Protein AF-0000000083605772 (afdb_homodimer)

Structure (mmCIF, N/CA/C/O backbone):
data_AF-0000000083605772-model_v1
#
loop_
_entity.id
_entity.type
_entity.pdbx_description
1 polymer Noggin
#
loop_
_atom_site.group_PDB
_atom_site.id
_atom_site.type_symbol
_atom_site.label_atom_id
_atom_site.label_alt_id
_atom_site.label_comp_id
_atom_site.label_asym_id
_atom_site.label_entity_id
_atom_site.label_seq_id
_atom_site.pdbx_PDB_ins_code
_atom_site.Cartn_x
_atom_site.Cartn_y
_atom_site.Cartn_z
_atom_site.occupancy
_atom_site.B_iso_or_equiv
_atom_site.auth_seq_id
_atom_site.auth_comp_id
_atom_site.auth_asym_id
_atom_site.auth_atom_id
_atom_site.pdbx_PDB_model_num
ATOM 1 N N . MET A 1 1 ? -33.969 -63.812 60.656 1 31.38 1 MET A N 1
ATOM 2 C CA . MET A 1 1 ? -33.594 -64.25 59.312 1 31.38 1 MET A CA 1
ATOM 3 C C . MET A 1 1 ? -34.031 -63.25 58.25 1 31.38 1 MET A C 1
ATOM 5 O O . MET A 1 1 ? -35.156 -63.344 57.75 1 31.38 1 MET A O 1
ATOM 9 N N . ARG A 1 2 ? -33.812 -61.844 58.562 1 35.53 2 ARG A N 1
ATOM 10 C CA . ARG A 1 2 ? -34.188 -60.594 57.906 1 35.53 2 ARG A CA 1
ATOM 11 C C . ARG A 1 2 ? -33.562 -60.5 56.5 1 35.53 2 ARG A C 1
ATOM 13 O O . ARG A 1 2 ? -32.344 -60.656 56.344 1 35.53 2 ARG A O 1
ATOM 20 N N . PHE A 1 3 ? -34.312 -60.906 55.438 1 36.38 3 PHE A N 1
ATOM 21 C CA . PHE A 1 3 ? -34.25 -60.938 54 1 36.38 3 PHE A CA 1
ATOM 22 C C . PHE A 1 3 ? -33.844 -59.562 53.438 1 36.38 3 PHE A C 1
ATOM 24 O O . PHE A 1 3 ? -34.625 -58.625 53.5 1 36.38 3 PHE A O 1
ATOM 31 N N . ILE A 1 4 ? -32.594 -59.094 53.719 1 39.38 4 ILE A N 1
ATOM 32 C CA . ILE A 1 4 ? -32.125 -57.812 53.25 1 39.38 4 ILE A CA 1
ATOM 33 C C . ILE A 1 4 ? -32.156 -57.781 51.719 1 39.38 4 ILE A C 1
ATOM 35 O O . ILE A 1 4 ? -31.547 -58.625 51.062 1 39.38 4 ILE A O 1
ATOM 39 N N . LEU A 1 5 ? -33.312 -57.344 51.094 1 32.72 5 LEU A N 1
ATOM 40 C CA . LEU A 1 5 ? -33.656 -57.094 49.719 1 32.72 5 LEU A CA 1
ATOM 41 C C . LEU A 1 5 ? -32.594 -56.219 49.062 1 32.72 5 LEU A C 1
ATOM 43 O O . LEU A 1 5 ? -32.438 -55.031 49.406 1 32.72 5 LEU A O 1
ATOM 47 N N . ILE A 1 6 ? -31.438 -56.812 48.656 1 34.72 6 ILE A N 1
ATOM 48 C CA . ILE A 1 6 ? -30.344 -56.125 48 1 34.72 6 ILE A CA 1
ATOM 49 C C . ILE A 1 6 ? -30.797 -55.625 46.625 1 34.72 6 ILE A C 1
ATOM 51 O O . ILE A 1 6 ? -31.172 -56.406 45.781 1 34.72 6 ILE A O 1
ATOM 55 N N . VAL A 1 7 ? -31.578 -54.469 46.594 1 32.66 7 VAL A N 1
ATOM 56 C CA . VAL A 1 7 ? -32 -53.812 45.375 1 32.66 7 VAL A CA 1
ATOM 57 C C . VAL A 1 7 ? -30.797 -53.531 44.5 1 32.66 7 VAL A C 1
ATOM 59 O O . VAL A 1 7 ? -29.906 -52.75 44.875 1 32.66 7 VAL A O 1
ATOM 62 N N . LEU A 1 8 ? -30.328 -54.531 43.719 1 29.84 8 LEU A N 1
ATOM 63 C CA . LEU A 1 8 ? -29.297 -54.438 42.688 1 29.84 8 LEU A CA 1
ATOM 64 C C . LEU A 1 8 ? -29.656 -53.438 41.625 1 29.84 8 LEU A C 1
ATOM 66 O O . LEU A 1 8 ? -30.641 -53.594 40.906 1 29.84 8 LEU A O 1
ATOM 70 N N . PHE A 1 9 ? -29.578 -52.094 41.969 1 32.69 9 PHE A N 1
ATOM 71 C CA . PHE A 1 9 ? -29.781 -51.031 40.969 1 32.69 9 PHE A CA 1
ATOM 72 C C . PHE A 1 9 ? -28.906 -51.25 39.75 1 32.69 9 PHE A C 1
ATOM 74 O O . PHE A 1 9 ? -27.672 -51.25 39.844 1 32.69 9 PHE A O 1
ATOM 81 N N . CYS A 1 10 ? -29.328 -52.094 38.812 1 30.64 10 CYS A N 1
ATOM 82 C CA . CYS A 1 10 ? -28.812 -52.281 37.469 1 30.64 10 CYS A CA 1
ATOM 83 C C . CYS A 1 10 ? -28.641 -50.969 36.75 1 30.64 10 CYS A C 1
ATOM 85 O O . CYS A 1 10 ? -29.625 -50.312 36.375 1 30.64 10 CYS A O 1
ATOM 87 N N . LEU A 1 11 ? -27.75 -50.094 37.25 1 31.06 11 LEU A N 1
ATOM 88 C CA . LEU A 1 11 ? -27.391 -48.906 36.5 1 31.06 11 LEU A CA 1
ATOM 89 C C . LEU A 1 11 ? -27.031 -49.25 35.062 1 31.06 11 LEU A C 1
ATOM 91 O O . LEU A 1 11 ? -26.047 -49.938 34.812 1 31.06 11 LEU A O 1
ATOM 95 N N . PHE A 1 12 ? -28.047 -49.594 34.188 1 33.22 12 PHE A N 1
ATOM 96 C CA . PHE A 1 12 ? -27.922 -49.688 32.719 1 33.22 12 PHE A CA 1
ATOM 97 C C . PHE A 1 12 ? -27.156 -48.5 32.156 1 33.22 12 PHE A C 1
ATOM 99 O O . PHE A 1 12 ? -27.562 -47.344 32.344 1 33.22 12 PHE A O 1
ATOM 106 N N . SER A 1 13 ? -25.766 -48.562 32.156 1 31.61 13 SER A N 1
ATOM 107 C CA . SER A 1 13 ? -24.859 -47.688 31.453 1 31.61 13 SER A CA 1
ATOM 108 C C . SER A 1 13 ? -25.328 -47.438 30.016 1 31.61 13 SER A C 1
ATOM 110 O O . SER A 1 13 ? -25.469 -48.406 29.25 1 31.61 13 SER A O 1
ATOM 112 N N . SER A 1 14 ? -26.312 -46.531 29.766 1 32.53 14 SER A N 1
ATOM 113 C CA . SER A 1 14 ? -26.578 -46.031 28.422 1 32.53 14 SER A CA 1
ATOM 114 C C . SER A 1 14 ? -25.281 -45.719 27.672 1 32.53 14 SER A C 1
ATOM 116 O O . SER A 1 14 ? -24.578 -44.75 27.984 1 32.53 14 SER A O 1
ATOM 118 N N . LEU A 1 15 ? -24.547 -46.75 27.219 1 32.22 15 LEU A N 1
ATOM 119 C CA . LEU A 1 15 ? -23.5 -46.594 26.234 1 32.22 15 LEU A CA 1
ATOM 120 C C . LEU A 1 15 ? -23.953 -45.75 25.062 1 32.22 15 LEU A C 1
ATOM 122 O O . LEU A 1 15 ? -24.891 -46.125 24.344 1 32.22 15 LEU A O 1
ATOM 126 N N . SER A 1 16 ? -24.016 -44.438 25.266 1 31.14 16 SER A N 1
ATOM 127 C CA . SER A 1 16 ? -24.234 -43.5 24.156 1 31.14 16 SER A CA 1
ATOM 128 C C . SER A 1 16 ? -23.469 -43.969 22.906 1 31.14 16 SER A C 1
ATOM 130 O O . SER A 1 16 ? -22.297 -44.344 23 1 31.14 16 SER A O 1
ATOM 132 N N . SER A 1 17 ? -24.203 -44.5 21.891 1 30.47 17 SER A N 1
ATOM 133 C CA . SER A 1 17 ? -23.781 -44.812 20.516 1 30.47 17 SER A CA 1
ATOM 134 C C . SER A 1 17 ? -22.875 -43.75 19.953 1 30.47 17 SER A C 1
ATOM 136 O O . SER A 1 17 ? -23.266 -42.562 19.875 1 30.47 17 SER A O 1
ATOM 138 N N . ILE A 1 18 ? -21.578 -43.844 20.203 1 32.31 18 ILE A N 1
ATOM 139 C CA . ILE A 1 18 ? -20.625 -43.031 19.453 1 32.31 18 ILE A CA 1
ATOM 140 C C . ILE A 1 18 ? -20.969 -43.031 17.969 1 32.31 18 ILE A C 1
ATOM 142 O O . ILE A 1 18 ? -21.141 -44.125 17.375 1 32.31 18 ILE A O 1
ATOM 146 N N . PRO A 1 19 ? -21.656 -42 17.453 1 28.52 19 PRO A N 1
ATOM 147 C CA . PRO A 1 19 ? -21.969 -42.062 16.031 1 28.52 19 PRO A CA 1
ATOM 148 C C . PRO A 1 19 ? -20.797 -42.562 15.188 1 28.52 19 PRO A C 1
ATOM 150 O O . PRO A 1 19 ? -19.656 -42.156 15.391 1 28.52 19 PRO A O 1
ATOM 153 N N . GLN A 1 20 ? -20.766 -43.812 14.789 1 25.12 20 GLN A N 1
ATOM 154 C CA . GLN A 1 20 ? -19.938 -44.406 13.75 1 25.12 20 GLN A CA 1
ATOM 155 C C . GLN A 1 20 ? -19.812 -43.5 12.539 1 25.12 20 GLN A C 1
ATOM 157 O O . GLN A 1 20 ? -20.797 -43.25 11.852 1 25.12 20 GLN A O 1
ATOM 162 N N . TYR A 1 21 ? -19 -42.5 12.688 1 27.34 21 TYR A N 1
ATOM 163 C CA . TYR A 1 21 ? -18.672 -41.812 11.453 1 27.34 21 TYR A CA 1
ATOM 164 C C . TYR A 1 21 ? -18.422 -42.781 10.32 1 27.34 21 TYR A C 1
ATOM 166 O O . TYR A 1 21 ? -17.453 -43.531 10.359 1 27.34 21 TYR A O 1
ATOM 174 N N . GLN A 1 22 ? -19.453 -43.438 9.742 1 25.16 22 GLN A N 1
ATOM 175 C CA . GLN A 1 22 ? -19.375 -44.125 8.461 1 25.16 22 GLN A CA 1
ATOM 176 C C . GLN A 1 22 ? -18.531 -43.344 7.453 1 25.16 22 GLN A C 1
ATOM 178 O O . GLN A 1 22 ? -18.891 -42.219 7.078 1 25.16 22 GLN A O 1
ATOM 183 N N . TYR A 1 23 ? -17.25 -43.438 7.602 1 28.2 23 TYR A N 1
ATOM 184 C CA . TYR A 1 23 ? -16.375 -43.125 6.473 1 28.2 23 TYR A CA 1
ATOM 185 C C . TYR A 1 23 ? -17.016 -43.562 5.156 1 28.2 23 TYR A C 1
ATOM 187 O O . TYR A 1 23 ? -17.078 -44.75 4.844 1 28.2 23 TYR A O 1
ATOM 195 N N . SER A 1 24 ? -18.188 -43.062 4.766 1 29.42 24 SER A N 1
ATOM 196 C CA . SER A 1 24 ? -18.688 -43.344 3.422 1 29.42 24 SER A CA 1
ATOM 197 C C . SER A 1 24 ? -17.562 -43.25 2.391 1 29.42 24 SER A C 1
ATOM 199 O O . SER A 1 24 ? -16.719 -42.344 2.463 1 29.42 24 SER A O 1
ATOM 201 N N . ARG A 1 25 ? -17.125 -44.344 1.725 1 32.53 25 ARG A N 1
ATOM 202 C CA . ARG A 1 25 ? -16.359 -44.625 0.512 1 32.53 25 ARG A CA 1
ATOM 203 C C . ARG A 1 25 ? -16.547 -43.531 -0.518 1 32.53 25 ARG A C 1
ATOM 205 O O . ARG A 1 25 ? -16.328 -43.75 -1.714 1 32.53 25 ARG A O 1
ATOM 212 N N . ASP A 1 26 ? -17.234 -42.438 -0.249 1 30.31 26 ASP A N 1
ATOM 213 C CA . ASP A 1 26 ? -17.484 -41.5 -1.339 1 30.31 26 ASP A CA 1
ATOM 214 C C . ASP A 1 26 ? -16.172 -40.938 -1.872 1 30.31 26 ASP A C 1
ATOM 216 O O . ASP A 1 26 ? -15.414 -40.281 -1.127 1 30.31 26 ASP A O 1
ATOM 220 N N . ILE A 1 27 ? -15.477 -41.469 -2.912 1 33.69 27 ILE A N 1
ATOM 221 C CA . ILE A 1 27 ? -14.422 -41.125 -3.863 1 33.69 27 ILE A CA 1
ATOM 222 C C . ILE A 1 27 ? -14.336 -39.625 -4.027 1 33.69 27 ILE A C 1
ATOM 224 O O . ILE A 1 27 ? -13.359 -39.094 -4.586 1 33.69 27 ILE A O 1
ATOM 228 N N . ASN A 1 28 ? -15.406 -38.875 -3.863 1 32.81 28 ASN A N 1
ATOM 229 C CA . ASN A 1 28 ? -15.43 -37.438 -4.137 1 32.81 28 ASN A CA 1
ATOM 230 C C . ASN A 1 28 ? -14.664 -36.656 -3.082 1 32.81 28 ASN A C 1
ATOM 232 O O . ASN A 1 28 ? -14.867 -35.469 -2.93 1 32.81 28 ASN A O 1
ATOM 236 N N . ARG A 1 29 ? -13.875 -37.219 -2.154 1 35.06 29 ARG A N 1
ATOM 237 C CA . ARG A 1 29 ? -13.328 -36.406 -1.072 1 35.06 29 ARG A CA 1
ATOM 238 C C . ARG A 1 29 ? -12.133 -35.594 -1.552 1 35.06 29 ARG A C 1
ATOM 240 O O . ARG A 1 29 ? -11.055 -36.156 -1.792 1 35.06 29 ARG A O 1
ATOM 247 N N . THR A 1 30 ? -12.305 -34.562 -2.275 1 42.03 30 THR A N 1
ATOM 248 C CA . THR A 1 30 ? -11.32 -33.531 -2.578 1 42.03 30 THR A CA 1
ATOM 249 C C . THR A 1 30 ? -10.664 -33 -1.298 1 42.03 30 THR A C 1
ATOM 251 O O . THR A 1 30 ? -11.359 -32.562 -0.373 1 42.03 30 THR A O 1
ATOM 254 N N . LEU A 1 31 ? -9.633 -33.594 -0.856 1 42.59 31 LEU A N 1
ATOM 255 C CA . LEU A 1 31 ? -8.906 -33.062 0.294 1 42.59 31 LEU A CA 1
ATOM 256 C C . LEU A 1 31 ? -8.453 -31.625 0.046 1 42.59 31 LEU A C 1
ATOM 258 O O . LEU A 1 31 ? -7.949 -31.312 -1.032 1 42.59 31 LEU A O 1
ATOM 262 N N . SER A 1 32 ? -8.945 -30.578 0.692 1 40.84 32 SER A N 1
ATOM 263 C CA . SER A 1 32 ? -8.57 -29.172 0.567 1 40.84 32 SER A CA 1
ATOM 264 C C . SER A 1 32 ? -7.082 -28.969 0.829 1 40.84 32 SER A C 1
ATOM 266 O O . SER A 1 32 ? -6.434 -29.828 1.444 1 40.84 32 SER A O 1
ATOM 268 N N . GLU A 1 33 ? -6.465 -27.891 0.254 1 43.31 33 GLU A N 1
ATOM 269 C CA . GLU A 1 33 ? -5.074 -27.469 0.406 1 43.31 33 GLU A CA 1
ATOM 270 C C . GLU A 1 33 ? -4.711 -27.297 1.878 1 43.31 33 GLU A C 1
ATOM 272 O O . GLU A 1 33 ? -3.594 -27.625 2.287 1 43.31 33 GLU A O 1
ATOM 277 N N . GLU A 1 34 ? -5.547 -26.703 2.672 1 40.81 34 GLU A N 1
ATOM 278 C CA . GLU A 1 34 ? -5.297 -26.5 4.098 1 40.81 34 GLU A CA 1
ATOM 279 C C . GLU A 1 34 ? -4.984 -27.828 4.797 1 40.81 34 GLU A C 1
ATOM 281 O O . GLU A 1 34 ? -4.082 -27.891 5.633 1 40.81 34 GLU A O 1
ATOM 286 N N . THR A 1 35 ? -5.539 -28.719 4.367 1 43.03 35 THR A N 1
ATOM 287 C CA . THR A 1 35 ? -5.285 -30.031 4.957 1 43.03 35 THR A CA 1
ATOM 288 C C . THR A 1 35 ? -3.898 -30.531 4.574 1 43.03 35 THR A C 1
ATOM 290 O O . THR A 1 35 ? -3.242 -31.219 5.367 1 43.03 35 THR A O 1
ATOM 293 N N . TRP A 1 36 ? -3.371 -29.953 3.412 1 43.59 36 TRP A N 1
ATOM 294 C CA . TRP A 1 36 ? -2.055 -30.359 2.932 1 43.59 36 TRP A CA 1
ATOM 295 C C . TRP A 1 36 ? -0.947 -29.672 3.73 1 43.59 36 TRP A C 1
ATOM 297 O O . TRP A 1 36 ? 0.022 -30.328 4.133 1 43.59 36 TRP A O 1
ATOM 307 N N . HIS A 1 37 ? -0.904 -28.312 3.781 1 42.06 37 HIS A N 1
ATOM 308 C CA . HIS A 1 37 ? 0.148 -27.672 4.555 1 42.06 37 HIS A CA 1
ATOM 309 C C . HIS A 1 37 ? 0.21 -28.219 5.977 1 42.06 37 HIS A C 1
ATOM 311 O O . HIS A 1 37 ? 1.295 -28.375 6.543 1 42.06 37 HIS A O 1
ATOM 317 N N . PHE A 1 38 ? -0.818 -28.562 6.484 1 40.66 38 PHE A N 1
ATOM 318 C CA . PHE A 1 38 ? -0.808 -29.219 7.789 1 40.66 38 PHE A CA 1
ATOM 319 C C . PHE A 1 38 ? -0.097 -30.562 7.719 1 40.66 38 PHE A C 1
ATOM 321 O O . PHE A 1 38 ? 0.629 -30.938 8.641 1 40.66 38 PHE A O 1
ATOM 328 N N . PHE A 1 39 ? -0.137 -31.062 6.531 1 39.19 39 PHE A N 1
ATOM 329 C CA . PHE A 1 39 ? 0.533 -32.344 6.348 1 39.19 39 PHE A CA 1
ATOM 330 C C . PHE A 1 39 ? 2.047 -32.156 6.309 1 39.19 39 PHE A C 1
ATOM 332 O O . PHE A 1 39 ? 2.781 -32.906 6.957 1 39.19 39 PHE A O 1
ATOM 339 N N . LEU A 1 40 ? 2.523 -31.266 5.625 1 39.62 40 LEU A N 1
ATOM 340 C CA . LEU A 1 40 ? 3.965 -31.078 5.52 1 39.62 40 LEU A CA 1
ATOM 341 C C . LEU A 1 40 ? 4.551 -30.625 6.855 1 39.62 40 LEU A C 1
ATOM 343 O O . LEU A 1 40 ? 5.645 -31.047 7.234 1 39.62 40 LEU A O 1
ATOM 347 N N . ASN A 1 41 ? 3.984 -29.609 7.465 1 35.62 41 ASN A N 1
ATOM 348 C CA . ASN A 1 41 ? 4.586 -29.188 8.727 1 35.62 41 ASN A CA 1
ATOM 349 C C . ASN A 1 41 ? 4.441 -30.266 9.797 1 35.62 41 ASN A C 1
ATOM 351 O O . ASN A 1 41 ? 5.074 -30.188 10.852 1 35.62 41 ASN A O 1
ATOM 355 N N . ARG A 1 42 ? 3.457 -31.156 9.672 1 34.72 42 ARG A N 1
ATOM 356 C CA . ARG A 1 42 ? 3.391 -32.188 10.711 1 34.72 42 ARG A CA 1
ATOM 357 C C . ARG A 1 42 ? 4.586 -33.125 10.625 1 34.72 42 ARG A C 1
ATOM 359 O O . ARG A 1 42 ? 5.035 -33.656 11.641 1 34.72 42 ARG A O 1
ATOM 366 N N . ASN A 1 43 ? 5.125 -33.562 9.422 1 32.91 43 ASN A N 1
ATOM 367 C CA . ASN A 1 43 ? 6.324 -34.375 9.586 1 32.91 43 ASN A CA 1
ATOM 368 C C . ASN A 1 43 ? 7.492 -33.562 10.125 1 32.91 43 ASN A C 1
ATOM 370 O O . ASN A 1 43 ? 8.539 -34.094 10.469 1 32.91 43 ASN A O 1
ATOM 374 N N . GLN A 1 44 ? 7.633 -32.312 9.859 1 30.05 44 GLN A N 1
ATOM 375 C CA . GLN A 1 44 ? 8.688 -31.797 10.734 1 30.05 44 GLN A CA 1
ATOM 376 C C . GLN A 1 44 ? 8.156 -31.547 12.141 1 30.05 44 GLN A C 1
ATOM 378 O O . GLN A 1 44 ? 8.789 -31.938 13.125 1 30.05 44 GLN A O 1
ATOM 383 N N . LYS A 1 45 ? 7.789 -30.453 12.773 1 29.67 45 LYS A N 1
ATOM 384 C CA . LYS A 1 45 ? 7.582 -30.578 14.211 1 29.67 45 LYS A CA 1
ATOM 385 C C . LYS A 1 45 ? 6.242 -31.234 14.523 1 29.67 45 LYS A C 1
ATOM 387 O O . LYS A 1 45 ? 5.34 -31.25 13.68 1 29.67 45 LYS A O 1
ATOM 392 N N . LYS A 1 46 ? 5.629 -31.516 15.75 1 30.42 46 LYS A N 1
ATOM 393 C CA . LYS A 1 46 ? 4.715 -31.375 16.875 1 30.42 46 LYS A CA 1
ATOM 394 C C . LYS A 1 46 ? 3.754 -30.219 16.672 1 30.42 46 LYS A C 1
ATOM 396 O O . LYS A 1 46 ? 2.965 -29.891 17.562 1 30.42 46 LYS A O 1
ATOM 401 N N . LEU A 1 47 ? 3.779 -28.938 16.188 1 29.09 47 LEU A N 1
ATOM 402 C CA . LEU A 1 47 ? 2.762 -28.094 16.797 1 29.09 47 LEU A CA 1
ATOM 403 C C . LEU A 1 47 ? 1.362 -28.562 16.406 1 29.09 47 LEU A C 1
ATOM 405 O O . LEU A 1 47 ? 1.096 -28.812 15.227 1 29.09 47 LEU A O 1
ATOM 409 N N . VAL A 1 48 ? 0.199 -28.703 17.438 1 29.92 48 VAL A N 1
ATOM 410 C CA . VAL A 1 48 ? -0.949 -28.734 18.344 1 29.92 48 VAL A CA 1
ATOM 411 C C . VAL A 1 48 ? -1.954 -27.672 17.938 1 29.92 48 VAL A C 1
ATOM 413 O O . VAL A 1 48 ? -3.057 -27.594 18.484 1 29.92 48 VAL A O 1
ATOM 416 N N . THR A 1 49 ? -2.033 -26.609 17.234 1 29.16 49 THR A N 1
ATOM 417 C CA . THR A 1 49 ? -3.295 -26.016 17.656 1 29.16 49 THR A CA 1
ATOM 418 C C . THR A 1 49 ? -4.48 -26.828 17.125 1 29.16 49 THR A C 1
ATOM 420 O O . THR A 1 49 ? -5.422 -27.109 17.875 1 29.16 49 THR A O 1
ATOM 423 N N . SER A 1 50 ? -5.156 -26.5 15.898 1 30.55 50 SER A N 1
ATOM 424 C CA . SER A 1 50 ? -6.574 -26.844 15.828 1 30.55 50 SER A CA 1
ATOM 425 C C . SER A 1 50 ? -6.766 -28.344 15.594 1 30.55 50 SER A C 1
ATOM 427 O O . SER A 1 50 ? -5.934 -28.984 14.945 1 30.55 50 SER A O 1
ATOM 429 N N . PRO A 1 51 ? -7.578 -29.188 16.375 1 30.64 51 PRO A N 1
ATOM 430 C CA . PRO A 1 51 ? -7.957 -30.594 16.562 1 30.64 51 PRO A CA 1
ATOM 431 C C . PRO A 1 51 ? -8.148 -31.344 15.25 1 30.64 51 PRO A C 1
ATOM 433 O O . PRO A 1 51 ? -7.914 -32.531 15.18 1 30.64 51 PRO A O 1
ATOM 436 N N . TYR A 1 52 ? -8.977 -30.719 14.43 1 32 52 TYR A N 1
ATOM 437 C CA . TYR A 1 52 ? -9.695 -31.734 13.656 1 32 52 TYR A CA 1
ATOM 438 C C . TYR A 1 52 ? -8.742 -32.5 12.758 1 32 52 TYR A C 1
ATOM 440 O O . TYR A 1 52 ? -8.742 -33.75 12.766 1 32 52 TYR A O 1
ATOM 448 N N . ASP A 1 53 ? -8.477 -32.031 11.484 1 34.06 53 ASP A N 1
ATOM 449 C CA . ASP A 1 53 ? -8.188 -32.938 10.398 1 34.06 53 ASP A CA 1
ATOM 450 C C . ASP A 1 53 ? -6.75 -33.469 10.492 1 34.06 53 ASP A C 1
ATOM 452 O O . ASP A 1 53 ? -6.051 -33.562 9.477 1 34.06 53 ASP A O 1
ATOM 456 N N . ASP A 1 54 ? -5.887 -33.281 11.414 1 35.62 54 ASP A N 1
ATOM 457 C CA . ASP A 1 54 ? -4.523 -33.656 11.781 1 35.62 54 ASP A CA 1
ATOM 458 C C . ASP A 1 54 ? -4.301 -35.156 11.617 1 35.62 54 ASP A C 1
ATOM 460 O O . ASP A 1 54 ? -3.172 -35.625 11.719 1 35.62 54 ASP A O 1
ATOM 464 N N . ALA A 1 55 ? -5.309 -36 12.07 1 34.47 55 ALA A N 1
ATOM 465 C CA . ALA A 1 55 ? -5.078 -37.344 12.539 1 34.47 55 ALA A CA 1
ATOM 466 C C . ALA A 1 55 ? -4.352 -38.188 11.477 1 34.47 55 ALA A C 1
ATOM 468 O O . ALA A 1 55 ? -3.4 -38.906 11.789 1 34.47 55 ALA A O 1
ATOM 469 N N . LEU A 1 56 ? -5.113 -38.875 10.406 1 36.44 56 LEU A N 1
ATOM 470 C CA . LEU A 1 56 ? -4.961 -40.25 9.93 1 36.44 56 LEU A CA 1
ATOM 471 C C . LEU A 1 56 ? -3.822 -40.344 8.922 1 36.44 56 LEU A C 1
ATOM 473 O O . LEU A 1 56 ? -3.447 -41.438 8.508 1 36.44 56 LEU A O 1
ATOM 477 N N . LEU A 1 57 ? -3.754 -39.469 7.824 1 41.38 57 LEU A N 1
ATOM 478 C CA . LEU A 1 57 ? -2.979 -39.969 6.699 1 41.38 57 LEU A CA 1
ATOM 479 C C . LEU A 1 57 ? -1.484 -39.938 7.004 1 41.38 57 LEU A C 1
ATOM 481 O O . LEU A 1 57 ? -0.956 -38.875 7.379 1 41.38 57 LEU A O 1
ATOM 485 N N . HIS A 1 58 ? -0.923 -40.844 7.613 1 40.22 58 HIS A N 1
ATOM 486 C CA . HIS A 1 58 ? 0.507 -41.125 7.68 1 40.22 58 HIS A CA 1
ATOM 487 C C . HIS A 1 58 ? 1.172 -40.938 6.32 1 40.22 58 HIS A C 1
ATOM 489 O O . HIS A 1 58 ? 0.697 -41.438 5.305 1 40.22 58 HIS A O 1
ATOM 495 N N . ASP A 1 59 ? 1.611 -39.844 5.938 1 46.47 59 ASP A N 1
ATOM 496 C CA . ASP A 1 59 ? 2.512 -39.75 4.793 1 46.47 59 ASP A CA 1
ATOM 497 C C . ASP A 1 59 ? 3.455 -40.938 4.742 1 46.47 59 ASP A C 1
ATOM 499 O O . ASP A 1 59 ? 4.328 -41.094 5.602 1 46.47 59 ASP A O 1
ATOM 503 N N . THR A 1 60 ? 3.055 -42.125 4.551 1 45.69 60 THR A N 1
ATOM 504 C CA . THR A 1 60 ? 3.98 -43.25 4.477 1 45.69 60 THR A CA 1
ATOM 505 C C . THR A 1 60 ? 5.09 -42.969 3.469 1 45.69 60 THR A C 1
ATOM 507 O O . THR A 1 60 ? 4.82 -42.656 2.309 1 45.69 60 THR A O 1
ATOM 510 N N . GLN A 1 61 ? 6.023 -42.062 3.797 1 50.69 61 GLN A N 1
ATOM 511 C CA . GLN A 1 61 ? 7.305 -42.094 3.104 1 50.69 61 GLN A CA 1
ATOM 512 C C . GLN A 1 61 ? 7.594 -43.469 2.523 1 50.69 61 GLN A C 1
ATOM 514 O O . GLN A 1 61 ? 8.75 -43.812 2.262 1 50.69 61 GLN A O 1
ATOM 519 N N . LYS A 1 62 ? 6.664 -44.281 2.498 1 56.53 62 LYS A N 1
ATOM 520 C CA . LYS A 1 62 ? 7.035 -45.562 1.915 1 56.53 62 LYS A CA 1
ATOM 521 C C . LYS A 1 62 ? 7.078 -45.5 0.392 1 56.53 62 LYS A C 1
ATOM 523 O O . LYS A 1 62 ? 6.301 -44.75 -0.22 1 56.53 62 LYS A O 1
ATOM 528 N N . PRO A 1 63 ? 8.195 -45.969 -0.126 1 67.44 63 PRO A N 1
ATOM 529 C CA . PRO A 1 63 ? 8.289 -46.031 -1.586 1 67.44 63 PRO A CA 1
ATOM 530 C C . PRO A 1 63 ? 7.02 -46.594 -2.236 1 67.44 63 PRO A C 1
ATOM 532 O O . PRO A 1 63 ? 6.312 -47.406 -1.639 1 67.44 63 PRO A O 1
ATOM 535 N N . LEU A 1 64 ? 6.648 -45.938 -3.312 1 77.81 64 LEU A N 1
ATOM 536 C CA . LEU A 1 64 ? 5.484 -46.344 -4.078 1 77.81 64 LEU A CA 1
ATOM 537 C C . LEU A 1 64 ? 5.613 -47.812 -4.492 1 77.81 64 LEU A C 1
ATOM 539 O O . LEU A 1 64 ? 6.629 -48.219 -5.07 1 77.81 64 LEU A O 1
ATOM 543 N N . PRO A 1 65 ? 4.719 -48.594 -4.055 1 78.62 65 PRO A N 1
ATOM 544 C CA . PRO A 1 65 ? 4.773 -49.969 -4.543 1 78.62 65 PRO A CA 1
ATOM 545 C C . PRO A 1 65 ? 4.773 -50.062 -6.066 1 78.62 65 PRO A C 1
ATOM 547 O O . PRO A 1 65 ? 4.219 -49.188 -6.738 1 78.62 65 PRO A O 1
ATOM 550 N N . PRO A 1 66 ? 5.555 -50.969 -6.582 1 74.81 66 PRO A N 1
ATOM 551 C CA . PRO A 1 66 ? 5.668 -51.094 -8.039 1 74.81 66 PRO A CA 1
ATOM 552 C C . PRO A 1 66 ? 4.309 -51.188 -8.727 1 74.81 66 PRO A C 1
ATOM 554 O O . PRO A 1 66 ? 4.152 -50.719 -9.859 1 74.81 66 PRO A O 1
ATOM 557 N N . ASP A 1 67 ? 3.277 -51.75 -8.023 1 76.88 67 ASP A N 1
ATOM 558 C CA . ASP A 1 67 ? 1.984 -51.938 -8.672 1 76.88 67 ASP A CA 1
ATOM 559 C C . ASP A 1 67 ? 1.032 -50.781 -8.359 1 76.88 67 ASP A C 1
ATOM 561 O O . ASP A 1 67 ? -0.162 -50.875 -8.656 1 76.88 67 ASP A O 1
ATOM 565 N N . ALA A 1 68 ? 1.634 -49.875 -7.812 1 80.56 68 ALA A N 1
ATOM 566 C CA . ALA A 1 68 ? 0.753 -48.781 -7.426 1 80.56 68 ALA A CA 1
ATOM 567 C C . ALA A 1 68 ? 0.258 -48.031 -8.648 1 80.56 68 ALA A C 1
ATOM 569 O O . ALA A 1 68 ? -0.895 -47.594 -8.695 1 80.56 68 ALA A O 1
ATOM 570 N N . PHE A 1 69 ? 1.144 -47.875 -9.664 1 81.38 69 PHE A N 1
ATOM 571 C CA . PHE A 1 69 ? 0.732 -47.188 -10.859 1 81.38 69 PHE A CA 1
ATOM 572 C C . PHE A 1 69 ? -0.208 -48.031 -11.703 1 81.38 69 PHE A C 1
ATOM 574 O O . PHE A 1 69 ? 0.143 -49.156 -12.102 1 81.38 69 PHE A O 1
ATOM 581 N N . LEU A 1 70 ? -1.336 -47.438 -11.844 1 84.12 70 LEU A N 1
ATOM 582 C CA . LEU A 1 70 ? -2.314 -48.094 -12.703 1 84.12 70 LEU A CA 1
ATOM 583 C C . LEU A 1 70 ? -2.109 -47.719 -14.164 1 84.12 70 LEU A C 1
ATOM 585 O O . LEU A 1 70 ? -1.179 -46.969 -14.484 1 84.12 70 LEU A O 1
ATOM 589 N N . SER A 1 71 ? -2.885 -48.375 -15 1 86.81 71 SER A N 1
ATOM 590 C CA . SER A 1 71 ? -2.828 -47.938 -16.391 1 86.81 71 SER A CA 1
ATOM 591 C C . SER A 1 71 ? -3.176 -46.469 -16.547 1 86.81 71 SER A C 1
ATOM 593 O O . SER A 1 71 ? -3.893 -45.906 -15.711 1 86.81 71 SER A O 1
ATOM 595 N N . PRO A 1 72 ? -2.629 -45.844 -17.578 1 86.25 72 PRO A N 1
ATOM 596 C CA . PRO A 1 72 ? -2.943 -44.438 -17.781 1 86.25 72 PRO A CA 1
ATOM 597 C C . PRO A 1 72 ? -4.445 -44.156 -17.812 1 86.25 72 PRO A C 1
ATOM 599 O O . PRO A 1 72 ? -4.906 -43.156 -17.266 1 86.25 72 PRO A O 1
ATOM 602 N N . ARG A 1 73 ? -5.113 -44.969 -18.406 1 89 73 ARG A N 1
ATOM 603 C CA . ARG A 1 73 ? -6.562 -44.812 -18.484 1 89 73 ARG A CA 1
ATOM 604 C C . ARG A 1 73 ? -7.195 -44.844 -17.109 1 89 73 ARG A C 1
ATOM 606 O O . ARG A 1 73 ? -8.039 -44 -16.781 1 89 73 ARG A O 1
ATOM 613 N N . LYS A 1 74 ? -6.809 -45.812 -16.328 1 89.56 74 LYS A N 1
ATOM 614 C CA . LYS A 1 74 ? -7.359 -45.969 -14.977 1 89.56 74 LYS A CA 1
ATOM 615 C C . LYS A 1 74 ? -6.965 -44.781 -14.094 1 89.56 74 LYS A C 1
ATOM 617 O O . LYS A 1 74 ? -7.766 -44.312 -13.281 1 89.56 74 LYS A O 1
ATOM 622 N N . MET A 1 75 ? -5.727 -44.406 -14.289 1 91.94 75 MET A N 1
ATOM 623 C CA . MET A 1 75 ? -5.281 -43.219 -13.531 1 91.94 75 MET A CA 1
ATOM 624 C C . MET A 1 75 ? -6.137 -42 -13.859 1 91.94 75 MET A C 1
ATOM 626 O O . MET A 1 75 ? -6.523 -41.25 -12.961 1 91.94 75 MET A O 1
ATOM 630 N N . PHE A 1 76 ? -6.457 -41.781 -15.133 1 92.44 76 PHE A N 1
ATOM 631 C CA . PHE A 1 76 ? -7.277 -40.688 -15.586 1 92.44 76 PHE A CA 1
ATOM 632 C C . PHE A 1 76 ? -8.688 -40.781 -15.023 1 92.44 76 PHE A C 1
ATOM 634 O O . PHE A 1 76 ? -9.297 -39.781 -14.656 1 92.44 76 PHE A O 1
ATOM 641 N N . ILE A 1 77 ? -9.141 -41.969 -14.992 1 90.56 77 ILE A N 1
ATOM 642 C CA . ILE A 1 77 ? -10.477 -42.188 -14.438 1 90.56 77 ILE A CA 1
ATOM 643 C C . ILE A 1 77 ? -10.484 -41.812 -12.953 1 90.56 77 ILE A C 1
ATOM 645 O O . ILE A 1 77 ? -11.406 -41.156 -12.477 1 90.56 77 ILE A O 1
ATOM 649 N N . LEU A 1 78 ? -9.422 -42.281 -12.266 1 88.75 78 LEU A N 1
ATOM 650 C CA . LEU A 1 78 ? -9.32 -41.969 -10.844 1 88.75 78 LEU A CA 1
ATOM 651 C C . LEU A 1 78 ? -9.211 -40.469 -10.617 1 88.75 78 LEU A C 1
ATOM 653 O O . LEU A 1 78 ? -9.805 -39.938 -9.672 1 88.75 78 LEU A O 1
ATOM 657 N N . LEU A 1 79 ? -8.492 -39.781 -11.422 1 91.81 79 LEU A N 1
ATOM 658 C CA . LEU A 1 79 ? -8.336 -38.344 -11.336 1 91.81 79 LEU A CA 1
ATOM 659 C C . LEU A 1 79 ? -9.633 -37.625 -11.703 1 91.81 79 LEU A C 1
ATOM 661 O O . LEU A 1 79 ? -10.039 -36.688 -11.031 1 91.81 79 LEU A O 1
ATOM 665 N N . GLY A 1 80 ? -10.281 -38.031 -12.555 1 91.5 80 GLY A N 1
ATOM 666 C CA . GLY A 1 80 ? -11.359 -37.344 -13.25 1 91.5 80 GLY A CA 1
ATOM 667 C C . GLY A 1 80 ? -10.891 -36.562 -14.453 1 91.5 80 GLY A C 1
ATOM 668 O O . GLY A 1 80 ? -10.219 -35.531 -14.312 1 91.5 80 GLY A O 1
ATOM 669 N N . PRO A 1 81 ? -11.195 -37.156 -15.594 1 88 81 PRO A N 1
ATOM 670 C CA . PRO A 1 81 ? -10.664 -36.562 -16.828 1 88 81 PRO A CA 1
ATOM 671 C C . PRO A 1 81 ? -10.914 -35.062 -16.906 1 88 81 PRO A C 1
ATOM 673 O O . PRO A 1 81 ? -10.109 -34.312 -17.484 1 88 81 PRO A O 1
ATOM 676 N N . ARG A 1 82 ? -11.914 -34.531 -16.297 1 91.06 82 ARG A N 1
ATOM 677 C CA . ARG A 1 82 ? -12.25 -33.125 -16.344 1 91.06 82 ARG A CA 1
ATOM 678 C C . ARG A 1 82 ? -11.258 -32.281 -15.547 1 91.06 82 ARG A C 1
ATOM 680 O O . ARG A 1 82 ? -11.133 -31.078 -15.758 1 91.06 82 ARG A O 1
ATOM 687 N N . PHE A 1 83 ? -10.555 -32.969 -14.727 1 93.38 83 PHE A N 1
ATOM 688 C CA . PHE A 1 83 ? -9.672 -32.219 -13.82 1 93.38 83 PHE A CA 1
ATOM 689 C C . PHE A 1 83 ? -8.273 -32.094 -14.414 1 93.38 83 PHE A C 1
ATOM 691 O O . PHE A 1 83 ? -7.465 -31.281 -13.938 1 93.38 83 PHE A O 1
ATOM 698 N N . PHE A 1 84 ? -8 -32.812 -15.438 1 94.44 84 PHE A N 1
ATOM 699 C CA . PHE A 1 84 ? -6.672 -32.75 -16.031 1 94.44 84 PHE A CA 1
ATOM 700 C C . PHE A 1 84 ? -6.547 -31.5 -16.906 1 94.44 84 PHE A C 1
ATOM 702 O O . PHE A 1 84 ? -7.309 -31.328 -17.859 1 94.44 84 PHE A O 1
ATOM 709 N N . ASN A 1 85 ? -5.602 -30.625 -16.609 1 94.56 85 ASN A N 1
ATOM 710 C CA . ASN A 1 85 ? -5.277 -29.422 -17.375 1 94.56 85 ASN A CA 1
ATOM 711 C C . ASN A 1 85 ? -3.869 -29.5 -17.953 1 94.56 85 ASN A C 1
ATOM 713 O O . ASN A 1 85 ? -2.885 -29.312 -17.234 1 94.56 85 ASN A O 1
ATOM 717 N N . PRO A 1 86 ? -3.748 -29.688 -19.203 1 94.69 86 PRO A N 1
ATOM 718 C CA . PRO A 1 86 ? -2.43 -29.891 -19.797 1 94.69 86 PRO A CA 1
ATOM 719 C C . PRO A 1 86 ? -1.549 -28.641 -19.734 1 94.69 86 PRO A C 1
ATOM 721 O O . PRO A 1 86 ? -0.333 -28.734 -19.922 1 94.69 86 PRO A O 1
ATOM 724 N N . ASP A 1 87 ? -2.121 -27.469 -19.484 1 94.5 87 ASP A N 1
ATOM 725 C CA . ASP A 1 87 ? -1.334 -26.234 -19.375 1 94.5 87 ASP A CA 1
ATOM 726 C C . ASP A 1 87 ? -0.673 -26.141 -18 1 94.5 87 ASP A C 1
ATOM 728 O O . ASP A 1 87 ? 0.289 -25.391 -17.828 1 94.5 87 ASP A O 1
ATOM 732 N N . LEU A 1 88 ? -1.251 -26.906 -17.109 1 96.62 88 LEU A N 1
ATOM 733 C CA . LEU A 1 88 ? -0.8 -26.734 -15.727 1 96.62 88 LEU A CA 1
ATOM 734 C C . LEU A 1 88 ? -0.274 -28.062 -15.164 1 96.62 88 LEU A C 1
ATOM 736 O O . LEU A 1 88 ? 0.374 -28.078 -14.109 1 96.62 88 LEU A O 1
ATOM 740 N N . GLN A 1 89 ? -0.553 -29.141 -15.828 1 96.75 89 GLN A N 1
ATOM 741 C CA . GLN A 1 89 ? -0.162 -30.469 -15.328 1 96.75 89 GLN A CA 1
ATOM 742 C C . GLN A 1 89 ? 0.471 -31.297 -16.438 1 96.75 89 GLN A C 1
ATOM 744 O O . GLN A 1 89 ? 0.132 -31.141 -17.609 1 96.75 89 GLN A O 1
ATOM 749 N N . SER A 1 90 ? 1.393 -32.125 -16.047 1 96.19 90 SER A N 1
ATOM 750 C CA . SER A 1 90 ? 2.023 -33.031 -17 1 96.19 90 SER A CA 1
ATOM 751 C C . SER A 1 90 ? 2.436 -34.344 -16.312 1 96.19 90 SER A C 1
ATOM 753 O O . SER A 1 90 ? 2.938 -34.312 -15.195 1 96.19 90 SER A O 1
ATOM 755 N N . VAL A 1 91 ? 2.164 -35.406 -17 1 94 91 VAL A N 1
ATOM 756 C CA . VAL A 1 91 ? 2.504 -36.719 -16.469 1 94 91 VAL A CA 1
ATOM 757 C C . VAL A 1 91 ? 4.012 -36.938 -16.562 1 94 91 VAL A C 1
ATOM 759 O O . VAL A 1 91 ? 4.633 -37.469 -15.633 1 94 91 VAL A O 1
ATOM 762 N N . SER A 1 92 ? 4.559 -36.531 -17.688 1 93.38 92 SER A N 1
ATOM 763 C CA . SER A 1 92 ? 5.996 -36.625 -17.906 1 93.38 92 SER A CA 1
ATOM 764 C C . SER A 1 92 ? 6.656 -35.25 -17.844 1 93.38 92 SER A C 1
ATOM 766 O O . SER A 1 92 ? 5.969 -34.219 -17.766 1 93.38 92 SER A O 1
ATOM 768 N N . ILE A 1 93 ? 7.957 -35.219 -17.828 1 95 93 ILE A N 1
ATOM 769 C CA . ILE A 1 93 ? 8.695 -33.969 -17.734 1 95 93 ILE A CA 1
ATOM 770 C C . ILE A 1 93 ? 8.383 -33.094 -18.953 1 95 93 ILE A C 1
ATOM 772 O O . ILE A 1 93 ? 8.625 -33.5 -20.094 1 95 93 ILE A O 1
ATOM 776 N N . PRO A 1 94 ? 7.812 -31.984 -18.703 1 95.06 94 PRO A N 1
ATOM 777 C CA . PRO A 1 94 ? 7.527 -31.078 -19.828 1 95.06 94 PRO A CA 1
ATOM 778 C C . PRO A 1 94 ? 8.789 -30.453 -20.406 1 95.06 94 PRO A C 1
ATOM 780 O O . PRO A 1 94 ? 9.773 -30.266 -19.688 1 95.06 94 PRO A O 1
ATOM 783 N N . ARG A 1 95 ? 8.75 -30.156 -21.641 1 93.75 95 ARG A N 1
ATOM 784 C CA . ARG A 1 95 ? 9.875 -29.531 -22.344 1 93.75 95 ARG A CA 1
ATOM 785 C C . ARG A 1 95 ? 10.312 -28.25 -21.656 1 93.75 95 ARG A C 1
ATOM 787 O O . ARG A 1 95 ? 11.516 -28 -21.531 1 93.75 95 ARG A O 1
ATOM 794 N N . GLU A 1 96 ? 9.391 -27.5 -21.234 1 94 96 GLU A N 1
ATOM 795 C CA . GLU A 1 96 ? 9.672 -26.234 -20.578 1 94 96 GLU A CA 1
ATOM 796 C C . GLU A 1 96 ? 10.477 -26.422 -19.297 1 94 96 GLU A C 1
ATOM 798 O O . GLU A 1 96 ? 11.281 -25.562 -18.938 1 94 96 GLU A O 1
ATOM 803 N N . ALA A 1 97 ? 10.188 -27.516 -18.625 1 94.19 97 ALA A N 1
ATOM 804 C CA . ALA A 1 97 ? 10.906 -27.797 -17.391 1 94.19 97 ALA A CA 1
ATOM 805 C C . ALA A 1 97 ? 12.398 -28 -17.656 1 94.19 97 ALA A C 1
ATOM 807 O O . ALA A 1 97 ? 13.242 -27.641 -16.828 1 94.19 97 ALA A O 1
ATOM 808 N N . TYR A 1 98 ? 12.664 -28.609 -18.766 1 91.94 98 TYR A N 1
ATOM 809 C CA . TYR A 1 98 ? 14.047 -28.828 -19.188 1 91.94 98 TYR A CA 1
ATOM 810 C C . TYR A 1 98 ? 14.688 -27.531 -19.672 1 91.94 98 TYR A C 1
ATOM 812 O O . TYR A 1 98 ? 15.828 -27.234 -19.312 1 91.94 98 TYR A O 1
ATOM 820 N N . LEU A 1 99 ? 14.008 -26.75 -20.438 1 94.12 99 LEU A N 1
ATOM 821 C CA . LEU A 1 99 ? 14.523 -25.547 -21.078 1 94.12 99 LEU A CA 1
ATOM 822 C C . LEU A 1 99 ? 14.695 -24.422 -20.062 1 94.12 99 LEU A C 1
ATOM 824 O O . LEU A 1 99 ? 15.641 -23.641 -20.156 1 94.12 99 LEU A O 1
ATOM 828 N N . TYR A 1 100 ? 13.773 -24.359 -19.141 1 93.88 100 TYR A N 1
ATOM 829 C CA . TYR A 1 100 ? 13.773 -23.297 -18.141 1 93.88 100 TYR A CA 1
ATOM 830 C C . TYR A 1 100 ? 13.664 -23.875 -16.734 1 93.88 100 TYR A C 1
ATOM 832 O O . TYR A 1 100 ? 12.648 -23.688 -16.062 1 93.88 100 TYR A O 1
ATOM 840 N N . PRO A 1 101 ? 14.688 -24.5 -16.234 1 91.44 101 PRO A N 1
ATOM 841 C CA . PRO A 1 101 ? 14.617 -25.156 -14.922 1 91.44 101 PRO A CA 1
ATOM 842 C C . PRO A 1 101 ? 14.344 -24.156 -13.789 1 91.44 101 PRO A C 1
ATOM 844 O O . PRO A 1 101 ? 13.75 -24.531 -12.773 1 91.44 101 PRO A O 1
ATOM 847 N N . ASP A 1 102 ? 14.773 -22.859 -13.977 1 90.44 102 ASP A N 1
ATOM 848 C CA . ASP A 1 102 ? 14.562 -21.859 -12.938 1 90.44 102 ASP A CA 1
ATOM 849 C C . ASP A 1 102 ? 13.289 -21.062 -13.18 1 90.44 102 ASP A C 1
ATOM 851 O O . ASP A 1 102 ? 12.984 -20.109 -12.445 1 90.44 102 ASP A O 1
ATOM 855 N N . GLY A 1 103 ? 12.625 -21.375 -14.164 1 94.69 103 GLY A N 1
ATOM 856 C CA . GLY A 1 103 ? 11.375 -20.703 -14.461 1 94.69 103 GLY A CA 1
ATOM 857 C C . GLY A 1 103 ? 11.461 -19.797 -15.672 1 94.69 103 GLY A C 1
ATOM 858 O O . GLY A 1 103 ? 12.562 -19.453 -16.125 1 94.69 103 GLY A O 1
ATOM 859 N N . ARG A 1 104 ? 10.312 -19.547 -16.156 1 94.5 104 ARG A N 1
ATOM 860 C CA . ARG A 1 104 ? 10.172 -18.625 -17.281 1 94.5 104 ARG A CA 1
ATOM 861 C C . ARG A 1 104 ? 9.297 -17.438 -16.922 1 94.5 104 ARG A C 1
ATOM 863 O O . ARG A 1 104 ? 8.18 -17.609 -16.438 1 94.5 104 ARG A O 1
ATOM 870 N N . LEU A 1 105 ? 9.906 -16.297 -17.141 1 94.56 105 LEU A N 1
ATOM 871 C CA . LEU A 1 105 ? 9.172 -15.062 -16.875 1 94.56 105 LEU A CA 1
ATOM 872 C C . LEU A 1 105 ? 8.148 -14.797 -17.984 1 94.56 105 LEU A C 1
ATOM 874 O O . LEU A 1 105 ? 8.5 -14.773 -19.172 1 94.56 105 LEU A O 1
ATOM 878 N N . THR A 1 106 ? 6.93 -14.695 -17.547 1 93.75 106 THR A N 1
ATOM 879 C CA . THR A 1 106 ? 5.859 -14.445 -18.516 1 93.75 106 THR A CA 1
ATOM 880 C C . THR A 1 106 ? 5.125 -13.148 -18.188 1 93.75 106 THR A C 1
ATOM 882 O O . THR A 1 106 ? 4.633 -12.969 -17.062 1 93.75 106 THR A O 1
ATOM 885 N N . PHE A 1 107 ? 5.066 -12.281 -19.188 1 92.06 107 PHE A N 1
ATOM 886 C CA . PHE A 1 107 ? 4.379 -11.008 -19.031 1 92.06 107 PHE A CA 1
ATOM 887 C C . PHE A 1 107 ? 2.928 -11.109 -19.484 1 92.06 107 PHE A C 1
ATOM 889 O O . PHE A 1 107 ? 2.629 -11.773 -20.484 1 92.06 107 PHE A O 1
ATOM 896 N N . PRO A 1 108 ? 2.143 -10.5 -18.672 1 90 108 PRO A N 1
ATOM 897 C CA . PRO A 1 108 ? 0.76 -10.469 -19.156 1 90 108 PRO A CA 1
ATOM 898 C C . PRO A 1 108 ? 0.594 -9.633 -20.422 1 90 108 PRO A C 1
ATOM 900 O O . PRO A 1 108 ? 1.357 -8.695 -20.656 1 90 108 PRO A O 1
ATOM 903 N N . ASN A 1 109 ? -0.347 -10.039 -21.219 1 81.25 109 ASN A N 1
ATOM 904 C CA . ASN A 1 109 ? -0.612 -9.305 -22.453 1 81.25 109 ASN A CA 1
ATOM 905 C C . ASN A 1 109 ? -1.065 -7.875 -22.172 1 81.25 109 ASN A C 1
ATOM 907 O O . ASN A 1 109 ? -0.635 -6.938 -22.844 1 81.25 109 ASN A O 1
ATOM 911 N N . LYS A 1 110 ? -1.966 -7.793 -21.25 1 78 110 LYS A N 1
ATOM 912 C CA . LYS A 1 110 ? -2.453 -6.469 -20.859 1 78 110 LYS A CA 1
ATOM 913 C C . LYS A 1 110 ? -2.564 -6.34 -19.344 1 78 110 LYS A C 1
ATOM 915 O O . LYS A 1 110 ? -3.018 -7.266 -18.672 1 78 110 LYS A O 1
ATOM 920 N N . THR A 1 111 ? -1.89 -5.254 -18.875 1 79.5 111 THR A N 1
ATOM 921 C CA . THR A 1 111 ? -2.07 -4.965 -17.453 1 79.5 111 THR A CA 1
ATOM 922 C C . THR A 1 111 ? -3.33 -4.137 -17.234 1 79.5 111 THR A C 1
ATOM 924 O O . THR A 1 111 ? -3.521 -3.1 -17.875 1 79.5 111 THR A O 1
ATOM 927 N N . ARG A 1 112 ? -4.238 -4.703 -16.469 1 75.81 112 ARG A N 1
ATOM 928 C CA . ARG A 1 112 ? -5.52 -4.031 -16.281 1 75.81 112 ARG A CA 1
ATOM 929 C C . ARG A 1 112 ? -5.477 -3.084 -15.086 1 75.81 112 ARG A C 1
ATOM 931 O O . ARG A 1 112 ? -5.223 -3.512 -13.953 1 75.81 112 ARG A O 1
ATOM 938 N N . ILE A 1 113 ? -5.41 -1.823 -15.375 1 83.56 113 ILE A N 1
ATOM 939 C CA . ILE A 1 113 ? -5.605 -0.793 -14.367 1 83.56 113 ILE A CA 1
ATOM 940 C C . ILE A 1 113 ? -7.051 -0.304 -14.391 1 83.56 113 ILE A C 1
ATOM 942 O O . ILE A 1 113 ? -7.637 -0.147 -15.469 1 83.56 113 ILE A O 1
ATOM 946 N N . SER A 1 114 ? -7.621 -0.217 -13.227 1 85.44 114 SER A N 1
ATOM 947 C CA . SER A 1 114 ? -9.008 0.245 -13.18 1 85.44 114 SER A CA 1
ATOM 948 C C . SER A 1 114 ? -9.164 1.595 -13.875 1 85.44 114 SER A C 1
ATOM 950 O O . SER A 1 114 ? -8.68 2.613 -13.375 1 85.44 114 SER A O 1
ATOM 952 N N . THR A 1 115 ? -9.805 1.593 -14.914 1 84.5 115 THR A N 1
ATOM 953 C CA . THR A 1 115 ? -10.055 2.812 -15.672 1 84.5 115 THR A CA 1
ATOM 954 C C . THR A 1 115 ? -11.023 3.725 -14.93 1 84.5 115 THR A C 1
ATOM 956 O O . THR A 1 115 ? -10.883 4.949 -14.961 1 84.5 115 THR A O 1
ATOM 959 N N . LYS A 1 116 ? -11.953 3.055 -14.289 1 89.25 116 LYS A N 1
ATOM 960 C CA . LYS A 1 116 ? -12.961 3.82 -13.562 1 89.25 116 LYS A CA 1
ATOM 961 C C . LYS A 1 116 ? -12.328 4.645 -12.445 1 89.25 116 LYS A C 1
ATOM 963 O O . LYS A 1 116 ? -12.586 5.84 -12.328 1 89.25 116 LYS A O 1
ATOM 968 N N . LEU A 1 117 ? -11.453 4.039 -11.742 1 91.69 117 LEU A N 1
ATOM 969 C CA . LEU A 1 117 ? -10.82 4.711 -10.609 1 91.69 117 LEU A CA 1
ATOM 970 C C . LEU A 1 117 ? -9.836 5.777 -11.094 1 91.69 117 LEU A C 1
ATOM 972 O O . LEU A 1 117 ? -9.766 6.863 -10.516 1 91.69 117 LEU A O 1
ATOM 976 N N . THR A 1 118 ? -9.164 5.48 -12.109 1 89 118 THR A N 1
ATOM 977 C CA . THR A 1 118 ? -8.203 6.43 -12.664 1 89 118 THR A CA 1
ATOM 978 C C . THR A 1 118 ? -8.922 7.648 -13.242 1 89 118 THR A C 1
ATOM 980 O O . THR A 1 118 ? -8.484 8.781 -13.047 1 89 118 THR A O 1
ATOM 983 N N . ARG A 1 119 ? -10.016 7.41 -13.945 1 87.94 119 ARG A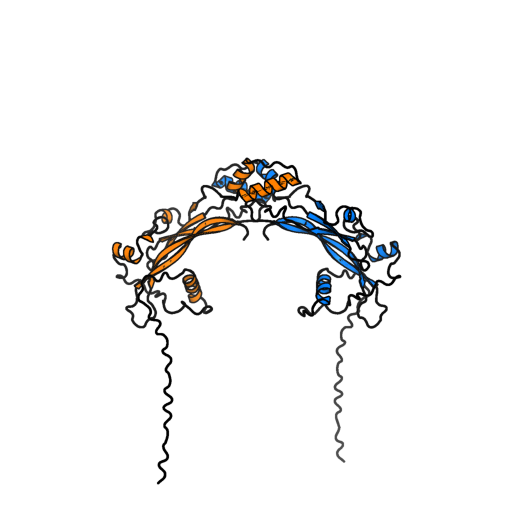 N 1
ATOM 984 C CA . ARG A 1 119 ? -10.797 8.508 -14.516 1 87.94 119 ARG A CA 1
ATOM 985 C C . ARG A 1 119 ? -11.367 9.398 -13.414 1 87.94 119 ARG A C 1
ATOM 987 O O . ARG A 1 119 ? -11.367 10.625 -13.547 1 87.94 119 ARG A O 1
ATOM 994 N N . LYS A 1 120 ? -11.844 8.758 -12.383 1 91.5 120 LYS A N 1
ATOM 995 C CA . LYS A 1 120 ? -12.375 9.531 -11.266 1 91.5 120 LYS A CA 1
ATOM 996 C C . LYS A 1 120 ? -11.312 10.453 -10.672 1 91.5 120 LYS A C 1
ATOM 998 O O . LYS A 1 120 ? -11.586 11.617 -10.383 1 91.5 120 LYS A O 1
ATOM 1003 N N . ARG A 1 121 ? -10.117 9.977 -10.5 1 91 121 ARG A N 1
ATOM 1004 C CA . ARG A 1 121 ? -9.023 10.781 -9.961 1 91 121 ARG A CA 1
ATOM 1005 C C . ARG A 1 121 ? -8.68 11.938 -10.898 1 91 121 ARG A C 1
ATOM 1007 O O . ARG A 1 121 ? -8.492 13.07 -10.453 1 91 121 ARG A O 1
ATOM 1014 N N . ILE A 1 122 ? -8.648 11.641 -12.148 1 88.38 122 ILE A N 1
ATOM 1015 C CA . ILE A 1 122 ? -8.32 12.656 -13.141 1 88.38 122 ILE A CA 1
ATOM 1016 C C . ILE A 1 122 ? -9.383 13.758 -13.125 1 88.38 122 ILE A C 1
ATOM 1018 O O . ILE A 1 122 ? -9.055 14.945 -13.141 1 88.38 122 ILE A O 1
ATOM 1022 N N . PHE A 1 123 ? -10.633 13.344 -13.07 1 90.06 123 PHE A N 1
ATOM 1023 C CA . PHE A 1 123 ? -11.734 14.297 -13.023 1 90.06 123 PHE A CA 1
ATOM 1024 C C . PHE A 1 123 ? -11.641 15.172 -11.773 1 90.06 123 PHE A C 1
ATOM 1026 O O . PHE A 1 123 ? -11.828 16.391 -11.844 1 90.06 123 PHE A O 1
ATOM 1033 N N . THR A 1 124 ? -11.32 14.508 -10.695 1 91.44 124 THR A N 1
ATOM 1034 C CA . THR A 1 124 ? -11.188 15.219 -9.43 1 91.44 124 THR A CA 1
ATOM 1035 C C . THR A 1 124 ? -10.047 16.234 -9.492 1 91.44 124 THR A C 1
ATOM 1037 O O . THR A 1 124 ? -10.195 17.375 -9.062 1 91.44 124 THR A O 1
ATOM 1040 N N . LEU A 1 125 ? -8.914 15.844 -10.023 1 89.31 125 LEU A N 1
ATOM 1041 C CA . LEU A 1 125 ? -7.75 16.719 -10.133 1 89.31 125 LEU A CA 1
ATOM 1042 C C . LEU A 1 125 ? -8.039 17.891 -11.07 1 89.31 125 LEU A C 1
ATOM 1044 O O . LEU A 1 125 ? -7.566 19 -10.836 1 89.31 125 LEU A O 1
ATOM 1048 N N . ARG A 1 126 ? -8.781 17.656 -12.078 1 87.56 126 ARG A N 1
ATOM 1049 C CA . ARG A 1 126 ? -9.164 18.719 -12.992 1 87.56 126 ARG A CA 1
ATOM 1050 C C . ARG A 1 126 ? -10.031 19.766 -12.297 1 87.56 126 ARG A C 1
ATOM 1052 O O . ARG A 1 126 ? -9.875 20.969 -12.531 1 87.56 126 ARG A O 1
ATOM 1059 N N . LYS A 1 127 ? -10.914 19.25 -11.484 1 88.62 127 LYS A N 1
ATOM 1060 C CA . LYS A 1 127 ? -11.805 20.141 -10.734 1 88.62 127 LYS A CA 1
ATOM 1061 C C . LYS A 1 127 ? -11.016 21.078 -9.82 1 88.62 127 LYS A C 1
ATOM 1063 O O . LYS A 1 127 ? -11.352 22.25 -9.695 1 88.62 127 LYS A O 1
ATOM 1068 N N . TYR A 1 128 ? -9.836 20.562 -9.297 1 88.25 128 TYR A N 1
ATOM 1069 C CA . TYR A 1 128 ? -9.141 21.312 -8.266 1 88.25 128 TYR A CA 1
ATOM 1070 C C . TYR A 1 128 ? -7.934 22.047 -8.852 1 88.25 128 TYR A C 1
ATOM 1072 O O . TYR A 1 128 ? -7.551 23.109 -8.359 1 88.25 128 TYR A O 1
ATOM 1080 N N . LEU A 1 129 ? -7.219 21.484 -9.75 1 83.44 129 LEU A N 1
ATOM 1081 C CA . LEU A 1 129 ? -5.945 22.016 -10.227 1 83.44 129 LEU A CA 1
ATOM 1082 C C . LEU A 1 129 ? -6.062 22.516 -11.664 1 83.44 129 LEU A C 1
ATOM 1084 O O . LEU A 1 129 ? -5.137 23.141 -12.188 1 83.44 129 LEU A O 1
ATOM 1088 N N . ASN A 1 130 ? -7.09 22.375 -12.273 1 76.5 130 ASN A N 1
ATOM 1089 C CA . ASN A 1 130 ? -7.262 22.719 -13.68 1 76.5 130 ASN A CA 1
ATOM 1090 C C . ASN A 1 130 ? -6.203 22.062 -14.555 1 76.5 130 ASN A C 1
ATOM 1092 O O . ASN A 1 130 ? -5.574 22.719 -15.383 1 76.5 130 ASN A O 1
ATOM 1096 N N . ARG A 1 131 ? -5.645 20.891 -14.125 1 67.88 131 ARG A N 1
ATOM 1097 C CA . ARG A 1 131 ? -4.645 20.172 -14.922 1 67.88 131 ARG A CA 1
ATOM 1098 C C . ARG A 1 131 ? -5.289 19.062 -15.734 1 67.88 131 ARG A C 1
ATOM 1100 O O . ARG A 1 131 ? -6.18 18.359 -15.242 1 67.88 131 ARG A O 1
ATOM 1107 N N . LEU A 1 132 ? -4.785 19.031 -17.047 1 64.25 132 LEU A N 1
ATOM 1108 C CA . LEU A 1 132 ? -5.324 18.078 -18 1 64.25 132 LEU A CA 1
ATOM 1109 C C . LEU A 1 132 ? -4.41 16.859 -18.125 1 64.25 132 LEU A C 1
ATOM 1111 O O . LEU A 1 132 ? -3.184 17 -18.125 1 64.25 132 LEU A O 1
ATOM 1115 N N . PHE A 1 133 ? -4.992 15.672 -17.734 1 70.94 133 PHE A N 1
ATOM 1116 C CA . PHE A 1 133 ? -4.285 14.422 -17.969 1 70.94 133 PHE A CA 1
ATOM 1117 C C . PHE A 1 133 ? -4.691 13.828 -19.312 1 70.94 133 PHE A C 1
ATOM 1119 O O . PHE A 1 133 ? -5.863 13.875 -19.688 1 70.94 133 PHE A O 1
ATOM 1126 N N . LYS A 1 134 ? -3.688 13.484 -20.078 1 66.38 134 LYS A N 1
ATOM 1127 C CA . LYS A 1 134 ? -3.969 12.891 -21.391 1 66.38 134 LYS A CA 1
ATOM 1128 C C . LYS A 1 134 ? -4.141 11.375 -21.266 1 66.38 134 LYS A C 1
ATOM 1130 O O . LYS A 1 134 ? -3.654 10.758 -20.328 1 66.38 134 LYS A O 1
ATOM 1135 N N . ARG A 1 135 ? -4.984 10.836 -22.188 1 64.31 135 ARG A N 1
ATOM 1136 C CA . ARG A 1 135 ? -5.25 9.398 -22.281 1 64.31 135 ARG A CA 1
ATOM 1137 C C . ARG A 1 135 ? -3.951 8.602 -22.328 1 64.31 135 ARG A C 1
ATOM 1139 O O . ARG A 1 135 ? -3.852 7.523 -21.75 1 64.31 135 ARG A O 1
ATOM 1146 N N . GLU A 1 136 ? -2.977 9.047 -23.109 1 66.75 136 GLU A N 1
ATOM 1147 C CA . GLU A 1 136 ? -1.704 8.359 -23.297 1 66.75 136 GLU A CA 1
ATOM 1148 C C . GLU A 1 136 ? -0.962 8.18 -21.984 1 66.75 136 GLU A C 1
ATOM 1150 O O . GLU A 1 136 ? -0.239 7.199 -21.797 1 66.75 136 GLU A O 1
ATOM 1155 N N . ASP A 1 137 ? -1.273 9.031 -21.125 1 68.69 137 ASP A N 1
ATOM 1156 C CA . ASP A 1 137 ? -0.63 8.93 -19.812 1 68.69 137 ASP A CA 1
ATOM 1157 C C . ASP A 1 137 ? -1.113 7.695 -19.062 1 68.69 137 ASP A C 1
ATOM 1159 O O . ASP A 1 137 ? -0.332 7.039 -18.375 1 68.69 137 ASP A O 1
ATOM 1163 N N . VAL A 1 138 ? -2.297 7.375 -19.469 1 66.88 138 VAL A N 1
ATOM 1164 C CA . VAL A 1 138 ? -2.91 6.242 -18.781 1 66.88 138 VAL A CA 1
ATOM 1165 C C . VAL A 1 138 ? -2.348 4.934 -19.328 1 66.88 138 VAL A C 1
ATOM 1167 O O . VAL A 1 138 ? -2.082 3.998 -18.578 1 66.88 138 VAL A O 1
ATOM 1170 N N . GLN A 1 139 ? -2.143 4.758 -20.641 1 69.69 139 GLN A N 1
ATOM 1171 C CA . GLN A 1 139 ? -1.605 3.543 -21.25 1 69.69 139 GLN A CA 1
ATOM 1172 C C . GLN A 1 139 ? -0.192 3.258 -20.75 1 69.69 139 GLN A C 1
ATOM 1174 O O . GLN A 1 139 ? 0.162 2.104 -20.5 1 69.69 139 GLN A O 1
ATOM 1179 N N . ALA A 1 140 ? 0.622 4.289 -20.766 1 72.31 140 ALA A N 1
ATOM 1180 C CA . ALA A 1 140 ? 1.974 4.133 -20.234 1 72.31 140 ALA A CA 1
ATOM 1181 C C . ALA A 1 140 ? 1.94 3.633 -18.781 1 72.31 140 ALA A C 1
ATOM 1183 O O . ALA A 1 140 ? 2.826 2.887 -18.359 1 72.31 140 ALA A O 1
ATOM 1184 N N . LEU A 1 141 ? 0.91 3.9 -18.234 1 77 141 LEU A N 1
ATOM 1185 C CA . LEU A 1 141 ? 0.798 3.533 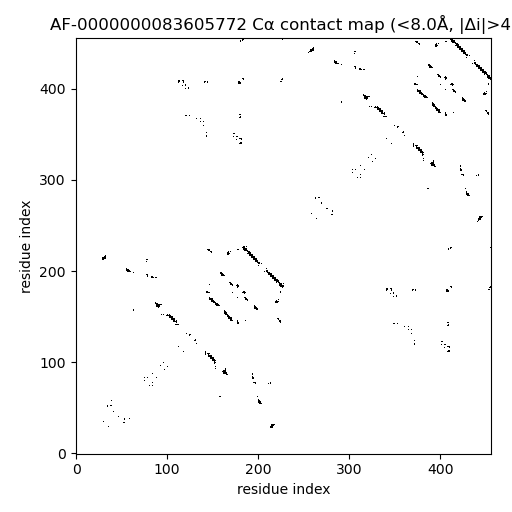-16.828 1 77 141 LEU A CA 1
ATOM 1186 C C . LEU A 1 141 ? 0.454 2.055 -16.672 1 77 141 LEU A C 1
ATOM 1188 O O . LEU A 1 141 ? 0.901 1.403 -15.727 1 77 141 LEU A O 1
ATOM 1192 N N . SER A 1 142 ? -0.275 1.569 -17.688 1 81.44 142 SER A N 1
ATOM 1193 C CA . SER A 1 142 ? -0.62 0.153 -17.625 1 81.44 142 SER A CA 1
ATOM 1194 C C . SER A 1 142 ? 0.618 -0.724 -17.781 1 81.44 142 SER A C 1
ATOM 1196 O O . SER A 1 142 ? 0.766 -1.73 -17.078 1 81.44 142 SER A O 1
ATOM 1198 N N . THR A 1 143 ? 1.439 -0.351 -18.656 1 83.88 143 THR A N 1
ATOM 1199 C CA . THR A 1 143 ? 2.664 -1.112 -18.859 1 83.88 143 THR A CA 1
ATOM 1200 C C . THR A 1 143 ? 3.617 -0.947 -17.688 1 83.88 143 THR A C 1
ATOM 1202 O O . THR A 1 143 ? 4.328 -1.886 -17.312 1 83.88 143 THR A O 1
ATOM 1205 N N . TYR A 1 144 ? 3.633 0.26 -17.172 1 86.81 144 TYR A N 1
ATOM 1206 C CA . TYR A 1 144 ? 4.473 0.539 -16.016 1 86.81 144 TYR A CA 1
ATOM 1207 C C . TYR A 1 144 ? 4.125 -0.382 -14.844 1 86.81 144 TYR A C 1
ATOM 1209 O O . TYR A 1 144 ? 5.012 -0.83 -14.117 1 86.81 144 TYR A O 1
ATOM 1217 N N . ALA A 1 145 ? 2.861 -0.694 -14.719 1 91.62 145 ALA A N 1
ATOM 1218 C CA . ALA A 1 145 ? 2.359 -1.423 -13.555 1 91.62 145 ALA A CA 1
ATOM 1219 C C . ALA A 1 145 ? 2.375 -2.93 -13.805 1 91.62 145 ALA A C 1
ATOM 1221 O O . ALA A 1 145 ? 1.796 -3.697 -13.031 1 91.62 145 ALA A O 1
ATOM 1222 N N . THR A 1 146 ? 3.01 -3.361 -14.836 1 92.12 146 THR A N 1
ATOM 1223 C CA . THR A 1 146 ? 2.957 -4.766 -15.227 1 92.12 146 THR A CA 1
ATOM 1224 C C . THR A 1 146 ? 3.637 -5.645 -14.18 1 92.12 146 THR A C 1
ATOM 1226 O O . THR A 1 146 ? 4.672 -5.266 -13.625 1 92.12 146 THR A O 1
ATOM 1229 N N . CYS A 1 147 ? 3.029 -6.715 -13.938 1 94.81 147 CYS A N 1
ATOM 1230 C CA . CYS A 1 147 ? 3.574 -7.719 -13.031 1 94.81 147 CYS A CA 1
ATOM 1231 C C . CYS A 1 147 ? 3.664 -9.078 -13.711 1 94.81 147 CYS A C 1
ATOM 1233 O O . CYS A 1 147 ? 2.658 -9.781 -13.844 1 94.81 147 CYS A O 1
ATOM 1235 N N . PRO A 1 148 ? 4.805 -9.461 -14.07 1 95.31 148 PRO A N 1
ATOM 1236 C CA . PRO A 1 148 ? 4.969 -10.766 -14.711 1 95.31 148 PRO A CA 1
ATOM 1237 C C . PRO A 1 148 ? 4.91 -11.922 -13.711 1 95.31 148 PRO A C 1
ATOM 1239 O O . PRO A 1 148 ? 5.066 -11.711 -12.508 1 95.31 148 PRO A O 1
ATOM 1242 N N . VAL A 1 149 ? 4.645 -13.055 -14.273 1 96.44 149 VAL A N 1
ATOM 1243 C CA . VAL A 1 149 ? 4.613 -14.273 -13.477 1 96.44 149 VAL A CA 1
ATOM 1244 C C . VAL A 1 149 ? 5.805 -15.156 -13.844 1 96.44 149 VAL A C 1
ATOM 1246 O O . VAL A 1 149 ? 6.074 -15.391 -15.023 1 96.44 149 VAL A O 1
ATOM 1249 N N . LEU A 1 150 ? 6.574 -15.555 -12.875 1 96.56 150 LEU A N 1
ATOM 1250 C CA . LEU A 1 150 ? 7.613 -16.562 -13.062 1 96.56 150 LEU A CA 1
ATOM 1251 C C . LEU A 1 150 ? 7.039 -17.969 -12.938 1 96.56 150 LEU A C 1
ATOM 1253 O O . LEU A 1 150 ? 6.77 -18.438 -11.828 1 96.56 150 LEU A O 1
ATOM 1257 N N . TYR A 1 151 ? 6.906 -18.641 -14.117 1 96.94 151 TYR A N 1
ATOM 1258 C CA . TYR A 1 151 ? 6.367 -20 -14.125 1 96.94 151 TYR A CA 1
ATOM 1259 C C . TYR A 1 151 ? 7.484 -21.031 -14.07 1 96.94 151 TYR A C 1
ATOM 1261 O O . TYR A 1 151 ? 8.508 -20.875 -14.734 1 96.94 151 TYR A O 1
ATOM 1269 N N . ALA A 1 152 ? 7.246 -21.984 -13.25 1 96.19 152 ALA A N 1
ATOM 1270 C CA . ALA A 1 152 ? 8.164 -23.125 -13.156 1 96.19 152 ALA A CA 1
ATOM 1271 C C . ALA A 1 152 ? 7.406 -24.422 -12.969 1 96.19 152 ALA A C 1
ATOM 1273 O O . ALA A 1 152 ? 6.383 -24.469 -12.281 1 96.19 152 ALA A O 1
ATOM 1274 N N . TRP A 1 153 ? 7.883 -25.438 -13.648 1 96.44 153 TRP A N 1
ATOM 1275 C CA . TRP A 1 153 ? 7.316 -26.766 -13.445 1 96.44 153 TRP A CA 1
ATOM 1276 C C . TRP A 1 153 ? 7.965 -27.469 -12.258 1 96.44 153 TRP A C 1
ATOM 1278 O O . TRP A 1 153 ? 9.195 -27.578 -12.188 1 96.44 153 TRP A O 1
ATOM 1288 N N . LYS A 1 154 ? 7.18 -27.844 -11.375 1 95.19 154 LYS A N 1
ATOM 1289 C CA . LYS A 1 154 ? 7.66 -28.531 -10.18 1 95.19 154 LYS A CA 1
ATOM 1290 C C . LYS A 1 154 ? 7.34 -30.016 -10.227 1 95.19 154 LYS A C 1
ATOM 1292 O O . LYS A 1 154 ? 6.215 -30.406 -10.555 1 95.19 154 LYS A O 1
ATOM 1297 N N . ASP A 1 155 ? 8.344 -30.797 -9.891 1 94.62 155 ASP A N 1
ATOM 1298 C CA . ASP A 1 155 ? 8.164 -32.25 -9.758 1 94.62 155 ASP A CA 1
ATOM 1299 C C . ASP A 1 155 ? 7.73 -32.594 -8.336 1 94.62 155 ASP A C 1
ATOM 1301 O O . ASP A 1 155 ? 8.508 -32.469 -7.391 1 94.62 155 ASP A O 1
ATOM 1305 N N . TYR A 1 156 ? 6.578 -33.094 -8.227 1 92.12 156 TYR A N 1
ATOM 1306 C CA . TYR A 1 156 ? 6.066 -33.406 -6.898 1 92.12 156 TYR A CA 1
ATOM 1307 C C . TYR A 1 156 ? 6.492 -34.812 -6.473 1 92.12 156 TYR A C 1
ATOM 1309 O O . TYR A 1 156 ? 6.383 -35.156 -5.297 1 92.12 156 TYR A O 1
ATOM 1317 N N . GLY A 1 157 ? 6.996 -35.531 -7.438 1 90.31 157 GLY A N 1
ATOM 1318 C CA . GLY A 1 157 ? 7.504 -36.844 -7.102 1 90.31 157 GLY A CA 1
ATOM 1319 C C . GLY A 1 157 ? 6.59 -37.969 -7.551 1 90.31 157 GLY A C 1
ATOM 1320 O O . GLY A 1 157 ? 5.512 -37.719 -8.094 1 90.31 157 GLY A O 1
ATOM 1321 N N . GLU A 1 158 ? 6.984 -39.219 -7.332 1 87.88 158 GLU A N 1
ATOM 1322 C CA . GLU A 1 158 ? 6.301 -40.406 -7.832 1 87.88 158 GLU A CA 1
ATOM 1323 C C . GLU A 1 158 ? 5.023 -40.656 -7.047 1 87.88 158 GLU A C 1
ATOM 1325 O O . GLU A 1 158 ? 4.156 -41.406 -7.504 1 87.88 158 GLU A O 1
ATOM 1330 N N . GLN A 1 159 ? 4.969 -40.031 -5.906 1 87.19 159 GLN A N 1
ATOM 1331 C CA . GLN A 1 159 ? 3.777 -40.281 -5.094 1 87.19 159 GLN A CA 1
ATOM 1332 C C . GLN A 1 159 ? 2.596 -39.438 -5.594 1 87.19 159 GLN A C 1
ATOM 1334 O O . GLN A 1 159 ? 1.479 -39.594 -5.094 1 87.19 159 GLN A O 1
ATOM 1339 N N . TYR A 1 160 ? 2.891 -38.656 -6.566 1 91.19 160 TYR A N 1
ATOM 1340 C CA . TYR A 1 160 ? 1.849 -37.812 -7.133 1 91.19 160 TYR A CA 1
ATOM 1341 C C . TYR A 1 160 ? 1.629 -38.125 -8.609 1 91.19 160 TYR A C 1
ATOM 1343 O O . TYR A 1 160 ? 2.555 -38.531 -9.305 1 91.19 160 TYR A O 1
ATOM 1351 N N . TRP A 1 161 ? 0.352 -37.969 -9 1 92.12 161 TRP A N 1
ATOM 1352 C CA . TRP A 1 161 ? 0.013 -38.125 -10.406 1 92.12 161 TRP A CA 1
ATOM 1353 C C . TRP A 1 161 ? -1.122 -37.188 -10.812 1 92.12 161 TRP A C 1
ATOM 1355 O O . TRP A 1 161 ? -2.18 -37.188 -10.18 1 92.12 161 TRP A O 1
ATOM 1365 N N . PRO A 1 162 ? -1.066 -36.312 -11.891 1 94.94 162 PRO A N 1
ATOM 1366 C CA . PRO A 1 162 ? 0.198 -36.094 -12.602 1 94.94 162 PRO A CA 1
ATOM 1367 C C . PRO A 1 162 ? 1.28 -35.469 -11.719 1 94.94 162 PRO A C 1
ATOM 1369 O O . PRO A 1 162 ? 0.973 -34.688 -10.82 1 94.94 162 PRO A O 1
ATOM 1372 N N . ARG A 1 163 ? 2.529 -35.781 -12.047 1 93.06 163 ARG A N 1
ATOM 1373 C CA . ARG A 1 163 ? 3.633 -35.5 -11.141 1 93.06 163 ARG A CA 1
ATOM 1374 C C . ARG A 1 163 ? 4.141 -34.062 -11.336 1 93.06 163 ARG A C 1
ATOM 1376 O O . ARG A 1 163 ? 4.703 -33.469 -10.414 1 93.06 163 ARG A O 1
ATOM 1383 N N . TRP A 1 164 ? 4 -33.562 -12.555 1 96 164 TRP A N 1
ATOM 1384 C CA . TRP A 1 164 ? 4.52 -32.219 -12.859 1 96 164 TRP A CA 1
ATOM 1385 C C . TRP A 1 164 ? 3.402 -31.188 -12.844 1 96 164 TRP A C 1
ATOM 1387 O O . TRP A 1 164 ? 2.373 -31.359 -13.5 1 96 164 TRP A O 1
ATOM 1397 N N . VAL A 1 165 ? 3.635 -30.141 -12.031 1 96.62 165 VAL A N 1
ATOM 1398 C CA . VAL A 1 165 ? 2.66 -29.062 -11.93 1 96.62 165 VAL A CA 1
ATOM 1399 C C . VAL A 1 165 ? 3.334 -27.734 -12.242 1 96.62 165 VAL A C 1
ATOM 1401 O O . VAL A 1 165 ? 4.422 -27.453 -11.734 1 96.62 165 VAL A O 1
ATOM 1404 N N . ARG A 1 166 ? 2.711 -26.969 -13.094 1 97 166 ARG A N 1
ATOM 1405 C CA . ARG A 1 166 ? 3.189 -25.641 -13.445 1 97 166 ARG A CA 1
ATOM 1406 C C . ARG A 1 166 ? 2.748 -24.609 -12.406 1 97 166 ARG A C 1
ATOM 1408 O O . ARG A 1 166 ? 1.552 -24.375 -12.234 1 97 166 ARG A O 1
ATOM 1415 N N . GLU A 1 167 ? 3.682 -24.031 -11.734 1 95.62 167 GLU A N 1
ATOM 1416 C CA . GLU A 1 167 ? 3.375 -23.078 -10.664 1 95.62 167 GLU A CA 1
ATOM 1417 C C . GLU A 1 167 ? 3.92 -21.688 -10.984 1 95.62 167 GLU A C 1
ATOM 1419 O O . GLU A 1 167 ? 5.02 -21.562 -11.523 1 95.62 167 GLU A O 1
ATOM 1424 N N . GLY A 1 168 ? 3.08 -20.703 -10.609 1 96.38 168 GLY A N 1
ATOM 1425 C CA . GLY A 1 168 ? 3.504 -19.328 -10.805 1 96.38 168 GLY A CA 1
ATOM 1426 C C . GLY A 1 168 ? 3.961 -18.656 -9.523 1 96.38 168 GLY A C 1
ATOM 1427 O O . GLY A 1 168 ? 3.471 -18.969 -8.438 1 96.38 168 GLY A O 1
ATOM 1428 N N . ASN A 1 169 ? 4.914 -17.766 -9.68 1 96.31 169 ASN A N 1
ATOM 1429 C CA . ASN A 1 169 ? 5.375 -16.906 -8.602 1 96.31 169 ASN A CA 1
ATOM 1430 C C . ASN A 1 169 ? 5.516 -15.453 -9.07 1 96.31 169 ASN A C 1
ATOM 1432 O O . ASN A 1 169 ? 5.965 -15.203 -10.195 1 96.31 169 ASN A O 1
ATOM 1436 N N . CYS A 1 170 ? 5.094 -14.594 -8.172 1 96.94 170 CYS A N 1
ATOM 1437 C CA . CYS A 1 170 ? 5.238 -13.188 -8.516 1 96.94 170 CYS A CA 1
ATOM 1438 C C . CYS A 1 170 ? 6.59 -12.648 -8.047 1 96.94 170 CYS A C 1
ATOM 1440 O O . CYS A 1 170 ? 7.031 -12.945 -6.941 1 96.94 170 CYS A O 1
ATOM 1442 N N . ILE A 1 171 ? 7.195 -11.922 -8.953 1 94.94 171 ILE A N 1
ATOM 1443 C CA . ILE A 1 171 ? 8.477 -11.312 -8.617 1 94.94 171 ILE A CA 1
ATOM 1444 C C . ILE A 1 171 ? 8.445 -9.82 -8.938 1 94.94 171 ILE A C 1
ATOM 1446 O O . ILE A 1 171 ? 7.656 -9.375 -9.773 1 94.94 171 ILE A O 1
ATOM 1450 N N . ASP A 1 172 ? 9.195 -9.047 -8.141 1 95.81 172 ASP A N 1
ATOM 1451 C CA . ASP A 1 172 ? 9.43 -7.652 -8.508 1 95.81 172 ASP A CA 1
ATOM 1452 C C . ASP A 1 172 ? 10.633 -7.523 -9.438 1 95.81 172 ASP A C 1
ATOM 1454 O O . ASP A 1 172 ? 11.758 -7.867 -9.07 1 95.81 172 ASP A O 1
ATOM 1458 N N . LEU A 1 173 ? 10.359 -7.055 -10.648 1 93.81 173 LEU A N 1
ATOM 1459 C CA . LEU A 1 173 ? 11.43 -6.926 -11.641 1 93.81 173 LEU A CA 1
ATOM 1460 C C . LEU A 1 173 ? 12.594 -6.117 -11.078 1 93.81 173 LEU A C 1
ATOM 1462 O O . LEU A 1 173 ? 12.461 -4.922 -10.82 1 93.81 173 LEU A O 1
ATOM 1466 N N . GLU A 1 174 ? 13.734 -6.824 -10.781 1 94.25 174 GLU A N 1
ATOM 1467 C CA . GLU A 1 174 ? 14.961 -6.227 -10.258 1 94.25 174 GLU A CA 1
ATOM 1468 C C . GLU A 1 174 ? 14.688 -5.426 -8.992 1 94.25 174 GLU A C 1
ATOM 1470 O O . GLU A 1 174 ? 15.305 -4.383 -8.766 1 94.25 174 GLU A O 1
ATOM 1475 N N . GLY A 1 175 ? 13.68 -5.793 -8.32 1 94.56 175 GLY A N 1
ATOM 1476 C CA . GLY A 1 175 ? 13.383 -5.191 -7.031 1 94.56 175 GLY A CA 1
ATOM 1477 C C . GLY A 1 175 ? 12.68 -3.854 -7.145 1 94.56 175 GLY A C 1
ATOM 1478 O O . GLY A 1 175 ? 12.633 -3.086 -6.184 1 94.56 175 GLY A O 1
ATOM 1479 N N . THR A 1 176 ? 12.133 -3.49 -8.273 1 95.25 176 THR A N 1
ATOM 1480 C CA . THR A 1 176 ? 11.516 -2.182 -8.484 1 95.25 176 THR A CA 1
ATOM 1481 C C . THR A 1 176 ? 10.039 -2.213 -8.117 1 95.25 176 THR A C 1
ATOM 1483 O O . THR A 1 176 ? 9.391 -3.26 -8.211 1 95.25 176 THR A O 1
ATOM 1486 N N . SER A 1 177 ? 9.539 -1.016 -7.66 1 95.88 177 SER A N 1
ATOM 1487 C CA . SER A 1 177 ? 8.109 -0.854 -7.41 1 95.88 177 SER A CA 1
ATOM 1488 C C . SER A 1 177 ? 7.32 -0.849 -8.719 1 95.88 177 SER A C 1
ATOM 1490 O O . SER A 1 177 ? 7.82 -0.396 -9.75 1 95.88 177 SER A O 1
ATOM 1492 N N . CYS A 1 178 ? 6.109 -1.314 -8.633 1 94.81 178 CYS A N 1
ATOM 1493 C CA . CYS A 1 178 ? 5.293 -1.433 -9.836 1 94.81 178 CYS A CA 1
ATOM 1494 C C . CYS A 1 178 ? 4.289 -0.29 -9.93 1 94.81 178 CYS A C 1
ATOM 1496 O O . CYS A 1 178 ? 3.402 -0.305 -10.789 1 94.81 178 CYS A O 1
ATOM 1498 N N . SER A 1 179 ? 4.395 0.644 -8.992 1 93.25 179 SER A N 1
ATOM 1499 C CA . SER A 1 179 ? 3.402 1.711 -8.953 1 93.25 179 SER A CA 1
ATOM 1500 C C . SER A 1 179 ? 4.055 3.08 -9.117 1 93.25 179 SER A C 1
ATOM 1502 O O . SER A 1 179 ? 5.273 3.211 -8.992 1 93.25 179 SER A O 1
ATOM 1504 N N . LEU A 1 180 ? 3.143 4.047 -9.43 1 89.62 180 LEU A N 1
ATOM 1505 C CA . LEU A 1 180 ? 3.51 5.457 -9.438 1 89.62 180 LEU A CA 1
ATOM 1506 C C . LEU A 1 180 ? 2.617 6.258 -8.5 1 89.62 180 LEU A C 1
ATOM 1508 O O . LEU A 1 180 ? 1.406 6.355 -8.711 1 89.62 180 LEU A O 1
ATOM 1512 N N . PRO A 1 181 ? 3.186 6.902 -7.426 1 91.88 181 PRO A N 1
ATOM 1513 C CA . PRO A 1 181 ? 4.582 6.844 -6.984 1 91.88 181 PRO A CA 1
ATOM 1514 C C . PRO A 1 181 ? 4.992 5.449 -6.516 1 91.88 181 PRO A C 1
ATOM 1516 O O . PRO A 1 181 ? 4.141 4.574 -6.344 1 91.88 181 PRO A O 1
ATOM 1519 N N . PRO A 1 182 ? 6.336 5.27 -6.438 1 94.06 182 PRO A N 1
ATOM 1520 C CA . PRO A 1 182 ? 6.789 3.955 -5.977 1 94.06 182 PRO A CA 1
ATOM 1521 C C . PRO A 1 182 ? 6.293 3.615 -4.574 1 94.06 182 PRO A C 1
ATOM 1523 O O . PRO A 1 182 ? 6.289 4.477 -3.691 1 94.06 182 PRO A O 1
ATOM 1526 N N . GLY A 1 183 ? 5.781 2.385 -4.418 1 95.75 183 GLY A N 1
ATOM 1527 C CA . GLY A 1 183 ? 5.332 1.953 -3.104 1 95.75 183 GLY A CA 1
ATOM 1528 C C . GLY A 1 183 ? 4.613 0.616 -3.127 1 95.75 183 GLY A C 1
ATOM 1529 O O . GLY A 1 183 ? 4.492 -0.048 -2.096 1 95.75 183 GLY A O 1
ATOM 1530 N N . MET A 1 184 ? 4.152 0.303 -4.258 1 96.94 184 MET A N 1
ATOM 1531 C CA . MET A 1 184 ? 3.469 -0.98 -4.398 1 96.94 184 MET A CA 1
ATOM 1532 C C . MET A 1 184 ? 4.359 -1.998 -5.102 1 96.94 184 MET A C 1
ATOM 1534 O O . MET A 1 184 ? 5.336 -1.627 -5.758 1 96.94 184 MET A O 1
ATOM 1538 N N . PHE A 1 185 ? 4 -3.312 -4.961 1 97.62 185 PHE A N 1
ATOM 1539 C CA . PHE A 1 185 ? 4.797 -4.398 -5.52 1 97.62 185 PHE A CA 1
ATOM 1540 C C . PHE A 1 185 ? 3.9 -5.504 -6.062 1 97.62 185 PHE A C 1
ATOM 1542 O O . PHE A 1 185 ? 2.686 -5.484 -5.855 1 97.62 185 PHE A O 1
ATOM 1549 N N . CYS A 1 186 ? 4.555 -6.371 -6.793 1 97.31 186 CYS A N 1
ATOM 1550 C CA . CYS A 1 186 ? 3.773 -7.418 -7.441 1 97.31 186 CYS A CA 1
ATOM 1551 C C . CYS A 1 186 ? 3.412 -8.523 -6.453 1 97.31 186 CYS A C 1
ATOM 1553 O O . CYS A 1 186 ? 4.289 -9.094 -5.805 1 97.31 186 CYS A O 1
ATOM 1555 N N . VAL A 1 187 ? 2.072 -8.75 -6.402 1 96.62 187 VAL A N 1
ATOM 1556 C CA . VAL A 1 187 ? 1.556 -9.758 -5.48 1 96.62 187 VAL A CA 1
ATOM 1557 C C . VAL A 1 187 ? 0.611 -10.703 -6.219 1 96.62 187 VAL A C 1
ATOM 1559 O O . VAL A 1 187 ? 0.181 -10.406 -7.34 1 96.62 187 VAL A O 1
ATOM 1562 N N . GLY A 1 188 ? 0.348 -11.852 -5.613 1 96.19 188 GLY A N 1
ATOM 1563 C CA . GLY A 1 188 ? -0.562 -12.805 -6.227 1 96.19 188 GLY A CA 1
ATOM 1564 C C . GLY A 1 188 ? -1.967 -12.258 -6.406 1 96.19 188 GLY A C 1
ATOM 1565 O O . GLY A 1 188 ? -2.477 -11.547 -5.543 1 96.19 188 GLY A O 1
ATOM 1566 N N . HIS A 1 189 ? -2.578 -12.602 -7.547 1 93.38 189 HIS A N 1
ATOM 1567 C CA . HIS A 1 189 ? -3.9 -12.078 -7.875 1 93.38 189 HIS A CA 1
ATOM 1568 C C . HIS A 1 189 ? -4.906 -13.211 -8.07 1 93.38 189 HIS A C 1
ATOM 1570 O O . HIS A 1 189 ? -5.938 -13.25 -7.395 1 93.38 189 HIS A O 1
ATOM 1576 N N . GLU A 1 190 ? -4.629 -14.07 -9.023 1 94.12 190 GLU A N 1
ATOM 1577 C CA . GLU A 1 190 ? -5.535 -15.172 -9.328 1 94.12 190 GLU A CA 1
ATOM 1578 C C . GLU A 1 190 ? -4.852 -16.516 -9.133 1 94.12 190 GLU A C 1
ATOM 1580 O O . GLU A 1 190 ? -3.65 -16.656 -9.383 1 94.12 190 GLU A O 1
ATOM 1585 N N . GLU A 1 191 ? -5.676 -17.484 -8.625 1 94.94 191 GLU A N 1
ATOM 1586 C CA . GLU A 1 191 ? -5.203 -18.859 -8.461 1 94.94 191 GLU A CA 1
ATOM 1587 C C . GLU A 1 191 ? -6.148 -19.844 -9.141 1 94.94 191 GLU A C 1
ATOM 1589 O O . GLU A 1 191 ? -7.336 -19.562 -9.312 1 94.94 191 GLU A O 1
ATOM 1594 N N . ARG A 1 192 ? -5.57 -20.859 -9.672 1 94.31 192 ARG A N 1
ATOM 1595 C CA . ARG A 1 192 ? -6.332 -21.969 -10.211 1 94.31 192 ARG A CA 1
ATOM 1596 C C . ARG A 1 192 ? -6.043 -23.25 -9.438 1 94.31 192 ARG A C 1
ATOM 1598 O O . ARG A 1 192 ? -4.887 -23.547 -9.125 1 94.31 192 ARG A O 1
ATOM 1605 N N . THR A 1 193 ? -7.117 -23.953 -9.156 1 91.94 193 THR A N 1
ATOM 1606 C CA . THR A 1 193 ? -6.941 -25.188 -8.398 1 91.94 193 THR A CA 1
ATOM 1607 C C . THR A 1 193 ? -6.598 -26.344 -9.328 1 91.94 193 THR A C 1
ATOM 1609 O O . THR A 1 193 ? -7.328 -26.609 -10.281 1 91.94 193 THR A O 1
ATOM 1612 N N . VAL A 1 194 ? -5.551 -27 -9.023 1 93.5 194 VAL A N 1
ATOM 1613 C CA . VAL A 1 194 ? -5.168 -28.203 -9.742 1 93.5 194 VAL A CA 1
ATOM 1614 C C . VAL A 1 194 ? -5.449 -29.422 -8.875 1 93.5 194 VAL A C 1
ATOM 1616 O O . VAL A 1 194 ? -5.23 -29.406 -7.66 1 93.5 194 VAL A O 1
ATOM 1619 N N . VAL A 1 195 ? -6.02 -30.406 -9.539 1 92.5 195 VAL A N 1
ATOM 1620 C CA . VAL A 1 195 ? -6.305 -31.656 -8.836 1 92.5 195 VAL A CA 1
ATOM 1621 C C . VAL A 1 195 ? -5.262 -32.719 -9.203 1 92.5 195 VAL A C 1
ATOM 1623 O O . VAL A 1 195 ? -4.969 -32.906 -10.383 1 92.5 195 VAL A O 1
ATOM 1626 N N . MET A 1 196 ? -4.715 -33.312 -8.188 1 92.88 196 MET A N 1
ATOM 1627 C CA . MET A 1 196 ? -3.738 -34.406 -8.375 1 92.88 196 MET A CA 1
ATOM 1628 C C . MET A 1 196 ? -4.098 -35.625 -7.539 1 92.88 196 MET A C 1
ATOM 1630 O O . MET A 1 196 ? -4.926 -35.531 -6.629 1 92.88 196 MET A O 1
ATOM 1634 N N . LEU A 1 197 ? -3.555 -36.719 -8.008 1 90.19 197 LEU A N 1
ATOM 1635 C CA . LEU A 1 197 ? -3.637 -37.906 -7.191 1 90.19 197 LEU A CA 1
ATOM 1636 C C . LEU A 1 197 ? -2.41 -38.062 -6.301 1 90.19 197 LEU A C 1
ATOM 1638 O O . LEU A 1 197 ? -1.288 -37.781 -6.73 1 90.19 197 LEU A O 1
ATOM 1642 N N . ARG A 1 198 ? -2.658 -38.438 -5.121 1 87.31 198 ARG A N 1
ATOM 1643 C CA . ARG A 1 198 ? -1.583 -38.75 -4.191 1 87.31 198 ARG A CA 1
ATOM 1644 C C . ARG A 1 198 ? -1.769 -40.156 -3.602 1 87.31 198 ARG A C 1
ATOM 1646 O O . ARG A 1 198 ? -2.867 -40.5 -3.17 1 87.31 198 ARG A O 1
ATOM 1653 N N . TYR A 1 199 ? -0.646 -40.844 -3.582 1 85.19 199 TYR A N 1
ATOM 1654 C CA . TYR A 1 199 ? -0.688 -42.188 -2.998 1 85.19 199 TYR A CA 1
ATOM 1655 C C . TYR A 1 199 ? -0.494 -42.125 -1.488 1 85.19 199 TYR A C 1
ATOM 1657 O O . TYR A 1 199 ? 0.541 -41.656 -1.007 1 85.19 199 TYR A O 1
ATOM 1665 N N . LEU A 1 200 ? -1.555 -42.531 -0.773 1 78 200 LEU A N 1
ATOM 1666 C CA . LEU A 1 200 ? -1.51 -42.438 0.683 1 78 200 LEU A CA 1
ATOM 1667 C C . LEU A 1 200 ? -1.914 -43.781 1.308 1 78 200 LEU A C 1
ATOM 1669 O O . LEU A 1 200 ? -2.674 -44.531 0.71 1 78 200 LEU A O 1
ATOM 1673 N N . CYS A 1 201 ? -1.203 -44 2.52 1 74.75 201 CYS A N 1
ATOM 1674 C CA . CYS A 1 201 ? -1.574 -45.156 3.332 1 74.75 201 CYS A CA 1
ATOM 1675 C C . CYS A 1 201 ? -2.158 -44.719 4.668 1 74.75 201 CYS A C 1
ATOM 1677 O O . CYS A 1 201 ? -1.418 -44.406 5.602 1 74.75 201 CYS A O 1
ATOM 1679 N N . PRO A 1 202 ? -3.445 -44.531 4.754 1 62.41 202 PRO A N 1
ATOM 1680 C CA . PRO A 1 202 ? -4.055 -44.094 6.016 1 62.41 202 PRO A CA 1
ATOM 1681 C C . PRO A 1 202 ? -3.789 -45.062 7.16 1 62.41 202 PRO A C 1
ATOM 1683 O O . PRO A 1 202 ? -3.562 -46.25 6.926 1 62.41 202 PRO A O 1
ATOM 1686 N N . LEU A 1 203 ? -3.24 -44.531 8.32 1 59.94 203 LEU A N 1
ATOM 1687 C CA . LEU A 1 203 ? -2.889 -45.281 9.516 1 59.94 203 LEU A CA 1
ATOM 1688 C C . LEU A 1 203 ? -3.943 -46.344 9.82 1 59.94 203 LEU A C 1
ATOM 1690 O O . LEU A 1 203 ? -3.824 -47.094 10.805 1 59.94 203 LEU A O 1
ATOM 1694 N N . SER A 1 204 ? -4.844 -46.5 9.133 1 52.34 204 SER A N 1
ATOM 1695 C CA . SER A 1 204 ? -5.723 -47.562 9.641 1 52.34 204 SER A CA 1
ATOM 1696 C C . SER A 1 204 ? -5.008 -48.906 9.672 1 52.34 204 SER A C 1
ATOM 1698 O O . SER A 1 204 ? -4.023 -49.125 8.961 1 52.34 204 SER A O 1
ATOM 1700 N N . GLU A 1 205 ? -5.215 -49.688 10.797 1 51.53 205 GLU A N 1
ATOM 1701 C CA . GLU A 1 205 ? -4.703 -51 11.18 1 51.53 205 GLU A CA 1
ATOM 1702 C C . GLU A 1 205 ? -4.531 -51.906 9.961 1 51.53 205 GLU A C 1
ATOM 1704 O O . GLU A 1 205 ? -3.791 -52.875 10.008 1 51.53 205 GLU A O 1
ATOM 1709 N N . ASN A 1 206 ? -5.375 -51.75 8.992 1 48.44 206 ASN A N 1
ATOM 1710 C CA . ASN A 1 206 ? -5.223 -52.719 7.902 1 48.44 206 ASN A CA 1
ATOM 1711 C C . ASN A 1 206 ? -4.324 -52.156 6.797 1 48.44 206 ASN A C 1
ATOM 1713 O O . ASN A 1 206 ? -4.539 -51.062 6.316 1 48.44 206 ASN A O 1
ATOM 1717 N N . GLU A 1 207 ? -3.07 -52.562 6.766 1 51.25 207 GLU A N 1
ATOM 1718 C CA . GLU A 1 207 ? -2.049 -52.281 5.758 1 51.25 207 GLU A CA 1
ATOM 1719 C C . GLU A 1 207 ? -2.678 -52.031 4.391 1 51.25 207 GLU A C 1
ATOM 1721 O O . GLU A 1 207 ? -2.088 -51.344 3.541 1 51.25 207 GLU A O 1
ATOM 1726 N N . ASP A 1 208 ? -3.775 -52.625 4.027 1 56.56 208 ASP A N 1
ATOM 1727 C CA . ASP A 1 208 ? -4.332 -52.75 2.682 1 56.56 208 ASP A CA 1
ATOM 1728 C C . ASP A 1 208 ? -4.9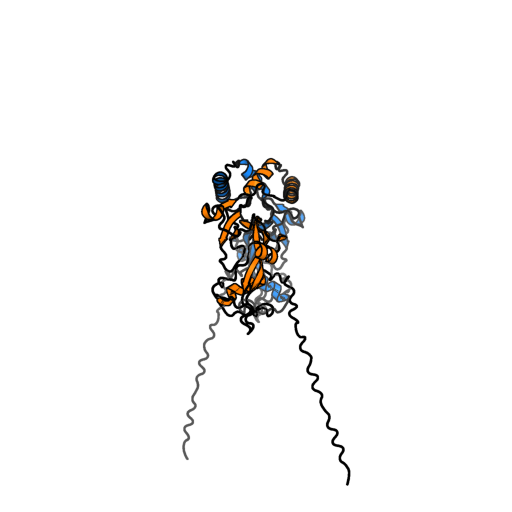73 -51.438 2.238 1 56.56 208 ASP A C 1
ATOM 1730 O O . ASP A 1 208 ? -5.621 -51.375 1.19 1 56.56 208 ASP A O 1
ATOM 1734 N N . SER A 1 209 ? -4.738 -50.469 2.982 1 63.94 209 SER A N 1
ATOM 1735 C CA . SER A 1 209 ? -5.559 -49.281 2.701 1 63.94 209 SER A CA 1
ATOM 1736 C C . SER A 1 209 ? -4.77 -48.219 1.924 1 63.94 209 SER A C 1
ATOM 1738 O O . SER A 1 209 ? -5.199 -47.094 1.807 1 63.94 209 SER A O 1
ATOM 1740 N N . CYS A 1 210 ? -3.686 -48.688 1.384 1 74.62 210 CYS A N 1
ATOM 1741 C CA . CYS A 1 210 ? -2.973 -47.719 0.562 1 74.62 210 CYS A CA 1
ATOM 1742 C C . CYS A 1 210 ? -3.672 -47.531 -0.777 1 74.62 210 CYS A C 1
ATOM 1744 O O . CYS A 1 210 ? -4.047 -48.5 -1.438 1 74.62 210 CYS A O 1
ATOM 1746 N N . ASN A 1 211 ? -3.975 -46.25 -1.102 1 79 211 ASN A N 1
ATOM 1747 C CA . ASN A 1 211 ? -4.648 -45.938 -2.361 1 79 211 ASN A CA 1
ATOM 1748 C C . ASN A 1 211 ? -4.297 -44.531 -2.871 1 79 211 ASN A C 1
ATOM 1750 O O . ASN A 1 211 ? -3.623 -43.781 -2.182 1 79 211 ASN A O 1
ATOM 1754 N N . TRP A 1 212 ? -4.652 -44.375 -4.188 1 85.06 212 TRP A N 1
ATOM 1755 C CA . TRP A 1 212 ? -4.57 -43.031 -4.754 1 85.06 212 TRP A CA 1
ATOM 1756 C C . TRP A 1 212 ? -5.742 -42.156 -4.297 1 85.06 212 TRP A C 1
ATOM 1758 O O . TRP A 1 212 ? -6.898 -42.562 -4.383 1 85.06 212 TRP A O 1
ATOM 1768 N N . TYR A 1 213 ? -5.363 -41.031 -3.727 1 82.56 213 TYR A N 1
ATOM 1769 C CA . TYR A 1 213 ? -6.379 -40.062 -3.305 1 82.56 213 TYR A CA 1
ATOM 1770 C C . TYR A 1 213 ? -6.238 -38.75 -4.062 1 82.56 213 TYR A C 1
ATOM 1772 O O . TYR A 1 213 ? -5.121 -38.312 -4.344 1 82.56 213 TYR A O 1
ATOM 1780 N N . ARG A 1 214 ? -7.434 -38.125 -4.355 1 86.62 214 ARG A N 1
ATOM 1781 C CA . ARG A 1 214 ? -7.398 -36.844 -5.016 1 86.62 214 ARG A CA 1
ATOM 1782 C C . ARG A 1 214 ? -7.031 -35.719 -4.031 1 86.62 214 ARG A C 1
ATOM 1784 O O . ARG A 1 214 ? -7.504 -35.719 -2.895 1 86.62 214 ARG A O 1
ATOM 1791 N N . MET A 1 215 ? -6.16 -34.875 -4.523 1 84.81 215 MET A N 1
ATOM 1792 C CA . MET A 1 215 ? -5.766 -33.688 -3.758 1 84.81 215 MET A CA 1
ATOM 1793 C C . MET A 1 215 ? -5.895 -32.438 -4.602 1 84.81 215 MET A C 1
ATOM 1795 O O . MET A 1 215 ? -5.699 -32.469 -5.816 1 84.81 215 MET A O 1
ATOM 1799 N N . GLN A 1 216 ? -6.25 -31.375 -3.873 1 87.06 216 GLN A N 1
ATOM 1800 C CA . GLN A 1 216 ? -6.363 -30.094 -4.551 1 87.06 216 GLN A CA 1
ATOM 1801 C C . GLN A 1 216 ? -5.211 -29.172 -4.164 1 87.06 216 GLN A C 1
ATOM 1803 O O . GLN A 1 216 ? -4.805 -29.125 -3.002 1 87.06 216 GLN A O 1
ATOM 1808 N N . LYS A 1 217 ? -4.699 -28.5 -5.172 1 88.75 217 LYS A N 1
ATOM 1809 C CA . LYS A 1 217 ? -3.6 -27.562 -4.953 1 88.75 217 LYS A CA 1
ATOM 1810 C C . LYS A 1 217 ? -3.834 -26.266 -5.707 1 88.75 217 LYS A C 1
ATOM 1812 O O . LYS A 1 217 ? -3.883 -26.25 -6.938 1 88.75 217 LYS A O 1
ATOM 1817 N N . PRO A 1 218 ? -3.906 -25.219 -4.914 1 92.75 218 PRO A N 1
ATOM 1818 C CA . PRO A 1 218 ? -3.979 -23.922 -5.613 1 92.75 218 PRO A CA 1
ATOM 1819 C C . PRO A 1 218 ? -2.633 -23.5 -6.195 1 92.75 218 PRO A C 1
ATOM 1821 O O . PRO A 1 218 ? -1.598 -23.656 -5.539 1 92.75 218 PRO A O 1
ATOM 1824 N N . VAL A 1 219 ? -2.688 -23.031 -7.445 1 95.25 219 VAL A N 1
ATOM 1825 C CA . VAL A 1 219 ? -1.482 -22.531 -8.094 1 95.25 219 VAL A CA 1
ATOM 1826 C C . VAL A 1 219 ? -1.73 -21.125 -8.625 1 95.25 219 VAL A C 1
ATOM 1828 O O . VAL A 1 219 ? -2.811 -20.828 -9.133 1 95.25 219 VAL A O 1
ATOM 1831 N N . LEU A 1 220 ? -0.729 -20.297 -8.438 1 96.25 220 LEU A N 1
ATOM 1832 C CA . LEU A 1 220 ? -0.84 -18.906 -8.875 1 96.25 220 LEU A CA 1
ATOM 1833 C C . LEU A 1 220 ? -0.75 -18.812 -10.398 1 96.25 220 LEU A C 1
ATOM 1835 O O . LEU A 1 220 ? 0.149 -19.391 -11.008 1 96.25 220 LEU A O 1
ATOM 1839 N N . ILE A 1 221 ? -1.719 -17.984 -10.984 1 94.06 221 ILE A N 1
ATOM 1840 C CA . ILE A 1 221 ? -1.699 -17.922 -12.445 1 94.06 221 ILE A CA 1
ATOM 1841 C C . ILE A 1 221 ? -1.597 -16.469 -12.891 1 94.06 221 ILE A C 1
ATOM 1843 O O . ILE A 1 221 ? -1.421 -16.188 -14.078 1 94.06 221 ILE A O 1
ATOM 1847 N N . SER A 1 222 ? -1.71 -15.523 -11.906 1 95.06 222 SER A N 1
ATOM 1848 C CA . SER A 1 222 ? -1.568 -14.117 -12.273 1 95.06 222 SER A CA 1
ATOM 1849 C C . SER A 1 222 ? -1.087 -13.281 -11.094 1 95.06 222 SER A C 1
ATOM 1851 O O . SER A 1 222 ? -1.274 -13.664 -9.938 1 95.06 222 SER A O 1
ATOM 1853 N N . CYS A 1 223 ? -0.451 -12.195 -11.445 1 95.88 223 CYS A N 1
ATOM 1854 C CA . CYS A 1 223 ? 0.033 -11.234 -10.461 1 95.88 223 CYS A CA 1
ATOM 1855 C C . CYS A 1 223 ? -0.541 -9.852 -10.719 1 95.88 223 CYS A C 1
ATOM 1857 O O . CYS A 1 223 ? -1.002 -9.562 -11.82 1 95.88 223 CYS A O 1
ATOM 1859 N N . LYS A 1 224 ? -0.606 -9.055 -9.648 1 95.19 224 LYS A N 1
ATOM 1860 C CA . LYS A 1 224 ? -1.051 -7.672 -9.781 1 95.19 224 LYS A CA 1
ATOM 1861 C C . LYS A 1 224 ? -0.22 -6.742 -8.906 1 95.19 224 LYS A C 1
ATOM 1863 O O . LYS A 1 224 ? 0.444 -7.188 -7.969 1 95.19 224 LYS A O 1
ATOM 1868 N N . CYS A 1 225 ? -0.264 -5.449 -9.25 1 96 225 CYS A N 1
ATOM 1869 C CA . CYS A 1 225 ? 0.423 -4.422 -8.477 1 96 225 CYS A CA 1
ATOM 1870 C C . CYS A 1 225 ? -0.441 -3.945 -7.316 1 96 225 CYS A C 1
ATOM 1872 O O . CYS A 1 225 ? -1.548 -3.447 -7.523 1 96 225 CYS A O 1
ATOM 1874 N N . ALA A 1 226 ? 0.021 -4.195 -6.113 1 96.12 226 ALA A N 1
ATOM 1875 C CA . ALA A 1 226 ? -0.785 -3.859 -4.945 1 96.12 226 ALA A CA 1
ATOM 1876 C C . ALA A 1 226 ? 0.099 -3.553 -3.738 1 96.12 226 ALA A C 1
ATOM 1878 O O . ALA A 1 226 ? 1.314 -3.76 -3.783 1 96.12 226 ALA A O 1
ATOM 1879 N N . CYS A 1 227 ? -0.51 -2.918 -2.746 1 96.75 227 CYS A N 1
ATOM 1880 C CA . CYS A 1 227 ? 0.179 -2.693 -1.48 1 96.75 227 CYS A CA 1
ATOM 1881 C C . CYS A 1 227 ? 0.384 -4.004 -0.731 1 96.75 227 CYS A C 1
ATOM 1883 O O . CYS A 1 227 ? -0.485 -4.879 -0.751 1 96.75 227 CYS A O 1
ATOM 1885 N N . ARG A 1 228 ? 1.512 -4.27 -0.147 1 89.25 228 ARG A N 1
ATOM 1886 C CA . ARG A 1 228 ? 1.826 -5.492 0.582 1 89.25 228 ARG A CA 1
ATOM 1887 C C . ARG A 1 228 ? 1.362 -5.398 2.031 1 89.25 228 ARG A C 1
ATOM 1889 O O . ARG A 1 228 ? 1.32 -4.312 2.607 1 89.25 228 ARG A O 1
ATOM 1896 N N . MET B 1 1 ? 28.359 -14.289 89.625 1 30.39 1 MET B N 1
ATOM 1897 C CA . MET B 1 1 ? 27.609 -13.125 89.188 1 30.39 1 MET B CA 1
ATOM 1898 C C . MET B 1 1 ? 27.984 -12.75 87.75 1 30.39 1 MET B C 1
ATOM 1900 O O . MET B 1 1 ? 28.984 -12.062 87.562 1 30.39 1 MET B O 1
ATOM 1904 N N . ARG B 1 2 ? 27.953 -13.797 86.812 1 36.94 2 ARG B N 1
ATOM 1905 C CA . ARG B 1 2 ? 28.312 -13.961 85.375 1 36.94 2 ARG B CA 1
ATOM 1906 C C . ARG B 1 2 ? 27.5 -13.008 84.5 1 36.94 2 ARG B C 1
ATOM 1908 O O . ARG B 1 2 ? 26.266 -13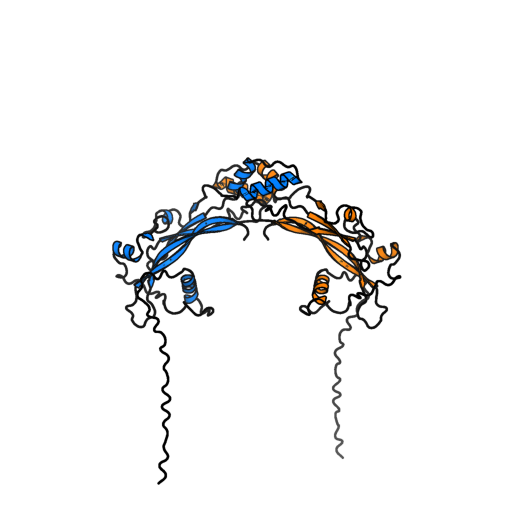.031 84.5 1 36.94 2 ARG B O 1
ATOM 1915 N N . PHE B 1 3 ? 28.047 -11.75 84.375 1 37.03 3 PHE B N 1
ATOM 1916 C CA . PHE B 1 3 ? 27.625 -10.578 83.625 1 37.03 3 PHE B CA 1
ATOM 1917 C C . PHE B 1 3 ? 27.328 -10.953 82.125 1 37.03 3 PHE B C 1
ATOM 1919 O O . PHE B 1 3 ? 28.188 -11.461 81.438 1 37.03 3 PHE B O 1
ATOM 1926 N N . ILE B 1 4 ? 26.125 -11.484 81.938 1 39.62 4 ILE B N 1
ATOM 1927 C CA . ILE B 1 4 ? 25.562 -11.844 80.625 1 39.62 4 ILE B CA 1
ATOM 1928 C C . ILE B 1 4 ? 25.562 -10.617 79.688 1 39.62 4 ILE B C 1
ATOM 1930 O O . ILE B 1 4 ? 24.922 -9.602 80 1 39.62 4 ILE B O 1
ATOM 1934 N N . LEU B 1 5 ? 26.703 -10.305 79.062 1 34.03 5 LEU B N 1
ATOM 1935 C CA . LEU B 1 5 ? 26.938 -9.242 78.062 1 34.03 5 LEU B CA 1
ATOM 1936 C C . LEU B 1 5 ? 25.922 -9.312 76.938 1 34.03 5 LEU B C 1
ATOM 1938 O O . LEU B 1 5 ? 25.891 -10.289 76.188 1 34.03 5 LEU B O 1
ATOM 1942 N N . ILE B 1 6 ? 24.719 -8.75 77.188 1 35.28 6 ILE B N 1
ATOM 1943 C CA . ILE B 1 6 ? 23.625 -8.633 76.25 1 35.28 6 ILE B CA 1
ATOM 1944 C C . ILE B 1 6 ? 24.078 -7.816 75 1 35.28 6 ILE B C 1
ATOM 1946 O O . ILE B 1 6 ? 24.422 -6.637 75.125 1 35.28 6 ILE B O 1
ATOM 1950 N N . VAL B 1 7 ? 24.875 -8.43 74.125 1 33.47 7 VAL B N 1
ATOM 1951 C CA . VAL B 1 7 ? 25.312 -7.785 72.875 1 33.47 7 VAL B CA 1
ATOM 1952 C C . VAL B 1 7 ? 24.078 -7.32 72.062 1 33.47 7 VAL B C 1
ATOM 1954 O O . VAL B 1 7 ? 23.281 -8.141 71.625 1 33.47 7 VAL B O 1
ATOM 1957 N N . LEU B 1 8 ? 23.484 -6.199 72.438 1 30.34 8 LEU B N 1
ATOM 1958 C CA . LEU B 1 8 ? 22.406 -5.512 71.75 1 30.34 8 LEU B CA 1
ATOM 1959 C C . LEU B 1 8 ? 22.812 -5.219 70.312 1 30.34 8 LEU B C 1
ATOM 1961 O O . LEU B 1 8 ? 23.75 -4.453 70.062 1 30.34 8 LEU B O 1
ATOM 1965 N N . PHE B 1 9 ? 22.766 -6.246 69.438 1 34.06 9 PHE B N 1
ATOM 1966 C CA . PHE B 1 9 ? 22.969 -6.098 68 1 34.06 9 PHE B CA 1
ATOM 1967 C C . PHE B 1 9 ? 22.062 -5.012 67.438 1 34.06 9 PHE B C 1
ATOM 1969 O O . PHE B 1 9 ? 20.844 -5.164 67.438 1 34.06 9 PHE B O 1
ATOM 1976 N N . CYS B 1 10 ? 22.438 -3.707 67.625 1 30.61 10 CYS B N 1
ATOM 1977 C CA . CYS B 1 10 ? 21.812 -2.555 67 1 30.61 10 CYS B CA 1
ATOM 1978 C C . CYS B 1 10 ? 21.719 -2.768 65.5 1 30.61 10 CYS B C 1
ATOM 1980 O O . CYS B 1 10 ? 22.734 -2.832 64.812 1 30.61 10 CYS B O 1
ATOM 1982 N N . LEU B 1 11 ? 20.828 -3.656 65 1 31.67 11 LEU B N 1
ATOM 1983 C CA . LEU B 1 11 ? 20.453 -3.744 63.625 1 31.67 11 LEU B CA 1
ATOM 1984 C C . LEU B 1 11 ? 20.141 -2.361 63.062 1 31.67 11 LEU B C 1
ATOM 1986 O O . LEU B 1 11 ? 19.156 -1.734 63.438 1 31.67 11 LEU B O 1
ATOM 1990 N N . PHE B 1 12 ? 21.172 -1.46 62.906 1 32.53 12 PHE B N 1
ATOM 1991 C CA . PHE B 1 12 ? 21.047 -0.222 62.156 1 32.53 12 PHE B CA 1
ATOM 1992 C C . PHE B 1 12 ? 20.359 -0.476 60.812 1 32.53 12 PHE B C 1
ATOM 1994 O O . PHE B 1 12 ? 20.812 -1.303 60.031 1 32.53 12 PHE B O 1
ATOM 2001 N N . SER B 1 13 ? 18.984 -0.391 60.812 1 32.16 13 SER B N 1
ATOM 2002 C CA . SER B 1 13 ? 18.125 -0.286 59.625 1 32.16 13 SER B CA 1
ATOM 2003 C C . SER B 1 13 ? 18.688 0.71 58.625 1 32.16 13 SER B C 1
ATOM 2005 O O . SER B 1 13 ? 18.891 1.885 58.938 1 32.16 13 SER B O 1
ATOM 2007 N N . SER B 1 14 ? 19.703 0.337 57.781 1 32.31 14 SER B N 1
ATOM 2008 C CA . SER B 1 14 ? 20.078 1.116 56.594 1 32.31 14 SER B CA 1
ATOM 2009 C C . SER B 1 14 ? 18.844 1.604 55.844 1 32.31 14 SER B C 1
ATOM 2011 O O . SER B 1 14 ? 18.156 0.813 55.188 1 32.31 14 SER B O 1
ATOM 2013 N N . LEU B 1 15 ? 18.094 2.594 56.406 1 32.69 15 LEU B N 1
ATOM 2014 C CA . LEU B 1 15 ? 17.141 3.361 55.625 1 32.69 15 LEU B CA 1
ATOM 2015 C C . LEU B 1 15 ? 17.719 3.768 54.281 1 32.69 15 LEU B C 1
ATOM 2017 O O . LEU B 1 15 ? 18.719 4.496 54.219 1 32.69 15 LEU B O 1
ATOM 2021 N N . SER B 1 16 ? 17.75 2.832 53.344 1 31.27 16 SER B N 1
ATOM 2022 C CA . SER B 1 16 ? 18.078 3.16 51.938 1 31.27 16 SER B CA 1
ATOM 2023 C C . SER B 1 16 ? 17.453 4.492 51.531 1 31.27 16 SER B C 1
ATOM 2025 O O . SER B 1 16 ? 16.266 4.73 51.781 1 31.27 16 SER B O 1
ATOM 2027 N N . SER B 1 17 ? 18.281 5.594 51.531 1 31.11 17 SER B N 1
ATOM 2028 C CA . SER B 1 17 ? 18 6.91 50.969 1 31.11 17 SER B CA 1
ATOM 2029 C C . SER B 1 17 ? 17.219 6.801 49.656 1 31.11 17 SER B C 1
ATOM 2031 O O . SER B 1 17 ? 17.672 6.152 48.719 1 31.11 17 SER B O 1
ATOM 2033 N N . ILE B 1 18 ? 15.883 6.77 49.75 1 32.69 18 ILE B N 1
ATOM 2034 C CA . ILE B 1 18 ? 15.047 6.996 48.594 1 32.69 18 ILE B CA 1
ATOM 2035 C C . ILE B 1 18 ? 15.594 8.172 47.781 1 32.69 18 ILE B C 1
ATOM 2037 O O . ILE B 1 18 ? 15.82 9.25 48.344 1 32.69 18 ILE B O 1
ATOM 2041 N N . PRO B 1 19 ? 16.375 7.883 46.719 1 29.14 19 PRO B N 1
ATOM 2042 C CA . PRO B 1 19 ? 16.875 9.031 45.969 1 29.14 19 PRO B CA 1
ATOM 2043 C C . PRO B 1 19 ? 15.82 10.125 45.781 1 29.14 19 PRO B C 1
ATOM 2045 O O . PRO B 1 19 ? 14.68 9.828 45.438 1 29.14 19 PRO B O 1
ATOM 2048 N N . GLN B 1 20 ? 15.797 11.141 46.594 1 25.41 20 GLN B N 1
ATOM 2049 C CA . GLN B 1 20 ? 15.07 12.391 46.438 1 25.41 20 GLN B CA 1
ATOM 2050 C C . GLN B 1 20 ? 15.148 12.875 44.969 1 25.41 20 GLN B C 1
ATOM 2052 O O . GLN B 1 20 ? 16.234 13.203 44.5 1 25.41 20 GLN B O 1
ATOM 2057 N N . TYR B 1 21 ? 14.336 12.281 44.156 1 27.39 21 TYR B N 1
ATOM 2058 C CA . TYR B 1 21 ? 14.172 12.922 42.844 1 27.39 21 TYR B CA 1
ATOM 2059 C C . TYR B 1 21 ? 14.047 14.43 43 1 27.39 21 TYR B C 1
ATOM 2061 O O . TYR B 1 21 ? 13.062 14.93 43.562 1 27.39 21 TYR B O 1
ATOM 2069 N N . GLN B 1 22 ? 15.125 15.148 43.375 1 25.33 22 GLN B N 1
ATOM 2070 C CA . GLN B 1 22 ? 15.203 16.594 43.219 1 25.33 22 GLN B CA 1
ATOM 2071 C C . GLN B 1 22 ? 14.586 17.047 41.906 1 25.33 22 GLN B C 1
ATOM 2073 O O . GLN B 1 22 ? 15.078 16.688 40.812 1 25.33 22 GLN B O 1
ATOM 2078 N N . TYR B 1 23 ? 13.273 17.125 41.906 1 28.25 23 TYR B N 1
ATOM 2079 C CA . TYR B 1 23 ? 12.609 17.953 40.906 1 28.25 23 TYR B CA 1
ATOM 2080 C C . TYR B 1 23 ? 13.414 19.203 40.594 1 28.25 23 TYR B C 1
ATOM 2082 O O . TYR B 1 23 ? 13.469 20.125 41.406 1 28.25 23 TYR B O 1
ATOM 2090 N N . SER B 1 24 ? 14.633 19.109 40.094 1 29.25 24 SER B N 1
ATOM 2091 C CA . SER B 1 24 ? 15.305 20.328 39.656 1 29.25 24 SER B CA 1
ATOM 2092 C C . SER B 1 24 ? 14.344 21.234 38.875 1 29.25 24 SER B C 1
ATOM 2094 O O . SER B 1 24 ? 13.523 20.75 38.094 1 29.25 24 SER B O 1
ATOM 2096 N N . ARG B 1 25 ? 13.969 22.438 39.406 1 32.59 25 ARG B N 1
ATOM 2097 C CA . ARG B 1 25 ? 13.344 23.656 38.906 1 32.59 25 ARG B CA 1
ATOM 2098 C C . ARG B 1 25 ? 13.672 23.891 37.438 1 32.59 25 ARG B C 1
ATOM 2100 O O . ARG B 1 25 ? 13.484 24.984 36.906 1 32.59 25 ARG B O 1
ATOM 2107 N N . ASP B 1 26 ? 14.414 23.031 36.781 1 30.09 26 ASP B N 1
ATOM 2108 C CA . ASP B 1 26 ? 14.797 23.406 35.406 1 30.09 26 ASP B CA 1
ATOM 2109 C C . ASP B 1 26 ? 13.578 23.531 34.5 1 30.09 26 ASP B C 1
ATOM 2111 O O . ASP B 1 26 ? 12.836 22.562 34.312 1 30.09 26 ASP B O 1
ATOM 2115 N N . ILE B 1 27 ? 12.891 24.688 34.281 1 33.34 27 ILE B N 1
ATOM 2116 C CA . ILE B 1 27 ? 11.914 25.312 33.406 1 33.34 27 ILE B CA 1
ATOM 2117 C C . ILE B 1 27 ? 11.969 24.656 32.031 1 33.34 27 ILE B C 1
ATOM 2119 O O . ILE B 1 27 ? 11.102 24.891 31.188 1 33.34 27 ILE B O 1
ATOM 2123 N N . ASN B 1 28 ? 13.078 24.094 31.625 1 32.44 28 ASN B N 1
ATOM 2124 C CA . ASN B 1 28 ? 13.227 23.562 30.266 1 32.44 28 ASN B CA 1
ATOM 2125 C C . ASN B 1 28 ? 12.43 22.281 30.078 1 32.44 28 ASN B C 1
ATOM 2127 O O . ASN B 1 28 ? 12.727 21.484 29.188 1 32.44 28 ASN B O 1
ATOM 2131 N N . ARG B 1 29 ? 11.469 21.844 30.906 1 34.22 29 ARG B N 1
ATOM 2132 C CA . ARG B 1 29 ? 10.883 20.516 30.75 1 34.22 29 ARG B CA 1
ATOM 2133 C C . ARG B 1 29 ? 9.859 20.5 29.625 1 34.22 29 ARG B C 1
ATOM 2135 O O . ARG B 1 29 ? 8.781 21.094 29.734 1 34.22 29 ARG B O 1
ATOM 2142 N N . THR B 1 30 ? 10.258 20.422 28.391 1 40.12 30 THR B N 1
ATOM 2143 C CA . THR B 1 30 ? 9.43 20.141 27.219 1 40.12 30 THR B CA 1
ATOM 2144 C C . THR B 1 30 ? 8.633 18.844 27.438 1 40.12 30 THR B C 1
ATOM 2146 O O . THR B 1 30 ? 9.203 17.812 27.766 1 40.12 30 THR B O 1
ATOM 2149 N N . LEU B 1 31 ? 7.484 18.922 27.938 1 41.03 31 LEU B N 1
ATOM 2150 C CA . LEU B 1 31 ? 6.633 17.734 28.047 1 41.03 31 LEU B CA 1
ATOM 2151 C C . LEU B 1 31 ? 6.34 17.156 26.656 1 41.03 31 LEU B C 1
ATOM 2153 O O . LEU B 1 31 ? 6 17.891 25.734 1 41.03 31 LEU B O 1
ATOM 2157 N N . SER B 1 32 ? 6.797 15.977 26.219 1 40.03 32 SER B N 1
ATOM 2158 C CA . SER B 1 32 ? 6.574 15.312 24.938 1 40.03 32 SER B CA 1
ATOM 2159 C C . SER B 1 32 ? 5.09 15.07 24.688 1 40.03 32 SER B C 1
ATOM 2161 O O . SER B 1 32 ? 4.289 15.07 25.625 1 40.03 32 SER B O 1
ATOM 2163 N N . GLU B 1 33 ? 4.637 14.969 23.391 1 41.91 33 GLU B N 1
ATOM 2164 C CA . GLU B 1 33 ? 3.287 14.703 22.906 1 41.91 33 GLU B CA 1
ATOM 2165 C C . GLU B 1 33 ? 2.75 13.391 23.469 1 41.91 33 GLU B C 1
ATOM 2167 O O . GLU B 1 33 ? 1.566 13.289 23.797 1 41.91 33 GLU B O 1
ATOM 2172 N N . GLU B 1 34 ? 3.52 12.352 23.516 1 40.59 34 GLU B N 1
ATOM 2173 C CA . GLU B 1 34 ? 3.102 11.055 24.031 1 40.59 34 GLU B CA 1
ATOM 2174 C C . GLU B 1 34 ? 2.574 11.172 25.469 1 40.59 34 GLU B C 1
ATOM 2176 O O . GLU B 1 34 ? 1.56 10.562 25.812 1 40.59 34 GLU B O 1
ATOM 2181 N N . THR B 1 35 ? 3.098 11.945 26.078 1 42.5 35 THR B N 1
ATOM 2182 C CA . THR B 1 35 ? 2.645 12.156 27.453 1 42.5 35 THR B CA 1
ATOM 2183 C C . THR B 1 35 ? 1.28 12.836 27.484 1 42.5 35 THR B C 1
ATOM 2185 O O . THR B 1 35 ? 0.452 12.555 28.344 1 42.5 35 THR B O 1
ATOM 2188 N N . TRP B 1 36 ? 0.946 13.523 26.297 1 43.19 36 TRP B N 1
ATOM 2189 C CA . TRP B 1 36 ? -0.313 14.25 26.203 1 43.19 36 TRP B CA 1
ATOM 2190 C C . TRP B 1 36 ? -1.462 13.312 25.844 1 43.19 36 TRP B C 1
ATOM 2192 O O . TRP B 1 36 ? -2.537 13.383 26.453 1 43.19 36 TRP B O 1
ATOM 2202 N N . HIS B 1 37 ? -1.39 12.539 24.734 1 41.56 37 HIS B N 1
ATOM 2203 C CA . HIS B 1 37 ? -2.488 11.633 24.406 1 41.56 37 HIS B CA 1
ATOM 2204 C C . HIS B 1 37 ? -2.826 10.727 25.594 1 41.56 37 HIS B C 1
ATOM 2206 O O . HIS B 1 37 ? -3.996 10.43 25.828 1 41.56 37 HIS B O 1
ATOM 2212 N N . PHE B 1 38 ? -1.929 10.312 26.297 1 40.88 38 PHE B N 1
ATOM 2213 C CA . PHE B 1 38 ? -2.211 9.547 27.516 1 40.88 38 PHE B CA 1
ATOM 2214 C C . PHE B 1 38 ? -3.041 10.375 28.484 1 40.88 38 PHE B C 1
ATOM 2216 O O . PHE B 1 38 ? -3.941 9.852 29.141 1 40.88 38 PHE B O 1
ATOM 2223 N N . PHE B 1 39 ? -2.871 11.625 28.281 1 38.22 39 PHE B N 1
ATOM 2224 C CA . PHE B 1 39 ? -3.627 12.516 29.156 1 38.22 39 PHE B CA 1
ATOM 2225 C C . PHE B 1 39 ? -5.09 12.57 28.75 1 38.22 39 PHE B C 1
ATOM 2227 O O . PHE B 1 39 ? -5.984 12.484 29.594 1 38.22 39 PHE B O 1
ATOM 2234 N N . LEU B 1 40 ? -5.371 12.648 27.562 1 39.31 40 LEU B N 1
ATOM 2235 C CA . LEU B 1 40 ? -6.758 12.742 27.125 1 39.31 40 LEU B CA 1
ATOM 2236 C C . LEU B 1 40 ? -7.492 11.43 27.359 1 39.31 40 LEU B C 1
ATOM 2238 O O . LEU B 1 40 ? -8.656 11.422 27.766 1 39.31 40 LEU B O 1
ATOM 2242 N N . ASN B 1 41 ? -6.934 10.32 26.891 1 35.62 41 ASN B N 1
ATOM 2243 C CA . ASN B 1 41 ? -7.688 9.086 27.094 1 35.62 41 ASN B CA 1
ATOM 2244 C C . ASN B 1 41 ? -7.793 8.727 28.562 1 35.62 41 ASN B C 1
ATOM 2246 O O . ASN B 1 41 ? -8.617 7.891 28.953 1 35.62 41 ASN B O 1
ATOM 2250 N N . ARG B 1 42 ? -6.855 9.156 29.359 1 34.28 42 ARG B N 1
ATOM 2251 C CA . ARG B 1 42 ? -7.023 8.812 30.766 1 34.28 42 ARG B CA 1
ATOM 2252 C C . ARG B 1 42 ? -8.266 9.477 31.359 1 34.28 42 ARG B C 1
ATOM 2254 O O . ARG B 1 42 ? -8.891 8.945 32.281 1 34.28 42 ARG B O 1
ATOM 2261 N N . ASN B 1 43 ? -8.672 10.758 30.969 1 32.97 43 ASN B N 1
ATOM 2262 C CA . ASN B 1 43 ? -9.938 11.125 31.594 1 32.97 43 ASN B CA 1
ATOM 2263 C C . ASN B 1 43 ? -11.094 10.273 31.078 1 32.97 43 ASN B C 1
ATOM 2265 O O . ASN B 1 43 ? -12.195 10.32 31.609 1 32.97 43 ASN B O 1
ATOM 2269 N N . GLN B 1 44 ? -11.078 9.75 29.891 1 30.64 44 GLN B N 1
ATOM 2270 C CA . GLN B 1 44 ? -12.172 8.773 29.859 1 30.64 44 GLN B CA 1
ATOM 2271 C C . GLN B 1 44 ? -11.75 7.461 30.5 1 30.64 44 GLN B C 1
ATOM 2273 O O . GLN B 1 44 ? -12.484 6.906 31.328 1 30.64 44 GLN B O 1
ATOM 2278 N N . LYS B 1 45 ? -11.25 6.277 29.969 1 30.58 45 LYS B N 1
ATOM 2279 C CA . LYS B 1 45 ? -11.109 5.125 30.859 1 30.58 45 LYS B CA 1
ATOM 2280 C C . LYS B 1 45 ? -9.828 5.219 31.688 1 30.58 45 LYS B C 1
ATOM 2282 O O . LYS B 1 45 ? -8.859 5.859 31.266 1 30.58 45 LYS B O 1
ATOM 2287 N N . LYS B 1 46 ? -9.484 4.547 32.875 1 31.16 46 LYS B N 1
ATOM 2288 C CA . LYS B 1 46 ? -8.539 3.883 33.75 1 31.16 46 LYS B CA 1
ATOM 2289 C C . LYS B 1 46 ? -7.426 3.195 32.969 1 31.16 46 LYS B C 1
ATOM 2291 O O . LYS B 1 46 ? -6.695 2.363 33.5 1 31.16 46 LYS B O 1
ATOM 2296 N N . LEU B 1 47 ? -7.395 2.801 31.75 1 28.7 47 LEU B N 1
ATOM 2297 C CA . LEU B 1 47 ? -6.27 1.919 31.453 1 28.7 47 LEU B CA 1
ATOM 2298 C C . LEU B 1 47 ? -4.945 2.666 31.578 1 28.7 47 LEU B C 1
ATOM 2300 O O . LEU B 1 47 ? -4.73 3.672 30.906 1 28.7 47 LEU B O 1
ATOM 2304 N N . VAL B 1 48 ? -4.047 2.482 32.688 1 30.28 48 VAL B N 1
ATOM 2305 C CA . VAL B 1 48 ? -2.795 2.627 33.406 1 30.28 48 VAL B CA 1
ATOM 2306 C C . VAL B 1 48 ? -1.624 2.229 32.531 1 30.28 48 VAL B C 1
ATOM 2308 O O . VAL B 1 48 ? -0.464 2.314 32.938 1 30.28 48 VAL B O 1
ATOM 2311 N N . THR B 1 49 ? -1.506 1.908 31.312 1 28.81 49 THR B N 1
ATOM 2312 C CA . THR B 1 49 ? -0.312 1.071 31.25 1 28.81 49 THR B CA 1
ATOM 2313 C C . THR B 1 49 ? 0.919 1.853 31.703 1 28.81 49 THR B C 1
ATOM 2315 O O . THR B 1 49 ? 1.726 1.354 32.5 1 28.81 49 THR B O 1
ATOM 2318 N N . SER B 1 50 ? 1.757 2.551 30.812 1 30.16 50 SER B N 1
ATOM 2319 C CA . SER B 1 50 ? 3.16 2.686 31.203 1 30.16 50 SER B CA 1
ATOM 2320 C C . SER B 1 50 ? 3.334 3.711 32.312 1 30.16 50 SER B C 1
ATOM 2322 O O . SER B 1 50 ? 2.58 4.684 32.406 1 30.16 50 SER B O 1
ATOM 2324 N N . PRO B 1 51 ? 4.086 3.488 33.531 1 30.7 51 PRO B N 1
ATOM 2325 C CA . PRO B 1 51 ? 4.34 4.133 34.812 1 30.7 51 PRO B CA 1
ATOM 2326 C C . PRO B 1 51 ? 4.621 5.629 34.688 1 30.7 51 PRO B C 1
ATOM 2328 O O . PRO B 1 51 ? 4.316 6.398 35.594 1 30.7 51 PRO B O 1
ATOM 2331 N N . TYR B 1 52 ? 5.602 5.945 33.844 1 31.8 52 TYR B N 1
ATOM 2332 C CA . TYR B 1 52 ? 6.277 7.148 34.312 1 31.8 52 TYR B CA 1
ATOM 2333 C C . TYR B 1 52 ? 5.309 8.32 34.406 1 31.8 52 TYR B C 1
ATOM 2335 O O . TYR B 1 52 ? 5.152 8.938 35.469 1 31.8 52 TYR B O 1
ATOM 2343 N N . ASP B 1 53 ? 5.367 9.336 33.344 1 33.84 53 ASP B N 1
ATOM 2344 C CA . ASP B 1 53 ? 5.031 10.727 33.625 1 33.84 53 ASP B CA 1
ATOM 2345 C C . ASP B 1 53 ? 3.527 10.898 33.812 1 33.84 53 ASP B C 1
ATOM 2347 O O . ASP B 1 53 ? 2.846 11.453 32.969 1 33.84 53 ASP B O 1
ATOM 2351 N N . ASP B 1 54 ? 2.652 10.039 33.969 1 35.78 54 ASP B N 1
ATOM 2352 C CA . ASP B 1 54 ? 1.237 9.93 34.312 1 35.78 54 ASP B CA 1
ATOM 2353 C C . ASP B 1 54 ? 0.864 10.922 35.438 1 35.78 54 ASP B C 1
ATOM 2355 O O . ASP B 1 54 ? -0.269 10.914 35.906 1 35.78 54 ASP B O 1
ATOM 2359 N N . ALA B 1 55 ? 1.822 11.062 36.438 1 34.59 55 ALA B N 1
ATOM 2360 C CA . ALA B 1 55 ? 1.426 11.531 37.781 1 34.59 55 ALA B CA 1
ATOM 2361 C C . ALA B 1 55 ? 0.478 12.719 37.688 1 34.59 55 ALA B C 1
ATOM 2363 O O . ALA B 1 55 ? -0.6 12.719 38.281 1 34.59 55 ALA B O 1
ATOM 2364 N N . LEU B 1 56 ? 1.015 14.125 38.125 1 36.38 56 LEU B N 1
ATOM 2365 C CA . LEU B 1 56 ? 0.574 15.219 38.969 1 36.38 56 LEU B CA 1
ATOM 2366 C C . LEU B 1 56 ? -0.357 16.156 38.219 1 36.38 56 LEU B C 1
ATOM 2368 O O . LEU B 1 56 ? -0.791 17.188 38.75 1 36.38 56 LEU B O 1
ATOM 2372 N N . LEU B 1 57 ? -0.092 16.438 36.906 1 40.94 57 LEU B N 1
ATOM 2373 C CA . LEU B 1 57 ? -0.769 17.672 36.5 1 40.94 57 LEU B CA 1
ATOM 2374 C C . LEU B 1 57 ? -2.273 17.453 36.406 1 40.94 57 LEU B C 1
ATOM 2376 O O . LEU B 1 57 ? -2.725 16.562 35.688 1 40.94 57 LEU B O 1
ATOM 2380 N N . HIS B 1 58 ? -2.994 17.484 37.406 1 40.47 58 HIS B N 1
ATOM 2381 C CA . HIS B 1 58 ? -4.441 17.672 37.438 1 40.47 58 HIS B CA 1
ATOM 2382 C C . HIS B 1 58 ? -4.879 18.672 36.375 1 40.47 58 HIS B C 1
ATOM 2384 O O . HIS B 1 58 ? -4.305 19.766 36.281 1 40.47 58 HIS B O 1
ATOM 2390 N N . ASP B 1 59 ? -5.168 18.328 35.25 1 46.53 59 ASP B N 1
ATOM 2391 C CA . ASP B 1 59 ? -5.891 19.25 34.375 1 46.53 59 ASP B CA 1
ATOM 2392 C C . ASP B 1 59 ? -6.832 20.141 35.156 1 46.53 59 ASP B C 1
ATOM 2394 O O . ASP B 1 59 ? -7.789 19.656 35.781 1 46.53 59 ASP B O 1
ATOM 2398 N N . THR B 1 60 ? -6.422 21.062 35.969 1 45.97 60 THR B N 1
ATOM 2399 C CA . THR B 1 60 ? -7.336 21.938 36.688 1 45.97 60 THR B CA 1
ATOM 2400 C C . THR B 1 60 ? -8.359 22.547 35.719 1 45.97 60 THR B C 1
ATOM 2402 O O . THR B 1 60 ? -8 23.25 34.781 1 45.97 60 THR B O 1
ATOM 2405 N N . GLN B 1 61 ? -9.25 21.672 35.188 1 50.22 61 GLN B N 1
ATOM 2406 C CA . GLN B 1 61 ? -10.469 22.297 34.656 1 50.22 61 GLN B CA 1
ATOM 2407 C C . GLN B 1 61 ? -10.781 23.594 35.406 1 50.22 61 GLN B C 1
ATOM 2409 O O . GLN B 1 61 ? -11.898 24.109 35.344 1 50.22 61 GLN B O 1
ATOM 2414 N N . LYS B 1 62 ? -9.914 23.984 36.219 1 56.53 62 LYS B N 1
ATOM 2415 C CA . LYS B 1 62 ? -10.289 25.234 36.875 1 56.53 62 LYS B CA 1
ATOM 2416 C C . LYS B 1 62 ? -10.078 26.422 35.938 1 56.53 62 LYS B C 1
ATOM 2418 O O . LYS B 1 62 ? -9.156 26.422 35.125 1 56.53 62 LYS B O 1
ATOM 2423 N N . PRO B 1 63 ? -11.117 27.203 35.875 1 67.06 63 PRO B N 1
ATOM 2424 C CA . PRO B 1 63 ? -10.984 28.438 35.094 1 67.06 63 PRO B CA 1
ATOM 2425 C C . PRO B 1 63 ? -9.672 29.156 35.344 1 67.06 63 PRO B C 1
ATOM 2427 O O . PRO B 1 63 ? -9.125 29.094 36.469 1 67.06 63 PRO B O 1
ATOM 2430 N N . LEU B 1 64 ? -9.086 29.609 34.25 1 77.38 64 LEU B N 1
ATOM 2431 C CA . LEU B 1 64 ? -7.855 30.375 34.344 1 77.38 64 LEU B CA 1
ATOM 2432 C C . LEU B 1 64 ? -8.023 31.578 35.281 1 77.38 64 LEU B C 1
ATOM 2434 O O . LEU B 1 64 ? -8.969 32.344 35.125 1 77.38 64 LEU B O 1
ATOM 2438 N N . PRO B 1 65 ? -7.258 31.594 36.281 1 77.81 65 PRO B N 1
ATOM 2439 C CA . PRO B 1 65 ? -7.344 32.812 37.125 1 77.81 65 PRO B CA 1
ATOM 2440 C C . PRO B 1 65 ? -7.121 34.094 36.312 1 77.81 65 PRO B C 1
ATOM 2442 O O . PRO B 1 65 ? -6.418 34.062 35.312 1 77.81 65 PRO B O 1
ATOM 2445 N N . PRO B 1 66 ? -7.895 35.094 36.656 1 74.19 66 PRO B N 1
ATOM 2446 C CA . PRO B 1 66 ? -7.797 36.344 35.906 1 74.19 66 PRO B CA 1
ATOM 2447 C C . PRO B 1 66 ? -6.359 36.844 35.781 1 74.19 66 PRO B C 1
ATOM 2449 O O . PRO B 1 66 ? -6.012 37.469 34.781 1 74.19 66 PRO B O 1
ATOM 2452 N N . ASP B 1 67 ? -5.477 36.531 36.781 1 75.94 67 ASP B N 1
ATOM 2453 C CA . ASP B 1 67 ? -4.121 37.062 36.75 1 75.94 67 ASP B CA 1
ATOM 2454 C C . ASP B 1 67 ? -3.145 36.062 36.125 1 75.94 67 ASP B C 1
ATOM 2456 O O . ASP B 1 67 ? -1.929 36.25 36.188 1 75.94 67 ASP B O 1
ATOM 2460 N N . ALA B 1 68 ? -3.76 35.125 35.625 1 79.56 68 ALA B N 1
ATOM 2461 C CA . ALA B 1 68 ? -2.869 34.125 35.062 1 79.56 68 ALA B CA 1
ATOM 2462 C C . ALA B 1 68 ? -2.139 34.625 33.844 1 79.56 68 ALA B C 1
ATOM 2464 O O . ALA B 1 68 ? -0.965 34.312 33.625 1 79.56 68 ALA B O 1
ATOM 2465 N N . PHE B 1 69 ? -2.859 35.438 33.031 1 80.12 69 PHE B N 1
ATOM 2466 C CA . PHE B 1 69 ? -2.215 35.938 31.828 1 80.12 69 PHE B CA 1
ATOM 2467 C C . PHE B 1 69 ? -1.231 37.062 32.188 1 80.12 69 PHE B C 1
ATOM 2469 O O . PHE B 1 69 ? -1.605 38.062 32.812 1 80.12 69 PHE B O 1
ATOM 2476 N N . LEU B 1 70 ? -0.054 36.75 31.797 1 83.31 70 LEU B N 1
ATOM 2477 C CA . LEU B 1 70 ? 0.989 37.75 31.984 1 83.31 70 LEU B CA 1
ATOM 2478 C C . LEU B 1 70 ? 1.035 38.719 30.797 1 83.31 70 LEU B C 1
ATOM 2480 O O . LEU B 1 70 ? 0.216 38.625 29.875 1 83.31 70 LEU B O 1
ATOM 2484 N N . SER B 1 71 ? 1.877 39.719 30.953 1 85.75 71 SER B N 1
ATOM 2485 C CA . SER B 1 71 ? 2.062 40.594 29.812 1 85.75 71 SER B CA 1
ATOM 2486 C C . SER B 1 71 ? 2.535 39.812 28.594 1 85.75 71 SER B C 1
ATOM 2488 O O . SER B 1 71 ? 3.156 38.781 28.719 1 85.75 71 SER B O 1
ATOM 2490 N N . PRO B 1 72 ? 2.207 40.344 27.422 1 85.62 72 PRO B N 1
ATOM 2491 C CA . PRO B 1 72 ? 2.654 39.656 26.203 1 85.62 72 PRO B CA 1
ATOM 2492 C C . PRO B 1 72 ? 4.16 39.406 26.203 1 85.62 72 PRO B C 1
ATOM 2494 O O . PRO B 1 72 ? 4.605 38.344 25.766 1 85.62 72 PRO B O 1
ATOM 2497 N N . ARG B 1 73 ? 4.855 40.312 26.609 1 88.31 73 ARG B N 1
ATOM 2498 C CA . ARG B 1 73 ? 6.309 40.188 26.656 1 88.31 73 ARG B CA 1
ATOM 2499 C C . ARG B 1 73 ? 6.723 39.031 27.578 1 88.31 73 ARG B C 1
ATOM 2501 O O . ARG B 1 73 ? 7.566 38.219 27.203 1 88.31 73 ARG B O 1
ATOM 2508 N N . LYS B 1 74 ? 6.145 39 28.75 1 88.69 74 LYS B N 1
ATOM 2509 C CA . LYS B 1 74 ? 6.473 37.938 29.719 1 88.69 74 LYS B CA 1
ATOM 2510 C C . LYS B 1 74 ? 6.043 36.562 29.203 1 88.69 74 LYS B C 1
ATOM 2512 O O . LYS B 1 74 ? 6.746 35.594 29.406 1 88.69 74 LYS B O 1
ATOM 2517 N N . MET B 1 75 ? 4.887 36.594 28.594 1 91.44 75 MET B N 1
ATOM 2518 C CA . MET B 1 75 ? 4.422 35.344 28.016 1 91.44 75 MET B CA 1
ATOM 2519 C C . MET B 1 75 ? 5.406 34.844 26.969 1 91.44 75 MET B C 1
ATOM 2521 O O . MET B 1 75 ? 5.715 33.625 26.922 1 91.44 75 MET B O 1
ATOM 2525 N N . PHE B 1 76 ? 5.945 35.719 26.125 1 91.94 76 PHE B N 1
ATOM 2526 C CA . PHE B 1 76 ? 6.906 35.375 25.078 1 91.94 76 PHE B CA 1
ATOM 2527 C C . PHE B 1 76 ? 8.203 34.875 25.703 1 91.94 76 PHE B C 1
ATOM 2529 O O . PHE B 1 76 ? 8.828 33.938 25.188 1 91.94 76 PHE B O 1
ATOM 2536 N N . ILE B 1 77 ? 8.555 35.5 26.734 1 90.25 77 ILE B N 1
ATOM 2537 C CA . ILE B 1 77 ? 9.766 35.062 27.422 1 90.25 77 ILE B CA 1
ATOM 2538 C C . ILE B 1 77 ? 9.578 33.656 27.969 1 90.25 77 ILE B C 1
ATOM 2540 O O . ILE B 1 77 ? 10.469 32.812 27.844 1 90.25 77 ILE B O 1
ATOM 2544 N N . LEU B 1 78 ? 8.391 33.438 28.562 1 88.25 78 LEU B N 1
ATOM 2545 C CA . LEU B 1 78 ? 8.102 32.094 29.109 1 88.25 78 LEU B CA 1
ATOM 2546 C C . LEU B 1 78 ? 8.078 31.062 28 1 88.25 78 LEU B C 1
ATOM 2548 O O . LEU B 1 78 ? 8.562 29.938 28.188 1 88.25 78 LEU B O 1
ATOM 2552 N N . LEU B 1 79 ? 7.535 31.375 26.875 1 91.44 79 LEU B N 1
ATOM 2553 C CA . LEU B 1 79 ? 7.48 30.469 25.734 1 91.44 79 LEU B CA 1
ATOM 2554 C C . LEU B 1 79 ? 8.867 30.266 25.141 1 91.44 79 LEU B C 1
ATOM 2556 O O . LEU B 1 79 ? 9.242 29.141 24.797 1 91.44 79 LEU B O 1
ATOM 2560 N N . GLY B 1 80 ? 9.602 31.141 25.094 1 91.12 80 GLY B N 1
ATOM 2561 C CA . GLY B 1 80 ? 10.828 31.219 24.297 1 91.12 80 GLY B CA 1
ATOM 2562 C C . GLY B 1 80 ? 10.602 31.781 22.906 1 91.12 80 GLY B C 1
ATOM 2563 O O . GLY B 1 80 ? 9.992 31.125 22.062 1 91.12 80 GLY B O 1
ATOM 2564 N N . PRO B 1 81 ? 11.023 33.031 22.781 1 87.69 81 PRO B N 1
ATOM 2565 C CA . PRO B 1 81 ? 10.727 33.719 21.531 1 87.69 81 PRO B CA 1
ATOM 2566 C C . PRO B 1 81 ? 11.102 32.875 20.297 1 87.69 81 PRO B C 1
ATOM 2568 O O . PRO B 1 81 ? 10.453 32.969 19.266 1 87.69 81 PRO B O 1
ATOM 2571 N N . ARG B 1 82 ? 12.047 32 20.391 1 90.94 82 ARG B N 1
ATOM 2572 C CA . ARG B 1 82 ? 12.5 31.203 19.266 1 90.94 82 ARG B CA 1
ATOM 2573 C C . ARG B 1 82 ? 11.461 30.141 18.891 1 90.94 82 ARG B C 1
ATOM 2575 O O . ARG B 1 82 ? 11.469 29.625 17.781 1 90.94 82 ARG B O 1
ATOM 2582 N N . PHE B 1 83 ? 10.594 29.922 19.797 1 93.31 83 PHE B N 1
ATOM 2583 C CA . PHE B 1 83 ? 9.648 28.828 19.594 1 93.31 83 PHE B CA 1
ATOM 2584 C C . PHE B 1 83 ? 8.367 29.344 18.938 1 93.31 83 PHE B C 1
ATOM 2586 O O . PHE B 1 83 ? 7.562 28.547 18.438 1 93.31 83 PHE B O 1
ATOM 2593 N N . PHE B 1 84 ? 8.188 30.609 18.906 1 94.38 84 PHE B N 1
ATOM 2594 C CA . PHE B 1 84 ? 6.973 31.141 18.312 1 94.38 84 PHE B CA 1
ATOM 2595 C C . PHE B 1 84 ? 7.078 31.141 16.797 1 94.38 84 PHE B C 1
ATOM 2597 O O . PHE B 1 84 ? 7.984 31.75 16.219 1 94.38 84 PHE B O 1
ATOM 2604 N N . ASN B 1 85 ? 6.164 30.469 16.109 1 94.69 85 ASN B N 1
ATOM 2605 C CA . ASN B 1 85 ? 6.047 30.406 14.664 1 94.69 85 ASN B CA 1
ATOM 2606 C C . ASN B 1 85 ? 4.738 31.031 14.18 1 94.69 85 ASN B C 1
ATOM 2608 O O . ASN B 1 85 ? 3.674 30.422 14.305 1 94.69 85 ASN B O 1
ATOM 2612 N N . PRO B 1 86 ? 4.801 32.156 13.609 1 94.69 86 PRO B N 1
ATOM 2613 C CA . PRO B 1 86 ? 3.576 32.875 13.242 1 94.69 86 PRO B CA 1
ATOM 2614 C C . PRO B 1 86 ? 2.789 32.156 12.148 1 94.69 86 PRO B C 1
ATOM 2616 O O . PRO B 1 86 ? 1.612 32.469 11.93 1 94.69 86 PRO B O 1
ATOM 2619 N N . ASP B 1 87 ? 3.408 31.25 11.406 1 94.56 87 ASP B N 1
ATOM 2620 C CA . ASP B 1 87 ? 2.705 30.5 10.367 1 94.56 87 ASP B CA 1
ATOM 2621 C C . ASP B 1 87 ? 1.857 29.391 10.969 1 94.56 87 ASP B C 1
ATOM 2623 O O . ASP B 1 87 ? 0.941 28.875 10.312 1 94.56 87 ASP B O 1
ATOM 2627 N N . LEU B 1 88 ? 2.227 29.062 12.188 1 96.69 88 LEU B N 1
ATOM 2628 C CA . LEU B 1 88 ? 1.588 27.875 12.766 1 96.69 88 LEU B CA 1
ATOM 2629 C C . LEU B 1 88 ? 0.888 28.234 14.078 1 96.69 88 LEU B C 1
ATOM 2631 O O . LEU B 1 88 ? 0.089 27.453 14.594 1 96.69 88 LEU B O 1
ATOM 2635 N N . GLN B 1 89 ? 1.186 29.375 14.617 1 96.75 89 GLN B N 1
ATOM 2636 C CA . GLN B 1 89 ? 0.629 29.781 15.906 1 96.75 89 GLN B CA 1
ATOM 2637 C C . GLN B 1 89 ? 0.107 31.203 15.867 1 96.75 89 GLN B C 1
ATOM 2639 O O . GLN B 1 89 ? 0.629 32.031 15.125 1 96.75 89 GLN B O 1
ATOM 2644 N N . SER B 1 90 ? -0.921 31.438 16.609 1 96.19 90 SER B N 1
ATOM 2645 C CA . SER B 1 90 ? -1.47 32.781 16.719 1 96.19 90 SER B CA 1
ATOM 2646 C C . SER B 1 90 ? -2.08 33.031 18.094 1 96.19 90 SER B C 1
ATOM 2648 O O . SER B 1 90 ? -2.742 32.156 18.641 1 96.19 90 SER B O 1
ATOM 2650 N N . VAL B 1 91 ? -1.787 34.156 18.609 1 93.88 91 VAL B N 1
ATOM 2651 C CA . VAL B 1 91 ? -2.305 34.531 19.938 1 93.88 91 VAL B CA 1
ATOM 2652 C C . VAL B 1 91 ? -3.793 34.844 19.828 1 93.88 91 VAL B C 1
ATOM 2654 O O . VAL B 1 91 ? -4.582 34.469 20.688 1 93.88 91 VAL B O 1
ATOM 2657 N N . SER B 1 92 ? -4.133 35.562 18.781 1 93.44 92 SER B N 1
ATOM 2658 C CA . SER B 1 92 ? -5.523 35.906 18.516 1 93.44 92 SER B CA 1
ATOM 2659 C C . SER B 1 92 ? -6.078 35.125 17.344 1 93.44 92 SER B C 1
ATOM 2661 O O . SER B 1 92 ? -5.336 34.406 16.656 1 93.44 92 SER B O 1
ATOM 2663 N N . ILE B 1 93 ? -7.367 35.188 17.125 1 95 93 ILE B N 1
ATOM 2664 C CA . ILE B 1 93 ? -8.016 34.438 16.047 1 95 93 ILE B CA 1
ATOM 2665 C C . ILE B 1 93 ? -7.449 34.906 14.703 1 95 93 ILE B C 1
ATOM 2667 O O . ILE B 1 93 ? -7.547 36.062 14.344 1 95 93 ILE B O 1
ATOM 2671 N N . PRO B 1 94 ? -6.836 34 14.039 1 95.12 94 PRO B N 1
ATOM 2672 C CA . PRO B 1 94 ? -6.312 34.375 12.719 1 95.12 94 PRO B CA 1
ATOM 2673 C C . PRO B 1 94 ? -7.418 34.562 11.68 1 95.12 94 PRO B C 1
ATOM 2675 O O . PRO B 1 94 ? -8.484 33.969 11.781 1 95.12 94 PRO B O 1
ATOM 2678 N N . ARG B 1 95 ? -7.172 35.406 10.742 1 93.81 95 ARG B N 1
ATOM 2679 C CA . ARG B 1 95 ? -8.125 35.719 9.68 1 93.81 95 ARG B CA 1
ATOM 2680 C C . ARG B 1 95 ? -8.57 34.438 8.969 1 93.81 95 ARG B C 1
ATOM 2682 O O . ARG B 1 95 ? -9.75 34.281 8.648 1 93.81 95 ARG B O 1
ATOM 2689 N N . GLU B 1 96 ? -7.66 33.594 8.734 1 94.12 96 GLU B N 1
ATOM 2690 C CA . GLU B 1 96 ? -7.934 32.344 8.031 1 94.12 96 GLU B CA 1
ATOM 2691 C C . GLU B 1 96 ? -8.945 31.484 8.797 1 94.12 96 GLU B C 1
ATOM 2693 O O . GLU B 1 96 ? -9.734 30.75 8.188 1 94.12 96 GLU B O 1
ATOM 2698 N N . ALA B 1 97 ? -8.844 31.531 10.109 1 94.31 97 ALA B N 1
ATOM 2699 C CA . ALA B 1 97 ? -9.766 30.75 10.938 1 94.31 97 ALA B CA 1
ATOM 2700 C C . ALA B 1 97 ? -11.211 31.203 10.719 1 94.31 97 ALA B C 1
ATOM 2702 O O . ALA B 1 97 ? -12.133 30.406 10.773 1 94.31 97 ALA B O 1
ATOM 2703 N N . TYR B 1 98 ? -11.352 32.5 10.531 1 92.12 98 TYR B N 1
ATOM 2704 C CA . TYR B 1 98 ? -12.664 33.062 10.273 1 92.12 98 TYR B CA 1
ATOM 2705 C C . TYR B 1 98 ? -13.125 32.75 8.859 1 92.12 98 TYR B C 1
ATOM 2707 O O . TYR B 1 98 ? -14.281 32.375 8.648 1 92.12 98 TYR B O 1
ATOM 2715 N N . LEU B 1 99 ? -12.273 32.875 7.891 1 94.19 99 LEU B N 1
ATOM 2716 C CA . LEU B 1 99 ? -12.594 32.75 6.477 1 94.19 99 LEU B CA 1
ATOM 2717 C C . LEU B 1 99 ? -12.844 31.266 6.121 1 94.19 99 LEU B C 1
ATOM 2719 O O . LEU B 1 99 ? -13.703 30.969 5.289 1 94.19 99 LEU B O 1
ATOM 2723 N N . TYR B 1 100 ? -12.078 30.406 6.723 1 93.94 100 TYR B N 1
ATOM 2724 C CA . TYR B 1 100 ? -12.148 28.984 6.43 1 93.94 100 TYR B CA 1
ATOM 2725 C C . TYR B 1 100 ? -12.297 28.172 7.715 1 93.94 100 TYR B C 1
ATOM 2727 O O . TYR B 1 100 ? -11.383 27.422 8.086 1 93.94 100 TYR B O 1
ATOM 2735 N N . PRO B 1 101 ? -13.422 28.203 8.352 1 91.62 101 PRO B N 1
ATOM 2736 C CA . PRO B 1 101 ? -13.609 27.516 9.633 1 91.62 101 PRO B CA 1
ATOM 2737 C C . PRO B 1 101 ? -13.43 26 9.516 1 91.62 101 PRO B C 1
ATOM 2739 O O . PRO B 1 101 ? -13.023 25.344 10.477 1 91.62 101 PRO B O 1
ATOM 2742 N N . ASP B 1 102 ? -13.727 25.422 8.289 1 90.62 102 ASP B N 1
ATOM 2743 C CA . ASP B 1 102 ? -13.602 23.984 8.109 1 90.62 102 ASP B CA 1
ATOM 2744 C C . ASP B 1 102 ? -12.242 23.625 7.516 1 90.62 102 ASP B C 1
ATOM 2746 O O . ASP B 1 102 ? -11.984 22.453 7.219 1 90.62 102 ASP B O 1
ATOM 2750 N N . GLY B 1 103 ? -11.469 24.547 7.316 1 94.75 103 GLY B N 1
ATOM 2751 C CA . GLY B 1 103 ? -10.141 24.297 6.785 1 94.75 103 GLY B CA 1
ATOM 2752 C C . GLY B 1 103 ? -9.977 24.75 5.348 1 94.75 103 GLY B C 1
ATOM 2753 O O . GLY B 1 103 ? -10.961 25.016 4.656 1 94.75 103 GLY B O 1
ATOM 2754 N N . ARG B 1 104 ? -8.758 24.922 5.047 1 94.56 104 ARG B N 1
ATOM 2755 C CA . ARG B 1 104 ? -8.375 25.297 3.688 1 94.56 104 ARG B CA 1
ATOM 2756 C C . ARG B 1 104 ? -7.48 24.234 3.057 1 94.56 104 ARG B C 1
ATOM 2758 O O . ARG B 1 104 ? -6.461 23.859 3.633 1 94.56 104 ARG B O 1
ATOM 2765 N N . LEU B 1 105 ? -7.957 23.781 1.904 1 94.56 105 LEU B N 1
ATOM 2766 C CA . LEU B 1 105 ? -7.176 22.812 1.162 1 94.56 105 LEU B CA 1
ATOM 2767 C C . LEU B 1 105 ? -5.984 23.469 0.475 1 94.56 105 LEU B C 1
ATOM 2769 O O . LEU B 1 105 ? -6.152 24.438 -0.268 1 94.56 105 LEU B O 1
ATOM 2773 N N . THR B 1 106 ? -4.832 22.953 0.817 1 93.81 106 THR B N 1
ATOM 2774 C CA . THR B 1 106 ? -3.615 23.516 0.235 1 93.81 106 THR B CA 1
ATOM 2775 C C . THR B 1 106 ? -2.842 22.438 -0.527 1 93.81 106 THR B C 1
ATOM 2777 O O . THR B 1 106 ? -2.508 21.391 0.031 1 93.81 106 THR B O 1
ATOM 2780 N N . PHE B 1 107 ? -2.557 22.75 -1.787 1 92.19 107 PHE B N 1
ATOM 2781 C CA . PHE B 1 107 ? -1.808 21.828 -2.629 1 92.19 107 PHE B CA 1
ATOM 2782 C C . PHE B 1 107 ? -0.317 22.141 -2.586 1 92.19 107 PHE B C 1
ATOM 2784 O O . PHE B 1 107 ? 0.076 23.312 -2.561 1 92.19 107 PHE B O 1
ATOM 2791 N N . PRO B 1 108 ? 0.378 21.062 -2.502 1 90 108 PRO B N 1
ATOM 2792 C CA . PRO B 1 108 ? 1.816 21.328 -2.59 1 90 108 PRO B CA 1
ATOM 2793 C C . PRO B 1 108 ? 2.236 21.859 -3.957 1 90 108 PRO B C 1
ATOM 2795 O O . PRO B 1 108 ? 1.584 21.578 -4.965 1 90 108 PRO B O 1
ATOM 2798 N N . ASN B 1 109 ? 3.268 22.656 -3.939 1 81.31 109 ASN B N 1
ATOM 2799 C CA . ASN B 1 109 ? 3.771 23.203 -5.191 1 81.31 109 ASN B CA 1
ATOM 2800 C C . ASN B 1 109 ? 4.273 22.109 -6.129 1 81.31 109 ASN B C 1
ATOM 2802 O O . ASN B 1 109 ? 4.016 22.156 -7.332 1 81.31 109 ASN B O 1
ATOM 2806 N N . LYS B 1 110 ? 5.008 21.234 -5.555 1 77.94 110 LYS B N 1
ATOM 2807 C CA . LYS B 1 110 ? 5.52 20.125 -6.344 1 77.94 110 LYS B CA 1
ATOM 2808 C C . LYS B 1 110 ? 5.414 18.812 -5.574 1 77.94 110 LYS B C 1
ATOM 2810 O O . LYS B 1 110 ? 5.703 18.766 -4.375 1 77.94 110 LYS B O 1
ATOM 2815 N N . THR B 1 111 ? 4.75 17.844 -6.285 1 79.94 111 THR B N 1
ATOM 2816 C CA . THR B 1 111 ? 4.738 16.516 -5.688 1 79.94 111 THR B CA 1
ATOM 2817 C C . THR B 1 111 ? 6.016 15.758 -6.039 1 79.94 111 THR B C 1
ATOM 2819 O O . THR B 1 111 ? 6.375 15.641 -7.211 1 79.94 111 THR B O 1
ATOM 2822 N N . ARG B 1 112 ? 6.77 15.406 -5 1 75.75 112 ARG B N 1
ATOM 2823 C CA . ARG B 1 112 ? 8.062 14.773 -5.246 1 75.75 112 ARG B CA 1
ATOM 2824 C C . ARG B 1 112 ? 7.918 13.258 -5.344 1 75.75 112 ARG B C 1
ATOM 2826 O O . ARG B 1 112 ? 7.469 12.609 -4.395 1 75.75 112 ARG B O 1
ATOM 2833 N N . ILE B 1 113 ? 7.992 12.758 -6.539 1 83.62 113 ILE B N 1
ATOM 2834 C CA . ILE B 1 113 ? 8.117 11.328 -6.773 1 83.62 113 ILE B CA 1
ATOM 2835 C C . ILE B 1 113 ? 9.586 10.961 -6.969 1 83.62 113 ILE B C 1
ATOM 2837 O O . ILE B 1 113 ? 10.336 11.703 -7.609 1 83.62 113 ILE B O 1
ATOM 2841 N N . SER B 1 114 ? 9.984 9.922 -6.301 1 85.31 114 SER B N 1
ATOM 2842 C CA . SER B 1 114 ? 11.375 9.516 -6.441 1 85.31 114 SER B CA 1
ATOM 2843 C C . SER B 1 114 ? 11.734 9.273 -7.902 1 85.31 114 SER B C 1
ATOM 2845 O O . SER B 1 114 ? 11.281 8.312 -8.516 1 85.31 114 SER B O 1
ATOM 2847 N N . THR B 1 115 ? 12.523 10.086 -8.398 1 84.75 115 THR B N 1
ATOM 2848 C CA . THR B 1 115 ? 12.977 9.969 -9.781 1 84.75 115 THR B CA 1
ATOM 2849 C C . THR B 1 115 ? 13.891 8.766 -9.945 1 84.75 115 THR B C 1
ATOM 2851 O O . THR B 1 115 ? 13.852 8.086 -10.977 1 84.75 115 THR B O 1
ATOM 2854 N N . LYS B 1 116 ? 14.664 8.57 -8.914 1 89.38 116 LYS B N 1
ATOM 2855 C CA . LYS B 1 116 ? 15.609 7.457 -8.969 1 89.38 116 LYS B CA 1
ATOM 2856 C C . LYS B 1 116 ? 14.883 6.121 -9.094 1 89.38 116 LYS B C 1
ATOM 2858 O O . LYS B 1 116 ? 15.219 5.305 -9.953 1 89.38 116 LYS B O 1
ATOM 2863 N N . LEU B 1 117 ? 13.859 5.961 -8.336 1 91.81 117 LEU B N 1
ATOM 2864 C CA . LEU B 1 117 ? 13.125 4.703 -8.336 1 91.81 117 LEU B CA 1
ATOM 2865 C C . LEU B 1 117 ? 12.312 4.547 -9.617 1 91.81 117 LEU B C 1
ATOM 2867 O O . LEU B 1 117 ? 12.227 3.455 -10.18 1 91.81 117 LEU B O 1
ATOM 2871 N N . THR B 1 118 ? 11.766 5.594 -10.047 1 89 118 THR B N 1
ATOM 2872 C CA . THR B 1 118 ? 10.977 5.566 -11.273 1 89 118 THR B CA 1
ATOM 2873 C C . THR B 1 118 ? 11.859 5.266 -12.484 1 89 118 THR B C 1
ATOM 2875 O O . THR B 1 118 ? 11.484 4.48 -13.352 1 89 118 THR B O 1
ATOM 2878 N N . ARG B 1 119 ? 13.016 5.895 -12.531 1 87.94 119 ARG B N 1
ATOM 2879 C CA . ARG B 1 119 ? 13.953 5.66 -13.625 1 87.94 119 ARG B CA 1
ATOM 2880 C C . ARG B 1 119 ? 14.422 4.207 -13.641 1 87.94 119 ARG B C 1
ATOM 2882 O O . ARG B 1 119 ? 14.539 3.602 -14.711 1 87.94 119 ARG B O 1
ATOM 2889 N N . LYS B 1 120 ? 14.695 3.699 -12.469 1 91.5 120 LYS B N 1
ATOM 2890 C CA . LYS B 1 120 ? 15.125 2.305 -12.383 1 91.5 120 LYS B CA 1
ATOM 2891 C C . LYS B 1 120 ? 14.055 1.371 -12.953 1 91.5 120 LYS B C 1
ATOM 2893 O O . LYS B 1 120 ? 14.367 0.435 -13.688 1 91.5 120 LYS B O 1
ATOM 2898 N N . ARG B 1 121 ? 12.805 1.609 -12.641 1 90.94 121 ARG B N 1
ATOM 2899 C CA . ARG B 1 121 ? 11.711 0.793 -13.148 1 90.94 121 ARG B CA 1
ATOM 2900 C C . ARG B 1 121 ? 11.602 0.904 -14.664 1 90.94 121 ARG B C 1
ATOM 2902 O O . ARG B 1 121 ? 11.43 -0.104 -15.352 1 90.94 121 ARG B O 1
ATOM 2909 N N . ILE B 1 122 ? 11.727 2.09 -15.141 1 88.25 122 ILE B N 1
ATOM 2910 C CA . ILE B 1 122 ? 11.625 2.328 -16.578 1 88.25 122 ILE B CA 1
ATOM 2911 C C . ILE B 1 122 ? 12.758 1.597 -17.297 1 88.25 122 ILE B C 1
ATOM 2913 O O . ILE B 1 122 ? 12.523 0.939 -18.328 1 88.25 122 ILE B O 1
ATOM 2917 N N . PHE B 1 123 ? 13.945 1.702 -16.75 1 90.12 123 PHE B N 1
ATOM 2918 C CA . PHE B 1 123 ? 15.094 1.023 -17.328 1 90.12 123 PHE B CA 1
ATOM 2919 C C . PHE B 1 123 ? 14.883 -0.487 -17.344 1 90.12 123 PHE B C 1
ATOM 2921 O O . PHE B 1 123 ? 15.18 -1.153 -18.344 1 90.12 123 PHE B O 1
ATOM 2928 N N . THR B 1 124 ? 14.359 -0.953 -16.25 1 91.5 124 THR B N 1
ATOM 2929 C CA . THR B 1 124 ? 14.102 -2.383 -16.125 1 91.5 124 THR B CA 1
ATOM 2930 C C . THR B 1 124 ? 13.062 -2.834 -17.156 1 91.5 124 THR B C 1
ATOM 2932 O O . THR B 1 124 ? 13.242 -3.859 -17.812 1 91.5 124 THR B O 1
ATOM 2935 N N . LEU B 1 125 ? 12 -2.092 -17.297 1 89.31 125 LEU B N 1
ATOM 2936 C CA . LEU B 1 125 ? 10.938 -2.43 -18.25 1 89.31 125 LEU B CA 1
ATOM 2937 C C . LEU B 1 125 ? 11.453 -2.377 -19.688 1 89.31 125 LEU B C 1
ATOM 2939 O O . LEU B 1 125 ? 11.039 -3.18 -20.531 1 89.31 125 LEU B O 1
ATOM 2943 N N . ARG B 1 126 ? 12.32 -1.478 -19.938 1 87.62 126 ARG B N 1
ATOM 2944 C CA . ARG B 1 126 ? 12.914 -1.384 -21.266 1 87.62 126 ARG B CA 1
ATOM 2945 C C . ARG B 1 126 ? 13.75 -2.621 -21.594 1 87.62 126 ARG B C 1
ATOM 2947 O O . ARG B 1 126 ? 13.727 -3.123 -22.719 1 87.62 126 ARG B O 1
ATOM 2954 N N . LYS B 1 127 ? 14.469 -3.037 -20.578 1 88.88 127 LYS B N 1
ATOM 2955 C CA . LYS B 1 127 ? 15.312 -4.219 -20.734 1 88.88 127 LYS B CA 1
ATOM 2956 C C . LYS B 1 127 ? 14.477 -5.445 -21.094 1 88.88 127 LYS B C 1
ATOM 2958 O O . LYS B 1 127 ? 14.891 -6.262 -21.922 1 88.88 127 LYS B O 1
ATOM 2963 N N . TYR B 1 128 ? 13.203 -5.508 -20.547 1 88.38 128 TYR B N 1
ATOM 2964 C CA . TYR B 1 128 ? 12.43 -6.734 -20.672 1 88.38 128 TYR B CA 1
ATOM 2965 C C . TYR B 1 128 ? 11.383 -6.602 -21.781 1 88.38 128 TYR B C 1
ATOM 2967 O O . TYR B 1 128 ? 11.031 -7.586 -22.438 1 88.38 128 TYR B O 1
ATOM 2975 N N . LEU B 1 129 ? 10.758 -5.473 -21.953 1 83.56 129 LEU B N 1
ATOM 2976 C CA . LEU B 1 129 ? 9.625 -5.312 -22.844 1 83.56 129 LEU B CA 1
ATOM 2977 C C . LEU B 1 129 ? 9.992 -4.441 -24.047 1 83.56 129 LEU B C 1
ATOM 2979 O O . LEU B 1 129 ? 9.211 -4.32 -25 1 83.56 129 LEU B O 1
ATOM 2983 N N . ASN B 1 130 ? 11.078 -3.951 -24.125 1 76.38 130 ASN B N 1
ATOM 2984 C CA . ASN B 1 130 ? 11.484 -3.025 -25.188 1 76.38 130 ASN B CA 1
ATOM 2985 C C . ASN B 1 130 ? 10.516 -1.854 -25.297 1 76.38 130 ASN B C 1
ATOM 2987 O O . ASN B 1 130 ? 10.086 -1.511 -26.406 1 76.38 130 ASN B O 1
ATOM 2991 N N . ARG B 1 131 ? 9.805 -1.49 -24.188 1 67.25 131 ARG B N 1
ATOM 2992 C CA . ARG B 1 131 ? 8.875 -0.364 -24.219 1 67.25 131 ARG B CA 1
ATOM 2993 C C . ARG B 1 131 ? 9.531 0.902 -23.672 1 67.25 131 ARG B C 1
ATOM 2995 O O . ARG B 1 131 ? 10.297 0.848 -22.719 1 67.25 131 ARG B O 1
ATOM 3002 N N . LEU B 1 132 ? 9.211 2.008 -24.5 1 64.06 132 LEU B N 1
ATOM 3003 C CA . LEU B 1 132 ? 9.805 3.307 -24.188 1 64.06 132 LEU B CA 1
ATOM 3004 C C . LEU B 1 132 ? 8.828 4.18 -23.422 1 64.06 132 LEU B C 1
ATOM 3006 O O . LEU B 1 132 ? 7.625 4.168 -23.688 1 64.06 132 LEU B O 1
ATOM 3010 N N . PHE B 1 133 ? 9.258 4.5 -22.141 1 70.62 133 PHE B N 1
ATOM 3011 C CA . PHE B 1 133 ? 8.5 5.484 -21.375 1 70.62 133 PHE B CA 1
ATOM 3012 C C . PHE B 1 133 ? 9.062 6.887 -21.594 1 70.62 133 PHE B C 1
ATOM 3014 O O . PHE B 1 133 ? 10.273 7.07 -21.688 1 70.62 133 PHE B O 1
ATOM 3021 N N . LYS B 1 134 ? 8.164 7.785 -21.906 1 65.81 134 LYS B N 1
ATOM 3022 C CA . LYS B 1 134 ? 8.594 9.164 -22.125 1 65.81 134 LYS B CA 1
ATOM 3023 C C . LYS B 1 134 ? 8.633 9.938 -20.812 1 65.81 134 LYS B C 1
ATOM 3025 O O . LYS B 1 134 ? 7.949 9.578 -19.859 1 65.81 134 LYS B O 1
ATOM 3030 N N . ARG B 1 135 ? 9.57 10.906 -20.75 1 63.78 135 ARG B N 1
ATOM 3031 C CA . ARG B 1 135 ? 9.742 11.789 -19.594 1 63.78 135 ARG B CA 1
ATOM 3032 C C . ARG B 1 135 ? 8.414 12.422 -19.203 1 63.78 135 ARG B C 1
ATOM 3034 O O . ARG B 1 135 ? 8.133 12.586 -18 1 63.78 135 ARG B O 1
ATOM 3041 N N . GLU B 1 136 ? 7.625 12.891 -20.141 1 66.5 136 GLU B N 1
ATOM 3042 C CA . GLU B 1 136 ? 6.355 13.57 -19.891 1 66.5 136 GLU B CA 1
ATOM 3043 C C . GLU B 1 136 ? 5.395 12.68 -19.125 1 66.5 136 GLU B C 1
ATOM 3045 O O . GLU B 1 136 ? 4.582 13.164 -18.328 1 66.5 136 GLU B O 1
ATOM 3050 N N . ASP B 1 137 ? 5.594 11.477 -19.281 1 68.44 137 ASP B N 1
ATOM 3051 C CA . ASP B 1 137 ? 4.738 10.539 -18.562 1 68.44 137 ASP B CA 1
ATOM 3052 C C . ASP B 1 137 ? 5.0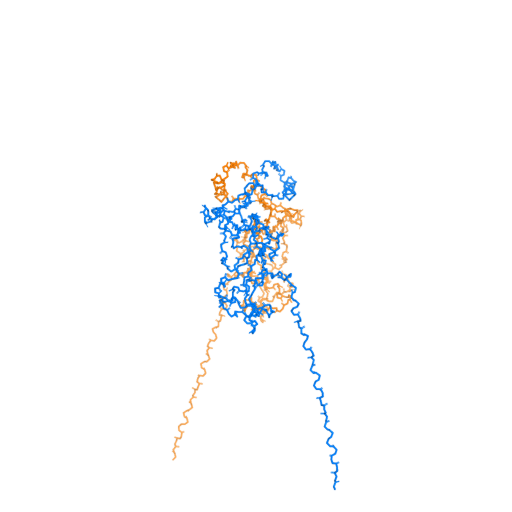04 10.594 -17.062 1 68.44 137 ASP B C 1
ATOM 3054 O O . ASP B 1 137 ? 4.078 10.477 -16.25 1 68.44 137 ASP B O 1
ATOM 3058 N N . VAL B 1 138 ? 6.207 11 -16.859 1 66.5 138 VAL B N 1
ATOM 3059 C CA . VAL B 1 138 ? 6.625 11.023 -15.453 1 66.5 138 VAL B CA 1
ATOM 3060 C C . VAL B 1 138 ? 6.078 12.281 -14.773 1 66.5 138 VAL B C 1
ATOM 3062 O O . VAL B 1 138 ? 5.637 12.227 -13.625 1 66.5 138 VAL B O 1
ATOM 3065 N N . GLN B 1 139 ? 6.074 13.469 -15.406 1 69.38 139 GLN B N 1
ATOM 3066 C CA . GLN B 1 139 ? 5.57 14.711 -14.828 1 69.38 139 GLN B CA 1
ATOM 3067 C C . GLN B 1 139 ? 4.082 14.602 -14.508 1 69.38 139 GLN B C 1
ATOM 3069 O O . GLN B 1 139 ? 3.627 15.086 -13.469 1 69.38 139 GLN B O 1
ATOM 3074 N N . ALA B 1 140 ? 3.328 14.102 -15.492 1 71.88 140 ALA B N 1
ATOM 3075 C CA . ALA B 1 140 ? 1.901 13.898 -15.258 1 71.88 140 ALA B CA 1
ATOM 3076 C C . ALA B 1 140 ? 1.668 13 -14.047 1 71.88 140 ALA B C 1
ATOM 3078 O O . ALA B 1 140 ? 0.675 13.164 -13.336 1 71.88 140 ALA B O 1
ATOM 3079 N N . LEU B 1 141 ? 2.611 12.289 -13.812 1 77.12 141 LEU B N 1
ATOM 3080 C CA . LEU B 1 141 ? 2.461 11.336 -12.719 1 77.12 141 LEU B CA 1
ATOM 3081 C C . LEU B 1 141 ? 2.678 12.016 -11.367 1 77.12 141 LEU B C 1
ATOM 3083 O O . LEU B 1 141 ? 2.057 11.641 -10.375 1 77.12 141 LEU B O 1
ATOM 3087 N N . SER B 1 142 ? 3.527 13.062 -11.414 1 81 142 SER B N 1
ATOM 3088 C CA . SER B 1 142 ? 3.754 13.789 -10.172 1 81 142 SER B CA 1
ATOM 3089 C C . SER B 1 142 ? 2.496 14.531 -9.727 1 81 142 SER B C 1
ATOM 3091 O O . SER B 1 142 ? 2.176 14.555 -8.539 1 81 142 SER B O 1
ATOM 3093 N N . THR B 1 143 ? 1.833 15.086 -10.641 1 84 143 THR B N 1
ATOM 3094 C CA . THR B 1 143 ? 0.602 15.797 -10.32 1 84 143 THR B CA 1
ATOM 3095 C C . THR B 1 143 ? -0.5 14.82 -9.922 1 84 143 THR B C 1
ATOM 3097 O O . THR B 1 143 ? -1.318 15.117 -9.047 1 84 143 THR B O 1
ATOM 3100 N N . TYR B 1 144 ? -0.505 13.719 -10.602 1 86.94 144 TYR B N 1
ATOM 3101 C CA . TYR B 1 144 ? -1.49 12.688 -10.297 1 86.94 144 TYR B CA 1
ATOM 3102 C C . TYR B 1 144 ? -1.389 12.25 -8.844 1 86.94 144 TYR B C 1
ATOM 3104 O O . TYR B 1 144 ? -2.404 11.984 -8.195 1 86.94 144 TYR B O 1
ATOM 3112 N N . ALA B 1 145 ? -0.188 12.234 -8.32 1 91.62 145 ALA B N 1
ATOM 3113 C CA . ALA B 1 145 ? 0.077 11.672 -7 1 91.62 145 ALA B CA 1
ATOM 3114 C C . ALA B 1 145 ? -0.014 12.75 -5.922 1 91.62 145 ALA B C 1
ATOM 3116 O O . ALA B 1 145 ? 0.386 12.523 -4.777 1 91.62 145 ALA B O 1
ATOM 3117 N N . THR B 1 146 ? -0.521 13.883 -6.258 1 92.19 146 THR B N 1
ATOM 3118 C CA . THR B 1 146 ? -0.518 15.008 -5.332 1 92.19 146 THR B CA 1
ATOM 3119 C C . THR B 1 146 ? -1.409 14.719 -4.129 1 92.19 146 THR B C 1
ATOM 3121 O O . THR B 1 146 ? -2.477 14.117 -4.27 1 92.19 146 THR B O 1
ATOM 3124 N N . CYS B 1 147 ? -0.931 15.102 -3.031 1 95 147 CYS B N 1
ATOM 3125 C CA . CYS B 1 147 ? -1.678 14.992 -1.783 1 95 147 CYS B CA 1
ATOM 3126 C C . CYS B 1 147 ? -1.768 16.344 -1.078 1 95 147 CYS B C 1
ATOM 3128 O O . CYS B 1 147 ? -0.81 16.766 -0.436 1 95 147 CYS B O 1
ATOM 3130 N N . PRO B 1 148 ? -2.854 16.938 -1.146 1 95.44 148 PRO B N 1
ATOM 3131 C CA . PRO B 1 148 ? -3.021 18.234 -0.471 1 95.44 148 PRO B CA 1
ATOM 3132 C C . PRO B 1 148 ? -3.201 18.094 1.039 1 95.44 148 PRO B C 1
ATOM 3134 O O . PRO B 1 148 ? -3.529 17 1.524 1 95.44 148 PRO B O 1
ATOM 3137 N N . VAL B 1 149 ? -2.951 19.172 1.685 1 96.5 149 VAL B N 1
ATOM 3138 C CA . VAL B 1 149 ? -3.137 19.234 3.131 1 96.5 149 VAL B CA 1
ATOM 3139 C C . VAL B 1 149 ? -4.328 20.141 3.459 1 96.5 149 VAL B C 1
ATOM 3141 O O . VAL B 1 149 ? -4.434 21.25 2.936 1 96.5 149 VAL B O 1
ATOM 3144 N N . LEU B 1 150 ? -5.25 19.641 4.207 1 96.56 150 LEU B N 1
ATOM 3145 C CA . LEU B 1 150 ? -6.324 20.469 4.762 1 96.56 150 LEU B CA 1
ATOM 3146 C C . LEU B 1 150 ? -5.887 21.141 6.059 1 96.56 150 LEU B C 1
ATOM 3148 O O . LEU B 1 150 ? -5.82 20.484 7.105 1 96.56 150 LEU B O 1
ATOM 3152 N N . TYR B 1 151 ? -5.629 22.469 5.965 1 96.94 151 TYR B N 1
ATOM 3153 C CA . TYR B 1 151 ? -5.199 23.219 7.141 1 96.94 151 TYR B CA 1
ATOM 3154 C C . TYR B 1 151 ? -6.391 23.859 7.844 1 96.94 151 TYR B C 1
ATOM 3156 O O . TYR B 1 151 ? -7.289 24.391 7.195 1 96.94 151 TYR B O 1
ATOM 3164 N N . ALA B 1 152 ? -6.355 23.734 9.125 1 96.31 152 ALA B N 1
ATOM 3165 C CA . ALA B 1 152 ? -7.363 24.391 9.953 1 96.31 152 ALA B CA 1
ATOM 3166 C C . ALA B 1 152 ? -6.742 24.938 11.234 1 96.31 152 ALA B C 1
ATOM 3168 O O . ALA B 1 152 ? -5.844 24.312 11.812 1 96.31 152 ALA B O 1
ATOM 3169 N N . TRP B 1 153 ? -7.172 26.125 11.594 1 96.56 153 TRP B N 1
ATOM 3170 C CA . TRP B 1 153 ? -6.746 26.688 12.867 1 96.56 153 TRP B CA 1
ATOM 3171 C C . TRP B 1 153 ? -7.617 26.172 14.008 1 96.56 153 TRP B C 1
ATOM 3173 O O . TRP B 1 153 ? -8.844 26.281 13.961 1 96.56 153 TRP B O 1
ATOM 3183 N N . LYS B 1 154 ? -7.008 25.625 14.938 1 95.38 154 LYS B N 1
ATOM 3184 C CA . LYS B 1 154 ? -7.711 25.094 16.094 1 95.38 154 LYS B CA 1
ATOM 3185 C C . LYS B 1 154 ? -7.496 25.969 17.328 1 95.38 154 LYS B C 1
ATOM 3187 O O . LYS B 1 154 ? -6.367 26.375 17.625 1 95.38 154 LYS B O 1
ATOM 3192 N N . ASP B 1 155 ? -8.602 26.25 18.016 1 94.81 155 ASP B N 1
ATOM 3193 C CA . ASP B 1 155 ? -8.547 26.953 19.281 1 94.81 155 ASP B CA 1
ATOM 3194 C C . ASP B 1 155 ? -8.375 25.984 20.453 1 94.81 155 ASP B C 1
ATOM 3196 O O . ASP B 1 155 ? -9.281 25.203 20.75 1 94.81 155 ASP B O 1
ATOM 3200 N N . TYR B 1 156 ? -7.293 26.062 21.062 1 92.31 156 TYR B N 1
ATOM 3201 C CA . TYR B 1 156 ? -7.016 25.141 22.156 1 92.31 156 TYR B CA 1
ATOM 3202 C C . TYR B 1 156 ? -7.609 25.656 23.469 1 92.31 156 TYR B C 1
ATOM 3204 O O . TYR B 1 156 ? -7.715 24.906 24.438 1 92.31 156 TYR B O 1
ATOM 3212 N N . GLY B 1 157 ? -8 26.891 23.422 1 90.5 157 GLY B N 1
ATOM 3213 C CA . GLY B 1 157 ? -8.656 27.422 24.594 1 90.5 157 GLY B CA 1
ATOM 3214 C C . GLY B 1 157 ? -7.766 28.375 25.391 1 90.5 157 GLY B C 1
ATOM 3215 O O . GLY B 1 157 ? -6.605 28.578 25.031 1 90.5 157 GLY B O 1
ATOM 3216 N N . GLU B 1 158 ? -8.297 28.938 26.469 1 87.94 158 GLU B N 1
ATOM 3217 C CA . GLU B 1 158 ? -7.637 29.984 27.25 1 87.94 158 GLU B CA 1
ATOM 3218 C C . GLU B 1 158 ? -6.516 29.406 28.109 1 87.94 158 GLU B C 1
ATOM 3220 O O . GLU B 1 158 ? -5.648 30.141 28.594 1 87.94 158 GLU B O 1
ATOM 3225 N N . GLN B 1 159 ? -6.574 28.109 28.234 1 87.25 159 GLN B N 1
ATOM 3226 C CA . GLN B 1 159 ? -5.543 27.5 29.062 1 87.25 159 GLN B CA 1
ATOM 3227 C C . GLN B 1 159 ? -4.238 27.328 28.281 1 87.25 159 GLN B C 1
ATOM 3229 O O . GLN B 1 159 ? -3.225 26.906 28.844 1 87.25 159 GLN B O 1
ATOM 3234 N N . TYR B 1 160 ? -4.336 27.688 27.047 1 91.12 160 TYR B N 1
ATOM 3235 C CA . TYR B 1 160 ? -3.16 27.562 26.188 1 91.12 160 TYR B CA 1
ATOM 3236 C C . TYR B 1 160 ? -2.742 28.922 25.641 1 91.12 160 TYR B C 1
ATOM 3238 O O . TYR B 1 160 ? -3.58 29.812 25.438 1 91.12 160 TYR B O 1
ATOM 3246 N N . TRP B 1 161 ? -1.4 29.062 25.484 1 92.12 161 TRP B N 1
ATOM 3247 C CA . TRP B 1 161 ? -0.866 30.281 24.875 1 92.12 161 TRP B CA 1
ATOM 3248 C C . TRP B 1 161 ? 0.385 29.969 24.062 1 92.12 161 TRP B C 1
ATOM 3250 O O . TRP B 1 161 ? 1.336 29.375 24.562 1 92.12 161 TRP B O 1
ATOM 3260 N N . PRO B 1 162 ? 0.555 30.312 22.719 1 94.88 162 PRO B N 1
ATOM 3261 C CA . PRO B 1 162 ? -0.574 30.875 21.969 1 94.88 162 PRO B CA 1
ATOM 3262 C C . PRO B 1 162 ? -1.721 29.875 21.812 1 94.88 162 PRO B C 1
ATOM 3264 O O . PRO B 1 162 ? -1.487 28.672 21.719 1 94.88 162 PRO B O 1
ATOM 3267 N N . ARG B 1 163 ? -2.938 30.391 21.688 1 93.25 163 ARG B N 1
ATOM 3268 C CA . ARG B 1 163 ? -4.125 29.562 21.797 1 93.25 163 ARG B CA 1
ATOM 3269 C C . ARG B 1 163 ? -4.496 28.938 20.453 1 93.25 163 ARG B C 1
ATOM 3271 O O . ARG B 1 163 ? -5.152 27.906 20.406 1 93.25 163 ARG B O 1
ATOM 3278 N N . TRP B 1 164 ? -4.133 29.641 19.344 1 96.12 164 TRP B N 1
ATOM 3279 C CA . TRP B 1 164 ? -4.496 29.156 18.016 1 96.12 164 TRP B CA 1
ATOM 3280 C C . TRP B 1 164 ? -3.318 28.453 17.359 1 96.12 164 TRP B C 1
ATOM 3282 O O . TRP B 1 164 ? -2.219 29 17.281 1 96.12 164 TRP B O 1
ATOM 3292 N N . VAL B 1 165 ? -3.586 27.203 16.953 1 96.75 165 VAL B N 1
ATOM 3293 C CA . VAL B 1 165 ? -2.557 26.422 16.281 1 96.75 165 VAL B CA 1
ATOM 3294 C C . VAL B 1 165 ? -3.072 25.938 14.922 1 96.75 165 VAL B C 1
ATOM 3296 O O . VAL B 1 165 ? -4.199 25.453 14.82 1 96.75 165 VAL B O 1
ATOM 3299 N N . ARG B 1 166 ? -2.281 26.156 13.914 1 97.12 166 ARG B N 1
ATOM 3300 C CA . ARG B 1 166 ? -2.6 25.703 12.562 1 97.12 166 ARG B CA 1
ATOM 3301 C C . ARG B 1 166 ? -2.246 24.234 12.383 1 97.12 166 ARG B C 1
ATOM 3303 O O . ARG B 1 166 ? -1.071 23.859 12.438 1 97.12 166 ARG B O 1
ATOM 3310 N N . GLU B 1 167 ? -3.225 23.422 12.156 1 95.88 167 GLU B N 1
ATOM 3311 C CA . GLU B 1 167 ? -3.012 21.984 12.039 1 95.88 167 GLU B CA 1
ATOM 3312 C C . GLU B 1 167 ? -3.395 21.469 10.656 1 95.88 167 GLU B C 1
ATOM 3314 O O . GLU B 1 167 ? -4.387 21.922 10.078 1 95.88 167 GLU B O 1
ATOM 3319 N N . GLY B 1 168 ? -2.547 20.531 10.195 1 96.5 168 GLY B N 1
ATOM 3320 C CA . GLY B 1 168 ? -2.83 19.922 8.898 1 96.5 168 GLY B CA 1
ATOM 3321 C C . GLY B 1 168 ? -3.422 18.531 9.016 1 96.5 168 GLY B C 1
ATOM 3322 O O . GLY B 1 168 ? -3.131 17.812 9.961 1 96.5 168 GLY B O 1
ATOM 3323 N N . ASN B 1 169 ? -4.27 18.219 8.07 1 96.38 169 ASN B N 1
ATOM 3324 C CA . ASN B 1 169 ? -4.816 16.891 7.91 1 96.38 169 ASN B CA 1
ATOM 3325 C C . ASN B 1 169 ? -4.777 16.438 6.453 1 96.38 169 ASN B C 1
ATOM 3327 O O . ASN B 1 169 ? -5.031 17.234 5.547 1 96.38 169 ASN B O 1
ATOM 3331 N N . CYS B 1 170 ? -4.43 15.156 6.324 1 97 170 CYS B N 1
ATOM 3332 C CA . CYS B 1 170 ? -4.41 14.625 4.965 1 97 170 CYS B CA 1
ATOM 3333 C C . CYS B 1 170 ? -5.766 14.031 4.59 1 97 170 CYS B C 1
ATOM 3335 O O . CYS B 1 170 ? -6.383 13.336 5.395 1 97 170 CYS B O 1
ATOM 3337 N N . ILE B 1 171 ? -6.18 14.414 3.404 1 94.94 171 ILE B N 1
ATOM 3338 C CA . ILE B 1 171 ? -7.445 13.875 2.914 1 94.94 171 ILE B CA 1
ATOM 3339 C C . ILE B 1 171 ? -7.25 13.273 1.525 1 94.94 171 ILE B C 1
ATOM 3341 O O . ILE B 1 171 ? -6.316 13.648 0.808 1 94.94 171 ILE B O 1
ATOM 3345 N N . ASP B 1 172 ? -8.047 12.234 1.223 1 95.88 172 ASP B N 1
ATOM 3346 C CA . ASP B 1 172 ? -8.117 11.734 -0.147 1 95.88 172 ASP B CA 1
ATOM 3347 C C . ASP B 1 172 ? -9.148 12.516 -0.964 1 95.88 172 ASP B C 1
ATOM 3349 O O . ASP B 1 172 ? -10.336 12.508 -0.638 1 95.88 172 ASP B O 1
ATOM 3353 N N . LEU B 1 173 ? -8.672 13.203 -1.987 1 93.88 173 LEU B N 1
ATOM 3354 C CA . LEU B 1 173 ? -9.562 14.008 -2.814 1 93.88 173 LEU B CA 1
ATOM 3355 C C . LEU B 1 173 ? -10.734 13.18 -3.324 1 93.88 173 LEU B C 1
ATOM 3357 O O . LEU B 1 173 ? -10.547 12.266 -4.133 1 93.88 173 LEU B O 1
ATOM 3361 N N . GLU B 1 174 ? -11.961 13.43 -2.754 1 94.25 174 GLU B N 1
ATOM 3362 C CA . GLU B 1 174 ? -13.195 12.75 -3.125 1 94.25 174 GLU B CA 1
ATOM 3363 C C . GLU B 1 174 ? -13.055 11.234 -3.018 1 94.25 174 GLU B C 1
ATOM 3365 O O . GLU B 1 174 ? -13.609 10.5 -3.83 1 94.25 174 GLU B O 1
ATOM 3370 N N . GLY B 1 175 ? -12.188 10.836 -2.188 1 94.56 175 GLY B N 1
ATOM 3371 C CA . GLY B 1 175 ? -12.039 9.414 -1.9 1 94.56 175 GLY B CA 1
ATOM 3372 C C . GLY B 1 175 ? -11.227 8.68 -2.949 1 94.56 175 GLY B C 1
ATOM 3373 O O . GLY B 1 175 ? -11.266 7.449 -3.023 1 94.56 175 GLY B O 1
ATOM 3374 N N . THR B 1 176 ? -10.484 9.336 -3.805 1 95.25 176 THR B N 1
ATOM 3375 C CA . THR B 1 176 ? -9.75 8.711 -4.895 1 95.25 176 THR B CA 1
ATOM 3376 C C . THR B 1 176 ? -8.352 8.312 -4.441 1 95.25 176 THR B C 1
ATOM 3378 O O . THR B 1 176 ? -7.777 8.945 -3.549 1 95.25 176 THR B O 1
ATOM 3381 N N . SER B 1 177 ? -7.84 7.215 -5.074 1 95.88 177 SER B N 1
ATOM 3382 C CA . SER B 1 177 ? -6.457 6.805 -4.848 1 95.88 177 SER B CA 1
ATOM 3383 C C . SER B 1 177 ? -5.48 7.797 -5.473 1 95.88 177 SER B C 1
ATOM 3385 O O . SER B 1 177 ? -5.777 8.398 -6.508 1 95.88 177 SER B O 1
ATOM 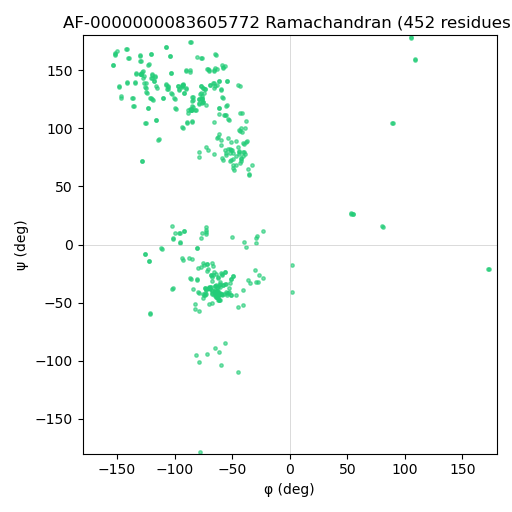3387 N N . CYS B 1 178 ? -4.344 7.914 -4.859 1 94.88 178 CYS B N 1
ATOM 3388 C CA . CYS B 1 178 ? -3.367 8.891 -5.324 1 94.88 178 CYS B CA 1
ATOM 3389 C C . CYS B 1 178 ? -2.275 8.219 -6.148 1 94.88 178 CYS B C 1
ATOM 3391 O O . CYS B 1 178 ? -1.271 8.852 -6.488 1 94.88 178 CYS B O 1
ATOM 3393 N N . SER B 1 179 ? -2.445 6.926 -6.391 1 93.31 179 SER B N 1
ATOM 3394 C CA . SER B 1 179 ? -1.388 6.199 -7.086 1 93.31 179 SER B CA 1
ATOM 3395 C C . SER B 1 179 ? -1.899 5.59 -8.391 1 93.31 179 SER B C 1
ATOM 3397 O O . SER B 1 179 ? -3.109 5.508 -8.609 1 93.31 179 SER B O 1
ATOM 3399 N N . LEU B 1 180 ? -0.884 5.227 -9.203 1 89.62 180 LEU B N 1
ATOM 3400 C CA . LEU B 1 180 ? -1.132 4.449 -10.414 1 89.62 180 LEU B CA 1
ATOM 3401 C C . LEU B 1 180 ? -0.325 3.156 -10.406 1 89.62 180 LEU B C 1
ATOM 3403 O O . LEU B 1 180 ? 0.907 3.186 -10.43 1 89.62 180 LEU B O 1
ATOM 3407 N N . PRO B 1 181 ? -0.996 1.956 -10.414 1 91.94 181 PRO B N 1
ATOM 3408 C CA . PRO B 1 181 ? -2.441 1.733 -10.32 1 91.94 181 PRO B CA 1
ATOM 3409 C C . PRO B 1 181 ? -3.023 2.189 -8.984 1 91.94 181 PRO B C 1
ATOM 3411 O O . PRO B 1 181 ? -2.275 2.49 -8.055 1 91.94 181 PRO B O 1
ATOM 3414 N N . PRO B 1 182 ? -4.367 2.328 -8.992 1 94.06 182 PRO B N 1
ATOM 3415 C CA . PRO B 1 182 ? -4.988 2.748 -7.73 1 94.06 182 PRO B CA 1
ATOM 3416 C C . PRO B 1 182 ? -4.73 1.769 -6.59 1 94.06 182 PRO B C 1
ATOM 3418 O O . PRO B 1 182 ? -4.781 0.552 -6.793 1 94.06 182 PRO B 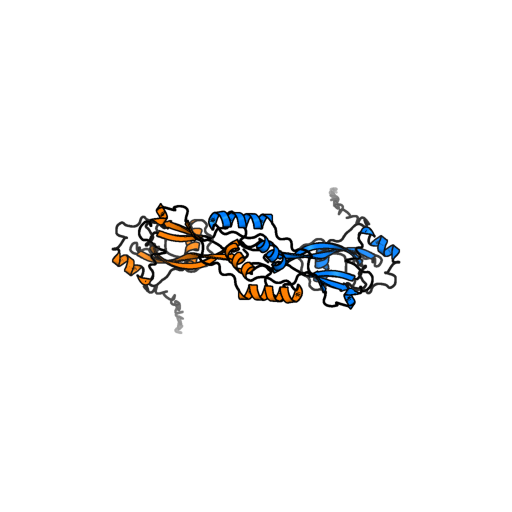O 1
ATOM 3421 N N . GLY B 1 183 ? -4.34 2.312 -5.43 1 95.75 183 GLY B N 1
ATOM 3422 C CA . GLY B 1 183 ? -4.121 1.461 -4.27 1 95.75 183 GLY B CA 1
ATOM 3423 C C . GLY B 1 183 ? -3.523 2.203 -3.09 1 95.75 183 GLY B C 1
ATOM 3424 O O . GLY B 1 183 ? -3.613 1.741 -1.951 1 95.75 183 GLY B O 1
ATOM 3425 N N . MET B 1 184 ? -2.924 3.279 -3.406 1 97 184 MET B N 1
ATOM 3426 C CA . MET B 1 184 ? -2.33 4.086 -2.344 1 97 184 MET B CA 1
ATOM 3427 C C . MET B 1 184 ? -3.188 5.312 -2.049 1 97 184 MET B C 1
ATOM 3429 O O . MET B 1 184 ? -4.023 5.703 -2.867 1 97 184 MET B O 1
ATOM 3433 N N . PHE B 1 185 ? -2.959 5.926 -0.844 1 97.69 185 PHE B N 1
ATOM 3434 C CA . PHE B 1 185 ? -3.744 7.07 -0.403 1 97.69 185 PHE B CA 1
ATOM 3435 C C . PHE B 1 185 ? -2.863 8.086 0.319 1 97.69 185 PHE B C 1
ATOM 3437 O O . PHE B 1 185 ? -1.695 7.812 0.6 1 97.69 185 PHE B O 1
ATOM 3444 N N . CYS B 1 186 ? -3.465 9.234 0.511 1 97.44 186 CYS B N 1
ATOM 3445 C CA . CYS B 1 186 ? -2.678 10.305 1.109 1 97.44 186 CYS B CA 1
ATOM 3446 C C . CYS B 1 186 ? -2.551 10.117 2.615 1 97.44 186 CYS B C 1
ATOM 3448 O O . CYS B 1 186 ? -3.557 9.984 3.316 1 97.44 186 CYS B O 1
ATOM 3450 N N . VAL B 1 187 ? -1.26 10.102 3.035 1 96.75 187 VAL B N 1
ATOM 3451 C CA . VAL B 1 187 ? -0.962 9.898 4.449 1 96.75 187 VAL B CA 1
ATOM 3452 C C . VAL B 1 187 ? 0.002 10.977 4.938 1 96.75 187 VAL B C 1
ATOM 3454 O O . VAL B 1 187 ? 0.614 11.68 4.133 1 96.75 187 VAL B O 1
ATOM 3457 N N . GLY B 1 188 ? 0.076 11.133 6.262 1 96.31 188 GLY B N 1
ATOM 3458 C CA . GLY B 1 188 ? 0.991 12.109 6.824 1 96.31 188 GLY B CA 1
ATOM 3459 C C . GLY B 1 188 ? 2.443 11.836 6.488 1 96.31 188 GLY B C 1
ATOM 3460 O O . GLY B 1 188 ? 2.873 10.68 6.473 1 96.31 188 GLY B O 1
ATOM 3461 N N . HIS B 1 189 ? 3.189 12.922 6.203 1 93.69 189 HIS B N 1
ATOM 3462 C CA . HIS B 1 189 ? 4.578 12.781 5.785 1 93.69 189 HIS B CA 1
ATOM 3463 C C . HIS B 1 189 ? 5.516 13.516 6.734 1 93.69 189 HIS B C 1
ATOM 3465 O O . HIS B 1 189 ? 6.441 12.914 7.293 1 93.69 189 HIS B O 1
ATOM 3471 N N . GLU B 1 190 ? 5.316 14.805 6.879 1 94.44 190 GLU B N 1
ATOM 3472 C CA . GLU B 1 190 ? 6.172 15.625 7.727 1 94.44 190 GLU B CA 1
ATOM 3473 C C . GLU B 1 190 ? 5.371 16.297 8.836 1 94.44 190 GLU B C 1
ATOM 3475 O O . GLU B 1 190 ? 4.215 16.688 8.633 1 94.44 190 GLU B O 1
ATOM 3480 N N . GLU B 1 191 ? 6.031 16.391 10.023 1 95.12 191 GLU B N 1
ATOM 3481 C CA . GLU B 1 191 ? 5.441 17.078 11.164 1 95.12 191 GLU B CA 1
ATOM 3482 C C . GLU B 1 191 ? 6.395 18.141 11.727 1 95.12 191 GLU B C 1
ATOM 3484 O O . GLU B 1 191 ? 7.613 18.016 11.578 1 95.12 191 GLU B O 1
ATOM 3489 N N . ARG B 1 192 ? 5.832 19.203 12.141 1 94.69 192 ARG B N 1
ATOM 3490 C CA . ARG B 1 192 ? 6.578 20.234 12.859 1 94.69 192 ARG B CA 1
ATOM 3491 C C . ARG B 1 192 ? 6.078 20.375 14.297 1 94.69 192 ARG B C 1
ATOM 3493 O O . ARG B 1 192 ? 4.871 20.375 14.539 1 94.69 192 ARG B O 1
ATOM 3500 N N . THR B 1 193 ? 7.055 20.453 15.18 1 92.12 193 THR B N 1
ATOM 3501 C CA . THR B 1 193 ? 6.676 20.562 16.578 1 92.12 193 THR B CA 1
ATOM 3502 C C . THR B 1 193 ? 6.383 22.016 16.938 1 92.12 193 THR B C 1
ATOM 3504 O O . THR B 1 193 ? 7.227 22.891 16.734 1 92.12 193 THR B O 1
ATOM 3507 N N . VAL B 1 194 ? 5.258 22.234 17.484 1 93.81 194 VAL B N 1
ATOM 3508 C CA . VAL B 1 194 ? 4.902 23.547 18 1 93.81 194 VAL B CA 1
ATOM 3509 C C . VAL B 1 194 ? 4.957 23.531 19.516 1 93.81 194 VAL B C 1
ATOM 3511 O O . VAL B 1 194 ? 4.559 22.562 20.156 1 93.81 194 VAL B O 1
ATOM 3514 N N . VAL B 1 195 ? 5.543 24.609 20.016 1 92.56 195 VAL B N 1
ATOM 3515 C CA . VAL B 1 195 ? 5.621 24.734 21.469 1 92.56 195 VAL B CA 1
ATOM 3516 C C . VAL B 1 195 ? 4.57 25.734 21.953 1 92.56 195 VAL B C 1
ATOM 3518 O O . VAL B 1 195 ? 4.441 26.828 21.406 1 92.56 195 VAL B O 1
ATOM 3521 N N . MET B 1 196 ? 3.826 25.312 22.953 1 93 196 MET B N 1
ATOM 3522 C CA . MET B 1 196 ? 2.811 26.156 23.562 1 93 196 MET B CA 1
ATOM 3523 C C . MET B 1 196 ? 2.947 26.172 25.078 1 93 196 MET B C 1
ATOM 3525 O O . MET B 1 196 ? 3.639 25.312 25.656 1 93 196 MET B O 1
ATOM 3529 N N . LEU B 1 197 ? 2.396 27.219 25.625 1 90.19 197 LEU B N 1
ATOM 3530 C CA . LEU B 1 197 ? 2.264 27.266 27.078 1 90.19 197 LEU B CA 1
ATOM 3531 C C . LEU B 1 197 ? 0.91 26.719 27.516 1 90.19 197 LEU B C 1
ATOM 3533 O O . LEU B 1 197 ? -0.11 26.984 26.875 1 90.19 197 LEU B O 1
ATOM 3537 N N . ARG B 1 198 ? 0.94 25.953 28.516 1 87.44 198 ARG B N 1
ATOM 3538 C CA . ARG B 1 198 ? -0.283 25.453 29.141 1 87.44 198 ARG B CA 1
ATOM 3539 C C . ARG B 1 198 ? -0.298 25.781 30.641 1 87.44 198 ARG B C 1
ATOM 3541 O O . ARG B 1 198 ? 0.691 25.547 31.328 1 87.44 198 ARG B O 1
ATOM 3548 N N . TYR B 1 199 ? -1.466 26.25 31.031 1 85.06 199 TYR B N 1
ATOM 3549 C CA . TYR B 1 199 ? -1.615 26.547 32.438 1 85.06 199 TYR B CA 1
ATOM 3550 C C . TYR B 1 199 ? -2.031 25.312 33.219 1 85.06 199 TYR B C 1
ATOM 3552 O O . TYR B 1 199 ? -3.082 24.734 32.969 1 85.06 199 TYR B O 1
ATOM 3560 N N . LEU B 1 200 ? -1.126 24.891 34.125 1 78 200 LEU B N 1
ATOM 3561 C CA . LEU B 1 200 ? -1.384 23.672 34.906 1 78 200 LEU B CA 1
ATOM 3562 C C . LEU B 1 200 ? -1.178 23.906 36.375 1 78 200 LEU B C 1
ATOM 3564 O O . LEU B 1 200 ? -0.403 24.781 36.781 1 78 200 LEU B O 1
ATOM 3568 N N . CYS B 1 201 ? -2.1 23.109 37.156 1 74.75 201 CYS B N 1
ATOM 3569 C CA . CYS B 1 201 ? -1.938 23.094 38.594 1 74.75 201 CYS B CA 1
ATOM 3570 C C . CYS B 1 201 ? -1.527 21.719 39.094 1 74.75 201 CYS B C 1
ATOM 3572 O O . CYS B 1 201 ? -2.371 20.828 39.25 1 74.75 201 CYS B O 1
ATOM 3574 N N . PRO B 1 202 ? -0.256 21.453 39.188 1 61.97 202 PRO B N 1
ATOM 3575 C CA . PRO B 1 202 ? 0.189 20.125 39.656 1 61.97 202 PRO B CA 1
ATOM 3576 C C . PRO B 1 202 ? -0.336 19.781 41.031 1 61.97 202 PRO B C 1
ATOM 3578 O O . PRO B 1 202 ? -0.639 20.672 41.844 1 61.97 202 PRO B O 1
ATOM 3581 N N . LEU B 1 203 ? -1.009 18.578 41.156 1 59.97 203 LEU B N 1
ATOM 3582 C CA . LEU B 1 203 ? -1.614 18.062 42.375 1 59.97 203 LEU B CA 1
ATOM 3583 C C . LEU B 1 203 ? -0.75 18.375 43.594 1 59.97 203 LEU B C 1
ATOM 3585 O O . LEU B 1 203 ? -1.116 18.062 44.719 1 59.97 203 LEU B O 1
ATOM 3589 N N . SER B 1 204 ? 0.262 18.922 43.5 1 52.03 204 SER B N 1
ATOM 3590 C CA . SER B 1 204 ? 0.923 19.078 44.781 1 52.03 204 SER B CA 1
ATOM 3591 C C . SER B 1 204 ? 0.116 19.984 45.688 1 52.03 204 SER B C 1
ATOM 3593 O O . SER B 1 204 ? -0.694 20.797 45.25 1 52.03 204 SER B O 1
ATOM 3595 N N . GLU B 1 205 ? -0.032 19.594 47.031 1 50.81 205 GLU B N 1
ATOM 3596 C CA . GLU B 1 205 ? -0.732 20.156 48.156 1 50.81 205 GLU B CA 1
ATOM 3597 C C . GLU B 1 205 ? -0.692 21.672 48.156 1 50.81 205 GLU B C 1
ATOM 3599 O O . GLU B 1 205 ? -1.468 22.328 48.844 1 50.81 205 GLU B O 1
ATOM 3604 N N . ASN B 1 206 ? 0.345 22.234 47.625 1 48.66 206 ASN B N 1
ATOM 3605 C CA . ASN B 1 206 ? 0.371 23.688 47.75 1 48.66 206 ASN B CA 1
ATOM 3606 C C . ASN B 1 206 ? -0.264 24.359 46.531 1 48.66 206 ASN B C 1
ATOM 3608 O O . ASN B 1 206 ? 0.097 24.062 45.406 1 48.66 206 ASN B O 1
ATOM 3612 N N . GLU B 1 207 ? -1.518 24.797 46.656 1 51.81 207 GLU B N 1
ATOM 3613 C CA . GLU B 1 207 ? -2.311 25.562 45.688 1 51.81 207 GLU B CA 1
ATOM 3614 C C . GLU B 1 207 ? -1.42 26.438 44.812 1 51.81 207 GLU B C 1
ATOM 3616 O O . GLU B 1 207 ? -1.801 26.781 43.688 1 51.81 207 GLU B O 1
ATOM 3621 N N . ASP B 1 208 ? -0.307 26.938 45.312 1 56.62 208 ASP B N 1
ATOM 3622 C CA . ASP B 1 208 ? 0.514 27.984 44.688 1 56.62 208 ASP B CA 1
ATOM 3623 C C . ASP B 1 208 ? 1.272 27.453 43.469 1 56.62 208 ASP B C 1
ATOM 3625 O O . ASP B 1 208 ? 2.104 28.141 42.906 1 56.62 208 ASP B O 1
ATOM 3629 N N . SER B 1 209 ? 0.912 26.281 43.125 1 63.72 209 SER B N 1
ATOM 3630 C CA . SER B 1 209 ? 1.787 25.641 42.156 1 63.72 209 SER B CA 1
ATOM 3631 C C . SER B 1 209 ? 1.208 25.75 40.75 1 63.72 209 SER B C 1
ATOM 3633 O O . SER B 1 209 ? 1.748 25.172 39.812 1 63.72 209 SER B O 1
ATOM 3635 N N . CYS B 1 210 ? 0.177 26.547 40.656 1 74.31 210 CYS B N 1
ATOM 3636 C CA . CYS B 1 210 ? -0.333 26.719 39.281 1 74.31 210 CYS B CA 1
ATOM 3637 C C . CYS B 1 210 ? 0.568 27.641 38.469 1 74.31 210 CYS B C 1
ATOM 3639 O O . CYS B 1 210 ? 0.953 28.703 38.938 1 74.31 210 CYS B O 1
ATOM 3641 N N . ASN B 1 211 ? 1.021 27.125 37.312 1 78.75 211 ASN B N 1
ATOM 3642 C CA . ASN B 1 211 ? 1.893 27.922 36.438 1 78.75 211 ASN B CA 1
ATOM 3643 C C . ASN B 1 211 ? 1.732 27.562 34.969 1 78.75 211 ASN B C 1
ATOM 3645 O O . ASN B 1 211 ? 1.025 26.594 34.656 1 78.75 211 ASN B O 1
ATOM 3649 N N . TRP B 1 212 ? 2.299 28.484 34.125 1 84.81 212 TRP B N 1
ATOM 3650 C CA . TRP B 1 212 ? 2.406 28.172 32.719 1 84.81 212 TRP B CA 1
ATOM 3651 C C . TRP B 1 212 ? 3.559 27.219 32.469 1 84.81 212 TRP B C 1
ATOM 3653 O O . TRP B 1 212 ? 4.68 27.438 32.938 1 84.81 212 TRP B O 1
ATOM 3663 N N . TYR B 1 213 ? 3.191 26.141 31.828 1 82.56 213 TYR B N 1
ATOM 3664 C CA . TYR B 1 213 ? 4.203 25.156 31.438 1 82.56 213 TYR B CA 1
ATOM 3665 C C . TYR B 1 213 ? 4.277 25.016 29.922 1 82.56 213 TYR B C 1
ATOM 3667 O O . TYR B 1 213 ? 3.258 25.078 29.234 1 82.56 213 TYR B O 1
ATOM 3675 N N . ARG B 1 214 ? 5.551 24.781 29.422 1 86.69 214 ARG B N 1
ATOM 3676 C CA . ARG B 1 214 ? 5.715 24.562 27.984 1 86.69 214 ARG B CA 1
ATOM 3677 C C . ARG B 1 214 ? 5.285 23.156 27.594 1 86.69 214 ARG B C 1
ATOM 3679 O O . ARG B 1 214 ? 5.578 22.188 28.312 1 86.69 214 ARG B O 1
ATOM 3686 N N . MET B 1 215 ? 4.566 23.141 26.5 1 85.06 215 MET B N 1
ATOM 3687 C CA . MET B 1 215 ? 4.152 21.859 25.922 1 85.06 215 MET B CA 1
ATOM 3688 C C . MET B 1 215 ? 4.504 21.797 24.438 1 85.06 215 MET B C 1
ATOM 3690 O O . MET B 1 215 ? 4.512 22.828 23.75 1 85.06 215 MET B O 1
ATOM 3694 N N . GLN B 1 216 ? 4.816 20.562 24.047 1 87.25 216 GLN B N 1
ATOM 3695 C CA . GLN B 1 216 ? 5.129 20.344 22.641 1 87.25 216 GLN B CA 1
ATOM 3696 C C . GLN B 1 216 ? 4.004 19.594 21.938 1 87.25 216 GLN B C 1
ATOM 3698 O O . GLN B 1 216 ? 3.428 18.656 22.5 1 87.25 216 GLN B O 1
ATOM 3703 N N . LYS B 1 217 ? 3.717 20.062 20.75 1 89.06 217 LYS B N 1
ATOM 3704 C CA . LYS B 1 217 ? 2.674 19.422 19.938 1 89.06 217 LYS B CA 1
ATOM 3705 C C . LYS B 1 217 ? 3.121 19.266 18.5 1 89.06 217 LYS B C 1
ATOM 3707 O O . LYS B 1 217 ? 3.359 20.25 17.797 1 89.06 217 LYS B O 1
ATOM 3712 N N . PRO B 1 218 ? 3.15 18 18.109 1 93.12 218 PRO B N 1
ATOM 3713 C CA . PRO B 1 218 ? 3.426 17.812 16.688 1 93.12 218 PRO B CA 1
ATOM 3714 C C . PRO B 1 218 ? 2.219 18.141 15.805 1 93.12 218 PRO B C 1
ATOM 3716 O O . PRO B 1 218 ? 1.089 17.781 16.141 1 93.12 218 PRO B O 1
ATOM 3719 N N . VAL B 1 219 ? 2.5 18.891 14.734 1 95.56 219 VAL B N 1
ATOM 3720 C CA . VAL B 1 219 ? 1.452 19.219 13.773 1 95.56 219 VAL B CA 1
ATOM 3721 C C . VAL B 1 219 ? 1.882 18.797 12.375 1 95.56 219 VAL B C 1
ATOM 3723 O O . VAL B 1 219 ? 3.047 18.953 12 1 95.56 219 VAL B O 1
ATOM 3726 N N . LEU B 1 220 ? 0.922 18.25 11.672 1 96.38 220 LEU B N 1
ATOM 3727 C CA . LEU B 1 220 ? 1.2 17.781 10.32 1 96.38 220 LEU B CA 1
ATOM 3728 C C . LEU B 1 220 ? 1.345 18.969 9.359 1 96.38 220 LEU B C 1
ATOM 3730 O O . LEU B 1 220 ? 0.506 19.875 9.344 1 96.38 220 LEU B O 1
ATOM 3734 N N . ILE B 1 221 ? 2.447 18.891 8.5 1 94.31 221 ILE B N 1
ATOM 3735 C CA . ILE B 1 221 ? 2.648 20.031 7.617 1 94.31 221 ILE B CA 1
ATOM 3736 C C . ILE B 1 221 ? 2.725 19.562 6.168 1 94.31 221 ILE B C 1
ATOM 3738 O O . ILE B 1 221 ? 2.744 20.375 5.242 1 94.31 221 ILE B O 1
ATOM 3742 N N . SER B 1 222 ? 2.773 18.203 5.969 1 95.19 222 SER B N 1
ATOM 3743 C CA . SER B 1 222 ? 2.797 17.703 4.602 1 95.19 222 SER B CA 1
ATOM 3744 C C . SER B 1 222 ? 2.213 16.297 4.52 1 95.19 222 SER B C 1
ATOM 3746 O O . SER B 1 222 ? 2.201 15.562 5.512 1 95.19 222 SER B O 1
ATOM 3748 N N . CYS B 1 223 ? 1.715 16 3.344 1 96.06 223 CYS B N 1
ATOM 3749 C CA . CYS B 1 223 ? 1.165 14.688 3.051 1 96.06 223 CYS B CA 1
ATOM 3750 C C . CYS B 1 223 ? 1.879 14.047 1.864 1 96.06 223 CYS B C 1
ATOM 3752 O O . CYS B 1 223 ? 2.523 14.742 1.076 1 96.06 223 CYS B O 1
ATOM 3754 N N . LYS B 1 224 ? 1.837 12.719 1.842 1 95.38 224 LYS B N 1
ATOM 3755 C CA . LYS B 1 224 ? 2.4 11.992 0.709 1 95.38 224 LYS B CA 1
ATOM 3756 C C . LY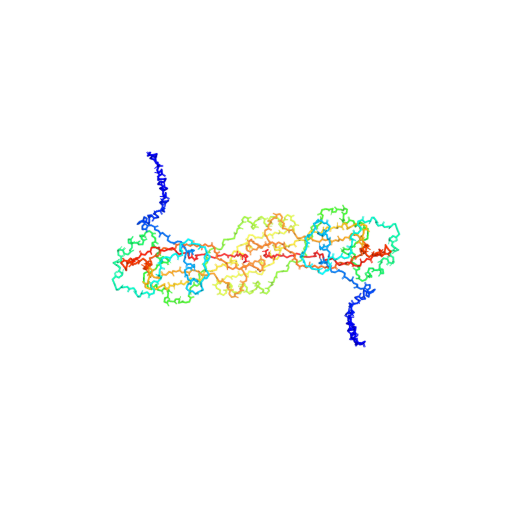S B 1 224 ? 1.525 10.797 0.328 1 95.38 224 LYS B C 1
ATOM 3758 O O . LYS B 1 224 ? 0.697 10.352 1.124 1 95.38 224 LYS B O 1
ATOM 3763 N N . CYS B 1 225 ? 1.716 10.328 -0.901 1 96.12 225 CYS B N 1
ATOM 3764 C CA . CYS B 1 225 ? 1.005 9.156 -1.396 1 96.12 225 CYS B CA 1
ATOM 3765 C C . CYS B 1 225 ? 1.722 7.871 -0.995 1 96.12 225 CYS B C 1
ATOM 3767 O O . CYS B 1 225 ? 2.885 7.668 -1.35 1 96.12 225 CYS B O 1
ATOM 3769 N N . ALA B 1 226 ? 1.07 7.082 -0.188 1 96.25 226 ALA B N 1
ATOM 3770 C CA . ALA B 1 226 ? 1.717 5.875 0.324 1 96.25 226 ALA B CA 1
ATOM 3771 C C . ALA B 1 226 ? 0.688 4.789 0.628 1 96.25 226 ALA B C 1
ATOM 3773 O O . ALA B 1 226 ? -0.519 5.039 0.595 1 96.25 226 ALA B O 1
ATOM 3774 N N . CYS B 1 227 ? 1.185 3.557 0.762 1 96.81 227 CYS B N 1
ATOM 3775 C CA . CYS B 1 227 ? 0.333 2.453 1.192 1 96.81 227 CYS B CA 1
ATOM 3776 C C . CYS B 1 227 ? -0.08 2.619 2.65 1 96.81 227 CYS B C 1
ATOM 3778 O O . CYS B 1 227 ? 0.713 3.072 3.477 1 96.81 227 CYS B O 1
ATOM 3780 N N . ARG B 1 228 ? -1.311 2.381 3.021 1 89.81 228 ARG B N 1
ATOM 3781 C CA . ARG B 1 228 ? -1.822 2.521 4.383 1 89.81 228 ARG B CA 1
ATOM 3782 C C . ARG B 1 228 ? -1.605 1.244 5.184 1 89.81 228 ARG B C 1
ATOM 3784 O O . ARG B 1 228 ? -1.591 0.147 4.621 1 89.81 228 ARG B O 1
#

Sequence (456 aa):
MRFILIVLFCLFSSLSSIPQYQYSRDINRTLSEETWHFFLNRNQKKLVTSPYDDALLHDTQKPLPPDAFLSPRKMFILLGPRFFNPDLQSVSIPREAYLYPDGRLTFPNKTRISTKLTRKRIFTLRKYLNRLFKREDVQALSTYATCPVLYAWKDYGEQYWPRWVREGNCIDLEGTSCSLPPGMFCVGHEERTVVMLRYLCPLSENEDSCNWYRMQKPVLISCKCACRMRFILIVLFCLFSSLSSIPQYQYSRDINRTLSEETWHFFLNRNQKKLVTSPYDDALLHDTQKPLPPDAFLSPRKMFILLGPRFFNPDLQSVSIPREAYLYPDGRLTFPNKTRISTKLTRKRIFTLRKYLNRLFKREDVQALSTYATCPVLYAWKDYGEQYWPRWVREGNCIDLEGTSCSLPPGMFCVGHEERTVVMLRYLCPLSENEDSCNWYRMQKPVLISCKCACR

Foldseek 3Di:
DPPPPPPPPPPPPPPPPPPPPPPPPPLPPAPAVVLVVLVVVVVPDPDDDDPDPNDWWDPPPPPQPPPQDDPPVVQCVSQPVVQDDPVFFDQDDDPCCVVCVPFDKAWDPWQDDPPVVVVVVQVVCCVPPVDHDDPVVVRVLGVLLIWIWTWHWDACDPQKPSRTGIATDTDFDVPFASHVVRAWGKDFDDKDKHKMWGFTQIPDPDSPRTHTGIYIDIGGDDIGTDHD/DPPPPPPPPPPPPPPPPPPPPPPPPPLPPADACVLVVCVVVVVVPPPDPDPDPVDWFPPCPPPDPPPQDDPPVVQCVSQPVVQDDPVFFDQDDDPCCVVCVPFDWAWDPWQDDPPVVVVVVQVVCCVPPVDHDDPVVVRVLRVLLIWIWTWHWDACDPQKPSRTGIATDTDFDVPFASHVVRAWGKDFDDKDKHKMWGWTDTNDPPSPRTHTGIYIDIGGDDIGTDHD

Radius of gyration: 36.72 Å; Cα contacts (8 Å, |Δi|>4): 716; chains: 2; bounding box: 63×105×114 Å

Secondary structure (DSSP, 8-state):
--------------------------TT--B-HHHHHHHHHHHH-------GGGSSEE-------GGG---HHHHHHHH-GGG--TTTEESS--HHHHH-TT-EEE--S-----HHHHHHHHHHHHHHH-PPPPHHHHHHHHHHT---EEEEEEE--TTEES-EEEEEEE--GGG---SBSS--EEEEEEEEEEEEEEEEEES-SSGGG-EEEEEEEEEEEEEEEE--/--------------------------S---B-HHHHHHHHHHHH-----S-GGGSSEE---S---GGG---HHHHHHHH-GGG--TTTEESS--HHHHH-TT-EEE--S-----HHHHHHHHHHHHHHH-PPPPHHHHHHHHHHT---EEEEEEE--TTEES-EEEEEEE--GGG---SBSS--EEEEEEEEEEEEEEEEEES-S-GGG-EEEEEEEEEEEEEEEE--

pLDDT: mean 73.19, std 25.26, range [25.12, 97.69]

InterPro domains:
  IPR008717 Noggin [PF05806] (70-227)
  IPR008717 Noggin [PTHR10494] (50-227)
  IPR029034 Cystine-knot cytokine [G3DSA:2.10.90.10] (101-227)
  IPR029034 Cystine-knot cytokine [SSF57501] (51-227)

Organism: Rodentolepis nana (NCBI:txid102285)

Solvent-accessible surface area (backbone atoms only — not comparable to full-atom values): 26808 Å² total; per-residue (Å²): 138,83,79,77,80,77,80,76,77,74,76,76,75,77,74,72,76,69,77,73,77,72,77,67,82,65,83,78,56,65,41,57,44,71,59,44,60,55,48,59,52,48,75,63,54,80,94,71,79,86,76,73,87,74,74,53,71,41,77,57,84,56,76,75,54,88,76,64,69,62,56,71,68,55,47,36,60,72,64,33,68,86,51,66,44,77,89,40,38,28,75,56,88,50,68,60,38,71,76,29,71,89,31,44,80,41,70,64,91,69,49,86,55,64,59,69,60,52,48,50,34,49,54,51,43,29,74,74,65,71,49,89,81,59,71,67,52,52,57,57,41,23,62,58,23,48,27,35,29,35,35,31,57,42,77,70,42,87,50,29,42,55,21,26,38,50,36,38,41,56,49,44,72,92,73,31,47,22,27,42,48,69,65,21,33,38,34,81,66,42,69,46,77,42,60,29,27,33,62,38,36,41,61,54,89,55,79,82,50,54,43,78,38,52,35,39,40,76,28,39,76,39,36,34,51,34,63,129,138,82,79,76,77,75,76,75,76,76,76,74,75,77,74,73,74,67,78,74,77,71,76,67,82,66,82,78,55,66,43,59,45,72,58,46,59,55,49,58,50,43,72,67,53,81,81,65,77,84,75,71,86,71,74,47,67,42,77,54,84,56,76,77,55,87,76,63,69,61,56,70,66,56,47,38,60,72,63,32,68,88,49,65,43,77,90,41,37,31,76,56,88,50,69,62,38,71,78,28,72,90,30,43,80,41,69,64,93,68,49,86,54,65,58,69,60,51,48,52,33,49,54,52,43,28,75,75,66,71,49,86,79,58,73,68,52,52,57,58,42,24,63,58,24,48,29,34,29,36,35,30,58,42,77,68,41,89,53,30,42,54,21,26,38,49,35,38,40,54,48,45,72,92,73,32,46,20,26,42,50,67,65,22,32,38,34,82,67,41,69,46,75,41,59,30,27,33,59,36,34,39,59,57,89,56,80,83,50,54,40,78,37,52,34,40,40,77,27,41,76,39,35,36,52,34,64,130

Nearest PDB structures (foldseek):
  7ag0-assembly1_A-2  TM=7.036E-01  e=1.042E-08  Homo sapiens
  1m4u-assembly1_A-2  TM=6.204E-01  e=1.863E-09  Homo sapiens
  4qci-assembly1_D  TM=5.117E-01  e=1.171E-01  Homo sapiens
  3mjk-assembly1_B  TM=4.890E-01  e=2.615E-01  Homo sapiens
  3mjk-assembly3_Y  TM=3.639E-01  e=2.201E-01  Homo sapiens